Protein AF-A0A0L0T9H3-F1 (afdb_monomer)

Structure (mmCIF, N/CA/C/O backbone):
data_AF-A0A0L0T9H3-F1
#
_entry.id   AF-A0A0L0T9H3-F1
#
loop_
_atom_site.group_PDB
_atom_site.id
_atom_site.type_symbol
_atom_site.label_atom_id
_atom_site.label_alt_id
_atom_site.label_comp_id
_atom_site.label_asym_id
_atom_site.label_entity_id
_atom_site.label_seq_id
_atom_site.pdbx_PDB_ins_code
_atom_site.Cartn_x
_atom_site.Cartn_y
_atom_site.Cartn_z
_atom_site.occupancy
_atom_site.B_iso_or_equiv
_atom_site.auth_seq_id
_atom_site.auth_comp_id
_atom_site.auth_asym_id
_atom_site.auth_atom_id
_atom_site.pdbx_PDB_model_num
ATOM 1 N N . MET A 1 1 ? -9.881 9.541 -7.451 1.00 90.19 1 MET A N 1
ATOM 2 C CA . MET A 1 1 ? -10.477 8.182 -7.405 1.00 90.19 1 MET A CA 1
ATOM 3 C C . MET A 1 1 ? -11.998 8.184 -7.274 1.00 90.19 1 MET A C 1
ATOM 5 O O . MET A 1 1 ? -12.625 7.790 -8.240 1.00 90.19 1 MET A O 1
ATOM 9 N N . ARG A 1 2 ? -12.623 8.661 -6.180 1.00 92.00 2 ARG A N 1
ATOM 10 C CA . ARG A 1 2 ? -14.103 8.644 -6.036 1.00 92.00 2 ARG A CA 1
ATOM 11 C C . ARG A 1 2 ? -14.856 9.257 -7.224 1.00 92.00 2 ARG A C 1
ATOM 13 O O . ARG A 1 2 ? -15.753 8.624 -7.759 1.00 92.00 2 ARG A O 1
ATOM 20 N N . ALA A 1 3 ? -14.463 10.461 -7.644 1.00 92.62 3 ALA A N 1
ATOM 21 C CA . ALA A 1 3 ? -15.048 11.138 -8.803 1.00 92.62 3 ALA A CA 1
ATOM 22 C C . ALA A 1 3 ? -14.975 10.279 -10.080 1.00 92.62 3 ALA A C 1
ATOM 24 O O . ALA A 1 3 ? -15.943 10.181 -10.828 1.00 92.62 3 ALA A O 1
ATOM 25 N N . LEU A 1 4 ? -13.841 9.606 -10.284 1.00 93.56 4 LEU A N 1
ATOM 26 C CA . LEU A 1 4 ? -13.603 8.739 -11.432 1.00 93.56 4 LEU A CA 1
ATOM 27 C C . LEU A 1 4 ? -14.467 7.474 -11.364 1.00 93.56 4 LEU A C 1
ATOM 29 O O . LEU A 1 4 ? -15.135 7.150 -12.335 1.00 93.56 4 LEU A O 1
ATOM 33 N N . ALA A 1 5 ? -14.534 6.829 -10.196 1.00 93.44 5 ALA A N 1
ATOM 34 C CA . ALA A 1 5 ? -15.375 5.654 -9.965 1.00 93.44 5 ALA A CA 1
ATOM 35 C C . ALA A 1 5 ? -16.859 5.926 -10.248 1.00 93.44 5 ALA A C 1
ATOM 37 O O . ALA A 1 5 ? -17.518 5.118 -10.887 1.00 93.44 5 ALA A O 1
ATOM 38 N N . LEU A 1 6 ? -17.368 7.087 -9.819 1.00 92.38 6 LEU A N 1
ATOM 39 C CA . LEU A 1 6 ? -18.749 7.488 -10.095 1.00 92.38 6 LEU A CA 1
ATOM 40 C C . LEU A 1 6 ? -18.997 7.748 -11.584 1.00 92.38 6 LEU A C 1
ATOM 42 O O . LEU A 1 6 ? -20.087 7.474 -12.063 1.00 92.38 6 LEU A O 1
ATOM 46 N N . THR A 1 7 ? -18.004 8.277 -12.304 1.00 92.88 7 THR A N 1
ATOM 47 C CA . THR A 1 7 ? -18.186 8.704 -13.700 1.00 92.88 7 THR A CA 1
ATOM 48 C C . THR A 1 7 ? -17.990 7.562 -14.695 1.00 92.88 7 THR A C 1
ATOM 50 O O . THR A 1 7 ? -18.645 7.551 -15.728 1.00 92.88 7 THR A O 1
ATOM 53 N N . ILE A 1 8 ? -17.148 6.569 -14.387 1.00 93.50 8 ILE A N 1
ATOM 54 C CA . ILE A 1 8 ? -16.886 5.425 -15.282 1.00 93.50 8 ILE A CA 1
ATOM 55 C C . ILE A 1 8 ? -18.147 4.612 -15.592 1.00 93.50 8 ILE A C 1
ATOM 57 O O . ILE A 1 8 ? -18.240 4.003 -16.656 1.00 93.50 8 ILE A O 1
ATOM 61 N N . HIS A 1 9 ? -19.123 4.609 -14.682 1.00 86.25 9 HIS A N 1
ATOM 62 C CA . HIS A 1 9 ? -20.413 3.972 -14.929 1.00 86.25 9 HIS A CA 1
ATOM 63 C C . HIS A 1 9 ? -21.160 4.591 -16.116 1.00 86.25 9 HIS A C 1
ATOM 65 O O . HIS A 1 9 ? -21.805 3.858 -16.864 1.00 86.25 9 HIS A O 1
ATOM 71 N N . ASP A 1 10 ? -21.033 5.906 -16.300 1.00 89.38 10 ASP A N 1
ATOM 72 C CA . ASP A 1 10 ? -21.696 6.655 -17.369 1.00 89.38 10 ASP A CA 1
ATOM 73 C C . ASP A 1 10 ? -20.800 6.790 -18.612 1.00 89.38 10 ASP A C 1
ATOM 75 O O . ASP A 1 10 ? -21.291 6.780 -19.739 1.00 89.38 10 ASP A O 1
ATOM 79 N N . ASP A 1 11 ? -19.481 6.886 -18.416 1.00 91.69 11 ASP A N 1
ATOM 80 C CA . ASP A 1 11 ? -18.486 7.031 -19.477 1.00 91.69 11 ASP A CA 1
ATOM 81 C C . ASP A 1 11 ? -17.365 5.991 -19.351 1.00 91.69 11 ASP A C 1
ATOM 83 O O . ASP A 1 11 ? -16.351 6.168 -18.667 1.00 91.69 11 ASP A O 1
ATOM 87 N N . THR A 1 12 ? -17.545 4.885 -20.069 1.00 91.44 12 THR A N 1
ATOM 88 C CA . THR A 1 12 ? -16.582 3.777 -20.093 1.00 91.44 12 THR A CA 1
ATOM 89 C C . THR A 1 12 ? -15.257 4.121 -20.782 1.00 91.44 12 THR A C 1
ATOM 91 O O . THR A 1 12 ? -14.274 3.409 -20.565 1.00 91.44 12 THR A O 1
ATOM 94 N N . GLN A 1 13 ? -15.173 5.209 -21.564 1.00 92.75 13 GLN A N 1
ATOM 95 C CA . GLN A 1 13 ? -13.914 5.621 -22.203 1.00 92.75 13 GLN A CA 1
ATOM 96 C C . GLN A 1 13 ? -12.867 6.028 -21.161 1.00 92.75 13 GLN A C 1
ATOM 98 O O . GLN A 1 13 ? -11.675 5.777 -21.347 1.00 92.75 13 GLN A O 1
ATOM 103 N N . LEU A 1 14 ? -13.318 6.535 -20.008 1.00 93.25 14 LEU A N 1
ATOM 104 C CA . LEU A 1 14 ? -12.465 6.916 -18.880 1.00 93.25 14 LEU A CA 1
ATOM 105 C C . LEU A 1 14 ? -11.687 5.745 -18.264 1.00 93.25 14 LEU A C 1
ATOM 107 O O . LEU A 1 14 ? -10.747 5.972 -17.503 1.00 93.25 14 LEU A O 1
ATOM 111 N N . VAL A 1 15 ? -12.048 4.496 -18.576 1.00 93.81 15 VAL A N 1
ATOM 112 C CA . VAL A 1 15 ? -11.262 3.317 -18.183 1.00 93.81 15 VAL A CA 1
ATOM 113 C C . VAL A 1 15 ? -9.929 3.287 -18.932 1.00 93.81 15 VAL A C 1
ATOM 115 O O . VAL A 1 15 ? -8.882 3.072 -18.324 1.00 93.81 15 VAL A O 1
ATOM 118 N N . ALA A 1 16 ? -9.952 3.518 -20.246 1.00 93.31 16 ALA A N 1
ATOM 119 C CA . ALA A 1 16 ? -8.750 3.518 -21.076 1.00 93.31 16 ALA A CA 1
ATOM 120 C C . ALA A 1 16 ? -8.031 4.874 -21.045 1.00 93.31 16 ALA A C 1
ATOM 122 O O . ALA A 1 16 ? -6.801 4.923 -21.037 1.00 93.31 16 ALA A O 1
ATOM 123 N N . GLU A 1 17 ? -8.791 5.968 -20.993 1.00 93.19 17 GLU A N 1
ATOM 124 C CA . GLU A 1 17 ? -8.279 7.334 -21.087 1.00 93.19 17 GLU A CA 1
ATOM 125 C C . GLU A 1 17 ? -8.786 8.211 -19.930 1.00 93.19 17 GLU A C 1
ATOM 127 O O . GLU A 1 17 ? -9.530 9.168 -20.145 1.00 93.19 17 GLU A O 1
ATOM 132 N N . PRO A 1 18 ? -8.389 7.933 -18.675 1.00 94.62 18 PRO A N 1
ATOM 133 C CA . PRO A 1 18 ? -8.819 8.760 -17.553 1.00 94.62 18 PRO A CA 1
ATOM 134 C C . PRO A 1 18 ? -8.241 10.180 -17.641 1.00 94.62 18 PRO A C 1
ATOM 136 O O . PRO A 1 18 ? -7.207 10.397 -18.281 1.00 94.62 18 PRO A O 1
ATOM 139 N N . PRO A 1 19 ? -8.855 11.166 -16.967 1.00 92.81 19 PRO A N 1
ATOM 140 C CA . PRO A 1 19 ? -8.292 12.509 -16.863 1.00 92.81 19 PRO A CA 1
ATOM 141 C C . PRO A 1 19 ? -6.887 12.457 -16.252 1.00 92.81 19 PRO A C 1
ATOM 143 O O . PRO A 1 19 ? -6.616 11.648 -15.362 1.00 92.81 19 PRO A O 1
ATOM 146 N N . ILE A 1 20 ? -5.997 13.328 -16.726 1.00 91.88 20 ILE A N 1
ATOM 147 C CA . ILE A 1 20 ? -4.647 13.472 -16.180 1.00 91.88 20 ILE A CA 1
ATOM 148 C C . ILE A 1 20 ? -4.776 14.181 -14.825 1.00 91.88 20 ILE A C 1
ATOM 150 O O . ILE A 1 20 ? -5.217 15.331 -14.799 1.00 91.88 20 ILE A O 1
ATOM 154 N N . PRO A 1 21 ? -4.448 13.527 -13.697 1.00 90.56 21 PRO A N 1
ATOM 155 C CA . PRO A 1 21 ? -4.503 14.189 -12.403 1.00 90.56 21 PRO A CA 1
ATOM 156 C C . PRO A 1 21 ? -3.325 15.165 -12.235 1.00 90.56 21 PRO A C 1
ATOM 158 O O . PRO A 1 21 ? -2.302 15.010 -12.910 1.00 90.56 21 PRO A O 1
ATOM 161 N N . PRO A 1 22 ? -3.423 16.110 -11.285 1.00 87.94 22 PRO A N 1
ATOM 162 C CA . PRO A 1 22 ? -2.285 16.896 -10.813 1.00 87.94 22 PRO A CA 1
ATOM 163 C C . PRO A 1 22 ? -1.103 16.013 -10.419 1.00 87.94 22 PRO A C 1
ATOM 165 O O . PRO A 1 22 ? -1.289 14.864 -10.002 1.00 87.94 22 PRO A O 1
ATOM 168 N N . ILE A 1 23 ? 0.119 16.531 -10.554 1.00 86.06 23 ILE A N 1
ATOM 169 C CA . ILE A 1 23 ? 1.334 15.715 -10.412 1.00 86.06 23 ILE A CA 1
ATOM 170 C C . ILE A 1 23 ? 1.477 15.093 -9.017 1.00 86.06 23 ILE A C 1
ATOM 172 O O . ILE A 1 23 ? 1.837 13.923 -8.893 1.00 86.06 23 ILE A O 1
ATOM 176 N N . ASP A 1 24 ? 1.138 15.837 -7.970 1.00 85.81 24 ASP A N 1
ATOM 177 C CA . ASP A 1 24 ? 1.128 15.372 -6.586 1.00 85.81 24 ASP A CA 1
ATOM 178 C C . ASP A 1 24 ? 0.121 14.227 -6.399 1.00 85.81 24 ASP A C 1
ATOM 180 O O . ASP A 1 24 ? 0.471 13.154 -5.911 1.00 85.81 24 ASP A O 1
ATOM 184 N N . VAL A 1 25 ? -1.106 14.383 -6.891 1.00 90.19 25 VAL A N 1
ATOM 185 C CA . VAL A 1 25 ? -2.154 13.352 -6.846 1.00 90.19 25 VAL A CA 1
ATOM 186 C C . VAL A 1 25 ? -1.735 12.111 -7.634 1.00 90.19 25 VAL A C 1
ATOM 188 O O . VAL A 1 25 ? -1.971 10.980 -7.194 1.00 90.19 25 VAL A O 1
ATOM 191 N N . ALA A 1 26 ? -1.075 12.304 -8.775 1.00 91.62 26 ALA A N 1
ATOM 192 C CA . ALA A 1 26 ? -0.542 11.222 -9.583 1.00 91.62 26 ALA A CA 1
ATOM 193 C C . ALA A 1 26 ? 0.546 10.432 -8.847 1.00 91.62 26 ALA A C 1
ATOM 195 O O . ALA A 1 26 ? 0.554 9.206 -8.929 1.00 91.62 26 ALA A O 1
ATOM 196 N N . MET A 1 27 ? 1.421 11.103 -8.087 1.00 91.12 27 MET A N 1
ATOM 197 C CA . MET A 1 27 ? 2.442 10.446 -7.262 1.00 91.12 27 MET A CA 1
ATOM 198 C C . MET A 1 27 ? 1.811 9.546 -6.197 1.00 91.12 27 MET A C 1
ATOM 200 O O . MET A 1 27 ? 2.259 8.414 -6.013 1.00 91.12 27 MET A O 1
ATOM 204 N N . PHE A 1 28 ? 0.748 10.009 -5.532 1.00 93.56 28 PHE A N 1
ATOM 205 C CA . PHE A 1 28 ? 0.006 9.196 -4.563 1.00 93.56 28 PHE A CA 1
ATOM 206 C C . PHE A 1 28 ? -0.689 8.004 -5.225 1.00 93.56 28 PHE A C 1
ATOM 208 O O . PHE A 1 28 ? -0.636 6.895 -4.693 1.00 93.56 28 PHE A O 1
ATOM 215 N N . TRP A 1 29 ? -1.318 8.201 -6.389 1.00 95.69 29 TRP A N 1
ATOM 216 C CA . TRP A 1 29 ? -1.950 7.104 -7.124 1.00 95.69 29 TRP A CA 1
ATOM 217 C C . TRP A 1 29 ? -0.913 6.068 -7.575 1.00 95.69 29 TRP A C 1
ATOM 219 O O . TRP A 1 29 ? -1.083 4.883 -7.289 1.00 95.69 29 TRP A O 1
ATOM 229 N N . PHE A 1 30 ? 0.192 6.512 -8.176 1.00 95.31 30 PHE A N 1
ATOM 230 C CA . PHE A 1 30 ? 1.308 5.661 -8.579 1.00 95.31 30 PHE A CA 1
ATOM 231 C C . PHE A 1 30 ? 1.851 4.851 -7.396 1.00 95.31 30 PHE A C 1
ATOM 233 O O . PHE A 1 30 ? 1.853 3.624 -7.448 1.00 95.31 30 PHE A O 1
ATOM 240 N N . ALA A 1 31 ? 2.232 5.512 -6.297 1.00 94.75 31 ALA A N 1
ATOM 241 C CA . ALA A 1 31 ? 2.787 4.843 -5.119 1.00 94.75 31 ALA A CA 1
ATOM 242 C C . ALA A 1 31 ? 1.812 3.824 -4.507 1.00 94.75 31 ALA A C 1
ATOM 244 O O . ALA A 1 31 ? 2.235 2.765 -4.048 1.00 94.75 31 ALA A O 1
ATOM 245 N N . HIS A 1 32 ? 0.507 4.106 -4.546 1.00 95.75 32 HIS A N 1
ATOM 246 C CA . HIS A 1 32 ? -0.506 3.162 -4.092 1.00 95.75 32 HIS A CA 1
ATOM 247 C C . HIS A 1 32 ? -0.551 1.906 -4.979 1.00 95.75 32 HIS A C 1
ATOM 249 O O . HIS A 1 32 ? -0.554 0.797 -4.451 1.00 95.75 32 HIS A O 1
ATOM 255 N N . MET A 1 33 ? -0.526 2.052 -6.312 1.00 96.44 33 MET A N 1
ATOM 256 C CA . MET A 1 33 ? -0.545 0.915 -7.252 1.00 96.44 33 MET A CA 1
ATOM 257 C C . MET A 1 33 ? 0.648 -0.030 -7.070 1.00 96.44 33 MET A C 1
ATOM 259 O O . MET A 1 33 ? 0.519 -1.235 -7.293 1.00 96.44 33 MET A O 1
ATOM 263 N N . LEU A 1 34 ? 1.786 0.492 -6.605 1.00 94.81 34 LEU A N 1
ATOM 264 C CA . LEU A 1 34 ? 2.968 -0.313 -6.298 1.00 94.81 34 LEU A CA 1
ATOM 265 C C . LEU A 1 34 ? 2.808 -1.186 -5.048 1.00 94.81 34 LEU A C 1
ATOM 267 O O . LEU A 1 34 ? 3.628 -2.064 -4.827 1.00 94.81 34 LEU A O 1
ATOM 271 N N . SER A 1 35 ? 1.735 -1.027 -4.272 1.00 93.81 35 SER A N 1
ATOM 272 C CA . SER A 1 35 ? 1.336 -1.943 -3.198 1.00 93.81 35 SER A CA 1
ATOM 273 C C . SER A 1 35 ? 0.118 -2.771 -3.632 1.00 93.81 35 SER A C 1
ATOM 275 O O . SER A 1 35 ? -0.990 -2.529 -3.155 1.00 93.81 35 SER A O 1
ATOM 277 N N . PRO A 1 36 ? 0.269 -3.769 -4.527 1.00 94.75 36 PRO A N 1
ATOM 278 C CA . PRO A 1 36 ? -0.839 -4.378 -5.271 1.00 94.75 36 PRO A CA 1
ATOM 279 C C . PRO A 1 36 ? -1.912 -5.012 -4.379 1.00 94.75 36 PRO A C 1
ATOM 281 O O . PRO A 1 36 ? -3.088 -4.993 -4.729 1.00 94.75 36 PRO A O 1
ATOM 284 N N . ILE A 1 37 ? -1.533 -5.545 -3.213 1.00 93.56 37 ILE A N 1
ATOM 285 C CA . ILE A 1 37 ? -2.491 -6.108 -2.253 1.00 93.56 37 ILE A CA 1
ATOM 286 C C . ILE A 1 37 ? -3.319 -4.998 -1.592 1.00 93.56 37 ILE A C 1
ATOM 288 O O . ILE A 1 37 ? -4.543 -5.105 -1.531 1.00 93.56 37 ILE A O 1
ATOM 292 N N . ARG A 1 38 ? -2.658 -3.934 -1.117 1.00 93.75 38 ARG A N 1
ATOM 293 C CA . ARG A 1 38 ? -3.296 -2.790 -0.441 1.00 93.75 38 ARG A CA 1
ATOM 294 C C . ARG A 1 38 ? -4.146 -1.979 -1.418 1.00 93.75 38 ARG A C 1
ATOM 296 O O . ARG A 1 38 ? -5.298 -1.689 -1.118 1.00 93.75 38 ARG A O 1
ATOM 303 N N . TYR A 1 39 ? -3.626 -1.743 -2.625 1.00 95.75 39 TYR A N 1
ATOM 304 C CA . TYR A 1 39 ? -4.354 -1.109 -3.721 1.00 95.75 39 TYR A CA 1
ATOM 305 C C . TYR A 1 39 ? -5.627 -1.869 -4.057 1.00 95.75 39 TYR A C 1
ATOM 307 O O . TYR A 1 39 ? -6.702 -1.280 -4.117 1.00 95.75 39 TYR A O 1
ATOM 315 N N . ASN A 1 40 ? -5.528 -3.187 -4.235 1.00 95.12 40 ASN A N 1
ATOM 316 C CA . ASN A 1 40 ? -6.684 -4.001 -4.569 1.00 95.12 40 ASN A CA 1
ATOM 317 C C . ASN A 1 40 ? -7.732 -4.011 -3.442 1.00 95.12 40 ASN A C 1
ATOM 319 O O . ASN A 1 40 ? -8.922 -3.919 -3.736 1.00 95.12 40 ASN A O 1
ATOM 323 N N . ASP A 1 41 ? -7.313 -4.071 -2.175 1.00 94.31 41 ASP A N 1
ATOM 324 C CA . ASP A 1 41 ? -8.225 -3.960 -1.030 1.00 94.31 41 ASP A CA 1
ATOM 325 C C . ASP A 1 41 ? -8.935 -2.600 -0.987 1.00 94.31 41 ASP A C 1
ATOM 327 O O . ASP A 1 41 ? -10.165 -2.539 -0.992 1.00 94.31 41 ASP A O 1
ATOM 331 N N . ASP A 1 42 ? -8.178 -1.505 -1.036 1.00 95.50 42 ASP A N 1
ATOM 332 C CA . ASP A 1 42 ? -8.715 -0.147 -0.957 1.00 95.50 42 ASP A CA 1
ATOM 333 C C . ASP A 1 42 ? -9.643 0.184 -2.122 1.00 95.50 42 ASP A C 1
ATOM 335 O O . ASP A 1 42 ? -10.707 0.767 -1.922 1.00 95.50 42 ASP A O 1
ATOM 339 N N . MET A 1 43 ? -9.265 -0.197 -3.341 1.00 95.38 43 MET A N 1
ATOM 340 C CA . MET A 1 43 ? -10.065 0.067 -4.530 1.00 95.38 43 MET A CA 1
ATOM 341 C C . MET A 1 43 ? -11.405 -0.671 -4.487 1.00 95.38 43 MET A C 1
ATOM 343 O O . MET A 1 43 ? -12.447 -0.041 -4.667 1.00 95.38 43 MET A O 1
ATOM 347 N N . ASN A 1 44 ? -11.404 -1.976 -4.187 1.00 93.75 44 ASN A N 1
ATOM 348 C CA . ASN A 1 44 ? -12.649 -2.741 -4.084 1.00 93.75 44 ASN A CA 1
ATOM 349 C C . ASN A 1 44 ? -13.544 -2.212 -2.960 1.00 93.75 44 ASN A C 1
ATOM 351 O O . ASN A 1 44 ? -14.740 -2.016 -3.165 1.00 93.75 44 ASN A O 1
ATOM 355 N N . ARG A 1 45 ? -12.957 -1.940 -1.792 1.00 92.31 45 ARG A N 1
ATOM 356 C CA . ARG A 1 45 ? -13.671 -1.482 -0.600 1.00 92.31 45 ARG A CA 1
ATOM 357 C C . ARG A 1 45 ? -14.293 -0.099 -0.750 1.00 92.31 45 ARG A C 1
ATOM 359 O O . ARG A 1 45 ? -15.384 0.135 -0.239 1.00 92.31 45 ARG A O 1
ATOM 366 N N . LEU A 1 46 ? -13.593 0.828 -1.401 1.00 92.88 46 LEU A N 1
ATOM 367 C CA . LEU A 1 46 ? -14.001 2.234 -1.452 1.00 92.88 46 LEU A CA 1
ATOM 368 C C . LEU A 1 46 ? -14.756 2.604 -2.726 1.00 92.88 46 LEU A C 1
ATOM 370 O O . LEU A 1 46 ? -15.551 3.545 -2.697 1.00 92.88 46 LEU A O 1
ATOM 374 N N . PHE A 1 47 ? -14.481 1.916 -3.834 1.00 93.00 47 PHE A N 1
ATOM 375 C CA . PHE A 1 47 ? -14.913 2.340 -5.168 1.00 93.00 47 PHE A CA 1
ATOM 376 C C . PHE A 1 47 ? -15.471 1.200 -6.034 1.00 93.00 47 PHE A C 1
ATOM 378 O O . PHE A 1 47 ? -16.026 1.473 -7.094 1.00 93.00 47 PHE A O 1
ATOM 385 N N . GLY A 1 48 ? -15.346 -0.057 -5.598 1.00 90.62 48 GLY A N 1
ATOM 386 C CA . GLY A 1 48 ? -15.754 -1.232 -6.367 1.00 90.62 48 GLY A CA 1
ATOM 387 C C . GLY A 1 48 ? -14.718 -1.685 -7.403 1.00 90.62 48 GLY A C 1
ATOM 388 O O . GLY A 1 48 ? -13.770 -0.978 -7.735 1.00 90.62 48 GLY A O 1
ATOM 389 N N . ALA A 1 49 ? -14.898 -2.899 -7.929 1.00 90.88 49 ALA A N 1
ATOM 390 C CA . ALA A 1 49 ? -13.880 -3.592 -8.726 1.00 90.88 49 ALA A CA 1
ATOM 391 C C . ALA A 1 49 ? -13.545 -2.937 -10.080 1.00 90.88 49 ALA A C 1
ATOM 393 O O . ALA A 1 49 ? -12.470 -3.196 -10.617 1.00 90.88 49 ALA A O 1
ATOM 394 N N . GLN A 1 50 ? -14.441 -2.114 -10.638 1.00 91.19 50 GLN A N 1
ATOM 395 C CA . GLN A 1 50 ? -14.257 -1.488 -11.957 1.00 91.19 50 GLN A CA 1
ATOM 396 C C . GLN A 1 50 ? -13.109 -0.473 -11.969 1.00 91.19 50 GLN A C 1
ATOM 398 O O . GLN A 1 50 ? -12.437 -0.305 -12.981 1.00 91.19 50 GLN A O 1
ATOM 403 N N . ILE A 1 51 ? -12.825 0.172 -10.831 1.00 93.94 51 ILE A N 1
ATOM 404 C CA . ILE A 1 51 ? -11.735 1.154 -10.744 1.00 93.94 51 ILE A CA 1
ATOM 405 C C . ILE A 1 51 ? -10.356 0.518 -11.002 1.00 93.94 51 ILE A C 1
ATOM 407 O O . ILE A 1 51 ? -9.413 1.213 -11.362 1.00 93.94 51 ILE A O 1
ATOM 411 N N . LEU A 1 52 ? -10.231 -0.803 -10.828 1.00 94.50 52 LEU A N 1
ATOM 412 C CA . LEU A 1 52 ? -8.993 -1.551 -11.059 1.00 94.50 52 LEU A CA 1
ATOM 413 C C . LEU A 1 52 ? -8.671 -1.746 -12.544 1.00 94.50 52 LEU A C 1
ATOM 415 O O . LEU A 1 52 ? -7.553 -2.153 -12.867 1.00 94.50 52 LEU A O 1
ATOM 419 N N . ASP A 1 53 ? -9.647 -1.515 -13.425 1.00 93.31 53 ASP A N 1
ATOM 420 C CA . ASP A 1 53 ? -9.475 -1.563 -14.877 1.00 93.31 53 ASP A CA 1
ATOM 421 C C . ASP A 1 53 ? -8.970 -0.228 -15.445 1.00 93.31 53 ASP A C 1
ATOM 423 O O . ASP A 1 53 ? -8.517 -0.182 -16.587 1.00 93.31 53 ASP A O 1
ATOM 427 N N . VAL A 1 54 ? -9.008 0.847 -14.649 1.00 95.38 54 VAL A N 1
ATOM 428 C CA . VAL A 1 54 ? -8.559 2.177 -15.067 1.00 95.38 54 VAL A CA 1
ATOM 429 C C . VAL A 1 54 ? -7.058 2.189 -15.326 1.00 95.38 54 VAL A C 1
ATOM 431 O O . VAL A 1 54 ? -6.255 1.861 -14.450 1.00 95.38 54 VAL A O 1
ATOM 434 N N . ALA A 1 55 ? -6.677 2.634 -16.520 1.00 94.75 55 ALA A N 1
ATOM 435 C CA . ALA A 1 55 ? -5.287 2.804 -16.902 1.00 94.75 55 ALA A CA 1
ATOM 436 C C . ALA A 1 55 ? -4.632 3.960 -16.133 1.00 94.75 55 ALA A C 1
ATOM 438 O O . ALA A 1 55 ? -5.152 5.069 -16.089 1.00 94.75 55 ALA A O 1
ATOM 439 N N . PHE A 1 56 ? -3.444 3.748 -15.572 1.00 96.06 56 PHE A N 1
ATOM 440 C CA . PHE A 1 56 ? -2.650 4.872 -15.078 1.00 96.06 56 PHE A CA 1
ATOM 441 C C . PHE A 1 56 ? -2.142 5.699 -16.281 1.00 96.06 56 PHE A C 1
ATOM 443 O O . PHE A 1 56 ? -1.485 5.123 -17.153 1.00 96.06 56 PHE A O 1
ATOM 450 N N . PRO A 1 57 ? -2.412 7.020 -16.377 1.00 94.19 57 PRO A N 1
ATOM 451 C CA . PRO A 1 57 ? -2.168 7.812 -17.589 1.00 94.19 57 PRO A CA 1
ATOM 452 C C . PRO A 1 57 ? -0.689 8.213 -17.770 1.00 94.19 57 PRO A C 1
ATOM 454 O O . PRO A 1 57 ? -0.393 9.358 -18.102 1.00 94.19 57 PRO A O 1
ATOM 457 N N . LEU A 1 58 ? 0.255 7.283 -17.574 1.00 91.62 58 LEU A N 1
ATOM 458 C CA . LEU A 1 58 ? 1.701 7.547 -17.533 1.00 91.62 58 LEU A CA 1
ATOM 459 C C . LEU A 1 58 ? 2.236 8.212 -18.807 1.00 91.62 58 LEU A C 1
ATOM 461 O O . LEU A 1 58 ? 2.933 9.218 -18.725 1.00 91.62 58 LEU A O 1
ATOM 465 N N . GLU A 1 59 ? 1.916 7.665 -19.982 1.00 88.94 59 GLU A N 1
ATOM 466 C CA . GLU A 1 59 ? 2.418 8.184 -21.265 1.00 88.94 59 GLU A CA 1
ATOM 467 C C . GLU A 1 59 ? 1.877 9.587 -21.553 1.00 88.94 59 GLU A C 1
ATOM 469 O O . GLU A 1 59 ? 2.625 10.491 -21.928 1.00 88.94 59 GLU A O 1
ATOM 474 N N . ARG A 1 60 ? 0.578 9.792 -21.306 1.00 90.31 60 ARG A N 1
ATOM 475 C CA . ARG A 1 60 ? -0.082 11.092 -21.468 1.00 90.31 60 ARG A CA 1
ATOM 476 C C . ARG A 1 60 ? 0.454 12.123 -20.479 1.00 90.31 60 ARG A C 1
ATOM 478 O O . ARG A 1 60 ? 0.674 13.265 -20.867 1.00 90.31 60 ARG A O 1
ATOM 485 N N . MET A 1 61 ? 0.721 11.720 -19.237 1.00 89.19 61 MET A N 1
ATOM 486 C CA . MET A 1 61 ? 1.388 12.557 -18.240 1.00 89.19 61 MET A CA 1
ATOM 487 C C . MET A 1 61 ? 2.807 12.940 -18.663 1.00 89.19 61 MET A C 1
ATOM 489 O O . MET A 1 61 ? 3.179 14.103 -18.554 1.00 89.19 61 MET A O 1
ATOM 493 N N . ALA A 1 62 ? 3.602 11.990 -19.158 1.00 86.25 62 ALA A N 1
ATOM 494 C CA . ALA A 1 62 ? 4.957 12.270 -19.625 1.00 86.25 62 ALA A CA 1
ATOM 495 C C . ALA A 1 62 ? 4.940 13.263 -20.797 1.00 86.25 62 ALA A C 1
ATOM 497 O O . ALA A 1 62 ? 5.676 14.247 -20.783 1.00 86.25 62 ALA A O 1
ATOM 498 N N . HIS A 1 63 ? 4.043 13.061 -21.768 1.00 85.06 63 HIS A N 1
ATOM 499 C CA . HIS A 1 63 ? 3.845 14.004 -22.866 1.00 85.06 63 HIS A CA 1
ATOM 500 C C . HIS A 1 63 ? 3.441 15.392 -22.357 1.00 85.06 63 HIS A C 1
ATOM 502 O O . HIS A 1 63 ? 4.013 16.393 -22.782 1.00 85.06 63 HIS A O 1
ATOM 508 N N . PHE A 1 64 ? 2.485 15.461 -21.431 1.00 82.62 64 PHE A N 1
ATOM 509 C CA . PHE A 1 64 ? 2.021 16.699 -20.805 1.00 82.62 64 PHE A CA 1
ATOM 510 C C . PHE A 1 64 ? 3.165 17.471 -20.125 1.00 82.62 64 PHE A C 1
ATOM 512 O O . PHE A 1 64 ? 3.369 18.647 -20.417 1.00 82.62 64 PHE A O 1
ATOM 519 N N . LEU A 1 65 ? 3.974 16.790 -19.308 1.00 81.00 65 LEU A N 1
ATOM 520 C CA . LEU A 1 65 ? 5.114 17.388 -18.605 1.00 81.00 65 LEU A CA 1
ATOM 521 C C . LEU A 1 65 ? 6.235 17.843 -19.554 1.00 81.00 65 LEU A C 1
ATOM 523 O O . LEU A 1 65 ? 6.872 18.859 -19.295 1.00 81.00 65 LEU A O 1
ATOM 527 N N . CYS A 1 66 ? 6.486 17.118 -20.649 1.00 80.25 66 CYS A N 1
ATOM 528 C CA . CYS A 1 66 ? 7.525 17.481 -21.619 1.00 80.25 66 CYS A CA 1
ATOM 529 C C . CYS A 1 66 ? 7.097 18.593 -22.586 1.00 80.25 66 CYS A C 1
ATOM 531 O O . CYS A 1 66 ? 7.929 19.399 -22.994 1.00 80.25 66 CYS A O 1
ATOM 533 N N . SER A 1 67 ? 5.827 18.611 -22.993 1.00 80.06 67 SER A N 1
ATOM 534 C CA . SER A 1 67 ? 5.301 19.563 -23.981 1.00 80.06 67 SER A CA 1
ATOM 535 C C . SER A 1 67 ? 4.786 20.862 -23.362 1.00 80.06 67 SER A C 1
ATOM 537 O O . SER A 1 67 ? 4.604 21.837 -24.085 1.00 80.06 67 SER A O 1
ATOM 539 N N . GLY A 1 68 ? 4.496 20.873 -22.054 1.00 72.00 68 GLY A N 1
ATOM 540 C CA . GLY A 1 68 ? 3.872 22.008 -21.368 1.00 72.00 68 GLY A CA 1
ATOM 541 C C . GLY A 1 68 ? 2.459 22.336 -21.869 1.00 72.00 68 GLY A C 1
ATOM 542 O O . GLY A 1 68 ? 1.955 23.422 -21.606 1.00 72.00 68 GLY A O 1
ATOM 543 N N . THR A 1 69 ? 1.828 21.437 -22.632 1.00 68.56 69 THR A N 1
ATOM 544 C CA . THR A 1 69 ? 0.514 21.682 -23.240 1.00 68.56 69 THR A CA 1
ATOM 545 C C . THR A 1 69 ? -0.584 21.402 -22.227 1.00 68.56 69 THR A C 1
ATOM 547 O O . THR A 1 69 ? -0.677 20.281 -21.742 1.00 68.56 69 THR A O 1
ATOM 550 N N . GLU A 1 70 ? -1.441 22.378 -21.929 1.00 71.50 70 GLU A N 1
ATOM 551 C CA . GLU A 1 70 ? -2.584 22.177 -21.033 1.00 71.50 70 GLU A CA 1
ATOM 552 C C . GLU A 1 70 ? -3.543 21.084 -21.543 1.00 71.50 70 GLU A C 1
ATOM 554 O O . GLU A 1 70 ? -3.688 20.870 -22.747 1.00 71.50 70 GLU A O 1
ATOM 559 N N . CYS A 1 71 ? -4.222 20.385 -20.626 1.00 81.69 71 CYS A N 1
ATOM 560 C CA . CYS A 1 71 ? -5.254 19.403 -20.966 1.00 81.69 71 CYS A CA 1
ATOM 561 C C . CYS A 1 71 ? -6.625 19.900 -20.473 1.00 81.69 71 CYS A C 1
ATOM 563 O O . CYS A 1 71 ? -7.010 19.566 -19.346 1.00 81.69 71 CYS A O 1
ATOM 565 N N . PRO A 1 72 ? -7.380 20.659 -21.297 1.00 87.56 72 PRO A N 1
ATOM 566 C CA . PRO A 1 72 ? -8.643 21.275 -20.886 1.00 87.56 72 PRO A CA 1
ATOM 567 C C . PRO A 1 72 ? -9.653 20.271 -20.331 1.00 87.56 72 PRO A C 1
ATOM 569 O O . PRO A 1 72 ? -10.264 20.521 -19.300 1.00 87.56 72 PRO A O 1
ATOM 572 N N . ALA A 1 73 ? -9.756 19.085 -20.938 1.00 89.00 73 ALA A N 1
ATOM 573 C CA . ALA A 1 73 ? -10.644 18.027 -20.457 1.00 89.00 73 ALA A CA 1
ATOM 574 C C . ALA A 1 73 ? -10.288 17.550 -19.035 1.00 89.00 73 ALA A C 1
ATOM 576 O O . ALA A 1 73 ? -11.173 17.253 -18.235 1.00 89.00 73 ALA A O 1
ATOM 577 N N . SER A 1 74 ? -8.995 17.503 -18.691 1.00 90.50 74 SER A N 1
ATOM 578 C CA . SER A 1 74 ? -8.559 17.119 -17.341 1.00 90.50 74 SER A CA 1
ATOM 579 C C . SER A 1 74 ? -8.838 18.231 -16.328 1.00 90.50 74 SER A C 1
ATOM 581 O O . SER A 1 74 ? -9.323 17.945 -15.235 1.00 90.50 74 SER A O 1
ATOM 583 N N . GLN A 1 75 ? -8.614 19.494 -16.707 1.00 89.25 75 GLN A N 1
ATOM 584 C CA . GLN A 1 75 ? -8.945 20.664 -15.883 1.00 89.25 75 GLN A CA 1
ATOM 585 C C . GLN A 1 75 ? -10.460 20.785 -15.642 1.00 89.25 75 GLN A C 1
ATOM 587 O O . GLN A 1 75 ? -10.903 21.037 -14.518 1.00 89.25 75 GLN A O 1
ATOM 592 N N . GLU A 1 76 ? -11.273 20.563 -16.676 1.00 91.81 76 GLU A N 1
ATOM 593 C CA . GLU A 1 76 ? -12.732 20.559 -16.584 1.00 91.81 76 GLU A CA 1
ATOM 594 C C . GLU A 1 76 ? -13.217 19.420 -15.687 1.00 91.81 76 GLU A C 1
ATOM 596 O O . GLU A 1 76 ? -13.976 19.657 -14.745 1.00 91.81 76 GLU A O 1
ATOM 601 N N . PHE A 1 77 ? -12.732 18.192 -15.903 1.00 92.75 77 PHE A N 1
ATOM 602 C CA . PHE A 1 77 ? -13.067 17.065 -15.037 1.00 92.75 77 PHE A CA 1
ATOM 603 C C . PHE A 1 77 ? -12.710 17.364 -13.576 1.00 92.75 77 PHE A C 1
ATOM 605 O O . PHE A 1 77 ? -13.511 17.125 -12.672 1.00 92.75 77 PHE A O 1
ATOM 612 N N . TRP A 1 78 ? -11.519 17.913 -13.332 1.00 91.31 78 TRP A N 1
ATOM 613 C CA . TRP A 1 78 ? -11.050 18.228 -11.989 1.00 91.31 78 TRP A CA 1
ATOM 614 C C . TRP A 1 78 ? -11.924 19.281 -11.301 1.00 91.31 78 TRP A C 1
ATOM 616 O O . TRP A 1 78 ? -12.452 19.034 -10.215 1.00 91.31 78 TRP A O 1
ATOM 626 N N . SER A 1 79 ? -12.143 20.422 -11.955 1.00 90.75 79 SER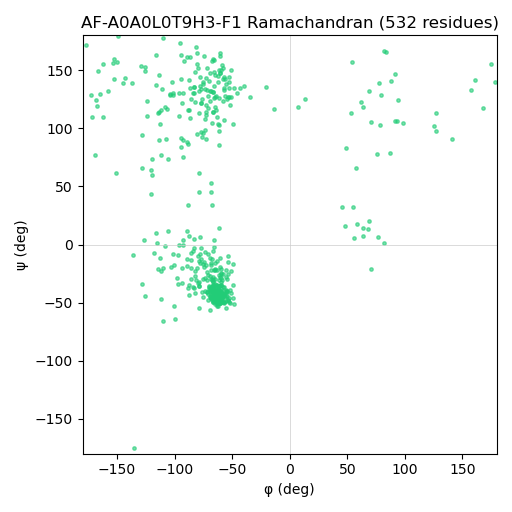 A N 1
ATOM 627 C CA . SER A 1 79 ? -12.928 21.533 -11.403 1.00 90.75 79 SER A CA 1
ATOM 628 C C . SER A 1 79 ? -14.400 21.174 -11.171 1.00 90.75 79 SER A C 1
ATOM 630 O O . SER A 1 79 ? -15.011 21.628 -10.200 1.00 90.75 79 SER A O 1
ATOM 632 N N . THR A 1 80 ? -14.982 20.334 -12.031 1.00 91.69 80 THR A N 1
ATOM 633 C CA . THR A 1 80 ? -16.405 19.975 -11.958 1.00 91.69 80 THR A CA 1
ATOM 634 C C . THR A 1 80 ? -16.683 18.774 -11.058 1.00 91.69 80 THR A C 1
ATOM 636 O O . THR A 1 80 ? -17.700 18.768 -10.362 1.00 91.69 80 THR A O 1
ATOM 639 N N . ARG A 1 81 ? -15.807 17.759 -11.053 1.00 91.44 81 ARG A N 1
ATOM 640 C CA . ARG A 1 81 ? -16.047 16.472 -10.377 1.00 91.44 81 ARG A CA 1
ATOM 641 C C . ARG A 1 81 ? -15.180 16.239 -9.140 1.00 91.44 81 ARG A C 1
ATOM 643 O O . ARG A 1 81 ? -15.539 15.383 -8.332 1.00 91.44 81 ARG A O 1
ATOM 650 N N . VAL A 1 82 ? -14.051 16.938 -8.986 1.00 89.69 82 VAL A N 1
ATOM 651 C CA . VAL A 1 82 ? -13.094 16.704 -7.888 1.00 89.69 82 VAL A CA 1
ATOM 652 C C . VAL A 1 82 ? -13.091 17.853 -6.887 1.00 89.69 82 VAL A C 1
ATOM 654 O O . VAL A 1 82 ? -13.471 17.650 -5.735 1.00 89.69 82 VAL A O 1
ATOM 657 N N . SER A 1 83 ? -12.659 19.043 -7.301 1.00 85.50 83 SER A N 1
ATOM 658 C CA . SER A 1 83 ? -12.583 20.215 -6.432 1.00 85.50 83 SER A CA 1
ATOM 659 C C . SER A 1 83 ? -12.578 21.504 -7.243 1.00 85.50 83 SER A C 1
ATOM 661 O O . SER A 1 83 ? -11.787 21.658 -8.167 1.00 85.50 83 SER A O 1
ATOM 663 N N . ARG A 1 84 ? -13.422 22.463 -6.844 1.00 82.12 84 ARG A N 1
ATOM 664 C CA . ARG A 1 84 ? -13.430 23.825 -7.408 1.00 82.12 84 ARG A CA 1
ATOM 665 C C . ARG A 1 84 ? -12.349 24.726 -6.813 1.00 82.12 84 ARG A C 1
ATOM 667 O O . ARG A 1 84 ? -12.042 25.755 -7.399 1.00 82.12 84 ARG A O 1
ATOM 674 N N . THR A 1 85 ? -11.835 24.382 -5.633 1.00 78.75 85 THR A N 1
ATOM 675 C CA . THR A 1 85 ? -10.909 25.227 -4.863 1.00 78.75 85 THR A CA 1
ATOM 676 C C . THR A 1 85 ? -9.456 24.798 -4.998 1.00 78.75 85 THR A C 1
ATOM 678 O O . THR A 1 85 ? -8.569 25.582 -4.683 1.00 78.75 85 THR A O 1
ATOM 681 N N . MET A 1 86 ? -9.201 23.571 -5.458 1.00 77.25 86 MET A N 1
ATOM 682 C CA . MET A 1 86 ? -7.850 23.078 -5.718 1.00 77.25 86 MET A CA 1
ATOM 683 C C . MET A 1 86 ? -7.632 23.026 -7.231 1.00 77.25 86 MET A C 1
ATOM 685 O O . MET A 1 86 ? -8.354 22.275 -7.888 1.00 77.25 86 MET A O 1
ATOM 689 N N . PRO A 1 87 ? -6.692 23.801 -7.795 1.00 74.44 87 PRO A N 1
ATOM 690 C CA . PRO A 1 87 ? -6.430 23.805 -9.231 1.00 74.44 87 PRO A CA 1
ATOM 691 C C . PRO A 1 87 ? -5.827 22.478 -9.712 1.00 74.44 87 PRO A C 1
ATOM 693 O O . PRO A 1 87 ? -5.261 21.705 -8.935 1.00 74.44 87 PRO A O 1
ATOM 696 N N . CYS A 1 88 ? -5.982 22.205 -11.011 1.00 80.19 88 CYS A N 1
ATOM 697 C CA . CYS A 1 88 ? -5.416 21.025 -11.652 1.00 80.19 88 CYS A CA 1
ATOM 698 C C . CYS A 1 88 ? -4.032 21.342 -12.238 1.00 80.19 88 CYS A C 1
ATOM 700 O O . CYS A 1 88 ? -3.905 21.507 -13.453 1.00 80.19 88 CYS A O 1
ATOM 702 N N . ASP A 1 89 ? -3.013 21.446 -11.385 1.00 71.50 89 ASP A N 1
ATOM 703 C CA . ASP A 1 89 ? -1.700 21.944 -11.802 1.00 71.50 89 ASP A CA 1
ATOM 704 C C . ASP A 1 89 ? -0.710 20.839 -12.195 1.00 71.50 89 ASP A C 1
ATOM 706 O O . ASP A 1 89 ? -0.619 19.768 -11.588 1.00 71.50 89 ASP A O 1
ATOM 710 N N . ALA A 1 90 ? 0.075 21.141 -13.232 1.00 64.75 90 ALA A N 1
ATOM 711 C CA . ALA A 1 90 ? 1.204 20.328 -13.683 1.00 64.75 90 ALA A CA 1
ATOM 712 C C . ALA A 1 90 ? 2.424 20.452 -12.765 1.00 64.75 90 ALA A C 1
ATOM 714 O O . ALA A 1 90 ? 3.253 19.543 -12.691 1.00 64.75 90 ALA A O 1
ATOM 715 N N . ALA A 1 91 ? 2.560 21.614 -12.123 1.00 65.31 91 ALA A N 1
ATOM 716 C CA . ALA A 1 91 ? 3.674 21.923 -11.251 1.00 65.31 91 ALA A CA 1
ATOM 717 C C . ALA A 1 91 ? 3.478 21.247 -9.884 1.00 65.31 91 ALA A C 1
ATOM 719 O O . ALA A 1 91 ? 2.348 21.155 -9.401 1.00 65.31 91 ALA A O 1
ATOM 720 N N . PRO A 1 92 ? 4.560 20.781 -9.236 1.00 64.94 92 PRO A N 1
ATOM 721 C CA . PRO A 1 92 ? 4.479 20.315 -7.860 1.00 64.94 92 PRO A CA 1
ATOM 722 C C . PRO A 1 92 ? 3.963 21.432 -6.952 1.00 64.94 92 PRO A C 1
ATOM 724 O O . PRO A 1 92 ? 4.360 22.587 -7.115 1.00 64.94 92 PRO A O 1
ATOM 727 N N . TRP A 1 93 ? 3.143 21.077 -5.961 1.00 65.12 93 TRP A N 1
ATOM 728 C CA . TRP A 1 93 ? 2.798 21.994 -4.873 1.00 65.12 93 TRP A CA 1
ATOM 729 C C . TRP A 1 93 ? 4.078 22.542 -4.227 1.00 65.12 93 TRP A C 1
ATOM 731 O O . TRP A 1 93 ? 4.964 21.776 -3.838 1.00 65.12 93 TRP A O 1
ATOM 741 N N . THR A 1 94 ? 4.186 23.868 -4.136 1.00 62.09 94 THR A N 1
ATOM 742 C CA . THR A 1 94 ? 5.281 24.544 -3.431 1.00 62.09 94 THR A CA 1
ATOM 743 C C . THR A 1 94 ? 4.944 24.691 -1.949 1.00 62.09 94 THR A C 1
ATOM 745 O O . THR A 1 94 ? 3.787 24.605 -1.543 1.00 62.09 94 THR A O 1
ATOM 748 N N . THR A 1 95 ? 5.959 24.924 -1.116 1.00 55.50 95 THR A N 1
ATOM 749 C CA . THR A 1 95 ? 5.804 25.143 0.335 1.00 55.50 95 THR A CA 1
ATOM 750 C C . THR A 1 95 ? 4.933 26.350 0.686 1.00 55.50 95 THR A C 1
ATOM 752 O O . THR A 1 95 ? 4.399 26.409 1.790 1.00 55.50 95 THR A O 1
ATOM 755 N N . ASP A 1 96 ? 4.776 27.289 -0.248 1.00 54.81 96 ASP A N 1
ATOM 756 C CA . ASP A 1 96 ? 3.999 28.523 -0.073 1.00 54.81 96 ASP A CA 1
ATOM 757 C C . ASP A 1 96 ? 2.492 28.288 -0.220 1.00 54.81 96 ASP A C 1
ATOM 759 O O . ASP A 1 96 ? 1.671 29.120 0.164 1.00 54.81 96 ASP A O 1
ATOM 763 N N . ALA A 1 97 ? 2.120 27.130 -0.756 1.00 59.06 97 ALA A N 1
ATOM 764 C CA . ALA A 1 97 ? 0.755 26.683 -0.841 1.00 59.06 97 ALA A CA 1
ATOM 765 C C . ALA A 1 97 ? 0.486 25.836 0.422 1.00 59.06 97 ALA A C 1
ATOM 767 O O . ALA A 1 97 ? 0.750 24.635 0.482 1.00 59.06 97 ALA A O 1
ATOM 768 N N . SER A 1 98 ? 0.033 26.481 1.501 1.00 58.19 98 SER A N 1
ATOM 769 C CA . SER A 1 98 ? -0.283 25.790 2.755 1.00 58.19 98 SER A CA 1
ATOM 770 C C . SER A 1 98 ? -1.720 25.263 2.726 1.00 58.19 98 SER A C 1
ATOM 772 O O . SER A 1 98 ? -2.695 26.010 2.783 1.00 58.19 98 SER A O 1
ATOM 774 N N . VAL A 1 99 ? -1.874 23.941 2.627 1.00 67.56 99 VAL A N 1
ATOM 775 C CA . VAL A 1 99 ? -3.147 23.288 2.967 1.00 67.56 99 VAL A CA 1
ATOM 776 C C . VAL A 1 99 ? -3.166 23.078 4.483 1.00 67.56 99 VAL A C 1
ATOM 778 O O . VAL A 1 99 ? -2.158 22.614 5.022 1.00 67.56 99 VAL A O 1
ATOM 781 N N . PRO A 1 100 ? -4.275 23.373 5.185 1.00 70.44 100 PRO A N 1
ATOM 782 C CA . PRO A 1 100 ? -4.396 23.058 6.602 1.00 70.44 100 PRO A CA 1
ATOM 783 C C . PRO A 1 100 ? -4.128 21.570 6.867 1.00 70.44 100 PRO A C 1
ATOM 785 O O . PRO A 1 100 ? -4.736 20.684 6.259 1.00 70.44 100 PRO A O 1
ATOM 788 N N . LEU A 1 101 ? -3.188 21.289 7.768 1.00 82.88 101 LEU A N 1
ATOM 789 C CA . LEU A 1 101 ? -2.797 19.931 8.134 1.00 82.88 101 LEU A CA 1
ATOM 790 C C . LEU A 1 101 ? -3.586 19.496 9.365 1.00 82.88 101 LEU A C 1
ATOM 792 O O . LEU A 1 101 ? -3.174 19.720 10.496 1.00 82.88 101 LEU A O 1
ATOM 796 N N . HIS A 1 102 ? -4.734 18.868 9.140 1.00 86.38 102 HIS A N 1
ATOM 797 C CA . HIS A 1 102 ? -5.654 18.511 10.215 1.00 86.38 102 HIS A CA 1
ATOM 798 C C . HIS A 1 102 ? -5.200 17.278 11.012 1.00 86.38 102 HIS A C 1
ATOM 800 O O . HIS A 1 102 ? -4.910 16.215 10.454 1.00 86.38 102 HIS A O 1
ATOM 806 N N . VAL A 1 103 ? -5.257 17.380 12.340 1.00 90.38 103 VAL A N 1
ATOM 807 C CA . VAL A 1 103 ? -5.135 16.258 13.278 1.00 90.38 103 VAL A CA 1
ATOM 808 C C . VAL A 1 103 ? -6.364 16.226 14.178 1.00 90.38 103 VAL A C 1
ATOM 810 O O . VAL A 1 103 ? -6.667 17.186 14.877 1.00 90.38 103 VAL A O 1
ATOM 813 N N . VAL A 1 104 ? -7.080 15.103 14.201 1.00 91.69 104 VAL A N 1
ATOM 814 C CA . VAL A 1 104 ? -8.256 14.944 15.066 1.00 91.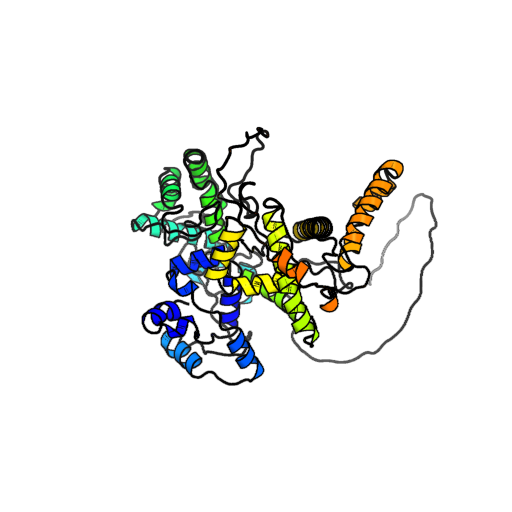69 104 VAL A CA 1
ATOM 815 C C . VAL A 1 104 ? -7.817 14.468 16.447 1.00 91.69 104 VAL A C 1
ATOM 817 O O . VAL A 1 104 ? -7.156 13.437 16.579 1.00 91.69 104 VAL A O 1
ATOM 820 N N . CYS A 1 105 ? -8.203 15.200 17.493 1.00 92.94 105 CYS A N 1
ATOM 821 C CA . CYS A 1 105 ? -7.921 14.806 18.867 1.00 92.94 105 CYS A CA 1
ATOM 822 C C . CYS A 1 105 ? -8.596 13.459 19.199 1.00 92.94 105 CYS A C 1
ATOM 824 O O . CYS A 1 105 ? -9.822 13.356 19.111 1.00 92.94 105 CYS A O 1
ATOM 826 N N . PRO A 1 106 ? -7.859 12.445 19.693 1.00 92.06 106 PRO A N 1
ATOM 827 C CA . PRO A 1 106 ? -8.422 11.121 19.963 1.00 92.06 106 PRO A CA 1
ATOM 828 C C . PRO A 1 106 ? -9.331 11.073 21.204 1.00 92.06 106 PRO A C 1
ATOM 830 O O . PRO A 1 106 ? -9.948 10.038 21.465 1.00 92.06 106 PRO A O 1
ATOM 833 N N . LYS A 1 107 ? -9.413 12.169 21.978 1.00 90.44 107 LYS A N 1
ATOM 834 C CA . LYS A 1 107 ? -10.283 12.298 23.157 1.00 90.44 107 LYS A CA 1
ATOM 835 C C . LYS A 1 107 ? -11.563 13.070 22.854 1.00 90.44 107 LYS A C 1
ATOM 837 O O . LYS A 1 107 ? -12.639 12.496 22.959 1.00 90.44 107 LYS A O 1
ATOM 842 N N . CYS A 1 108 ? -11.452 14.352 22.493 1.00 91.38 108 CYS A N 1
ATOM 843 C CA . CYS A 1 108 ? -12.612 15.227 22.284 1.00 91.38 108 CYS A CA 1
ATOM 844 C C . CYS A 1 108 ? -13.062 15.343 20.822 1.00 91.38 108 CYS A C 1
ATOM 846 O O . CYS A 1 108 ? -14.027 16.049 20.556 1.00 91.38 108 CYS A O 1
ATOM 848 N N . VAL A 1 109 ? -12.383 14.670 19.881 1.00 90.69 109 VAL A N 1
ATOM 849 C CA . VAL A 1 109 ? -12.725 14.648 18.443 1.00 90.69 109 VAL A CA 1
ATOM 850 C C . VAL A 1 109 ? -12.610 16.025 17.763 1.00 90.69 109 VAL A C 1
ATOM 852 O O . VAL A 1 109 ? -12.938 16.181 16.591 1.00 90.69 109 VAL A O 1
ATOM 855 N N . LEU A 1 110 ? -12.081 17.034 18.463 1.00 92.44 110 LEU A N 1
ATOM 856 C CA . LEU A 1 110 ? -11.810 18.343 17.881 1.00 92.44 110 LEU A CA 1
ATOM 857 C C . LEU A 1 110 ? -10.699 18.232 16.828 1.00 92.44 110 LEU A C 1
ATOM 859 O O . LEU A 1 110 ? -9.648 17.646 17.100 1.00 92.44 110 LEU A O 1
ATOM 863 N N . ALA A 1 111 ? -10.934 18.808 15.649 1.00 92.12 111 ALA A N 1
ATOM 864 C CA . ALA A 1 111 ? -9.901 19.013 14.642 1.00 92.12 111 ALA A CA 1
ATOM 865 C C . ALA A 1 111 ? -8.937 20.111 15.112 1.00 92.12 111 ALA A C 1
ATOM 867 O O . ALA A 1 111 ? -9.366 21.185 15.530 1.00 92.12 111 ALA A O 1
ATOM 868 N N . ILE A 1 112 ? -7.646 19.804 15.086 1.00 91.50 112 ILE A N 1
ATOM 869 C CA . ILE A 1 112 ? -6.549 20.694 15.454 1.00 91.50 112 ILE A CA 1
ATOM 870 C C . ILE A 1 112 ? -5.722 20.917 14.197 1.00 91.50 112 ILE A C 1
ATOM 872 O O . ILE A 1 112 ? -5.416 19.951 13.495 1.00 91.50 112 ILE A O 1
ATOM 876 N N . ASP A 1 113 ? -5.320 22.162 13.977 1.00 90.50 113 ASP A N 1
ATOM 877 C CA . ASP A 1 113 ? -4.523 22.575 12.825 1.00 90.50 113 ASP A CA 1
ATOM 878 C C . ASP A 1 113 ? -3.133 22.989 13.322 1.00 90.50 113 ASP A C 1
ATOM 880 O O . ASP A 1 113 ? -2.877 24.180 13.509 1.00 90.50 113 ASP A O 1
ATOM 884 N N . PRO A 1 114 ? -2.248 22.022 13.644 1.00 89.19 114 PRO A N 1
ATOM 885 C CA . PRO A 1 114 ? -0.859 22.334 13.949 1.00 89.19 114 PRO A CA 1
ATOM 886 C C . PRO A 1 114 ? -0.201 23.056 12.771 1.00 89.19 114 PRO A C 1
ATOM 888 O O . PRO A 1 114 ? -0.536 22.821 11.607 1.00 89.19 114 PRO A O 1
ATOM 891 N N . ASP A 1 115 ? 0.794 23.888 13.072 1.00 88.12 115 ASP A N 1
ATOM 892 C CA . ASP A 1 115 ? 1.678 24.400 12.034 1.00 88.12 115 ASP A CA 1
ATOM 893 C C . ASP A 1 115 ? 2.413 23.250 11.319 1.00 88.12 115 ASP A C 1
ATOM 895 O O . ASP A 1 115 ? 2.500 22.116 11.809 1.00 88.12 115 ASP A O 1
ATOM 899 N N . THR A 1 116 ? 2.948 23.547 10.136 1.00 86.00 116 THR A N 1
ATOM 900 C CA . THR A 1 116 ? 3.586 22.553 9.271 1.00 86.00 116 THR A CA 1
ATOM 901 C C . THR A 1 116 ? 4.705 21.787 9.971 1.00 86.00 116 THR A C 1
ATOM 903 O O . THR A 1 116 ? 4.778 20.566 9.856 1.00 86.00 116 THR A O 1
ATOM 906 N N . ASP A 1 117 ? 5.571 22.468 10.716 1.00 87.38 117 ASP A N 1
ATOM 907 C CA . ASP A 1 117 ? 6.718 21.842 11.373 1.00 87.38 117 ASP A CA 1
ATOM 908 C C . ASP A 1 117 ? 6.271 20.949 12.544 1.00 87.38 117 ASP A C 1
ATOM 910 O O . ASP A 1 117 ? 6.714 19.799 12.657 1.00 87.38 117 ASP A O 1
ATOM 914 N N . ALA A 1 118 ? 5.310 21.413 13.348 1.00 89.94 118 ALA A N 1
ATOM 915 C CA . ALA A 1 118 ? 4.685 20.615 14.396 1.00 89.94 118 ALA A CA 1
ATOM 916 C C . ALA A 1 118 ? 3.991 19.364 13.833 1.00 89.94 118 ALA A C 1
ATOM 918 O O . ALA A 1 118 ? 4.172 18.266 14.373 1.00 89.94 118 ALA A O 1
ATOM 919 N N . TYR A 1 119 ? 3.253 19.490 12.725 1.00 89.62 119 TYR A N 1
ATOM 920 C CA . TYR A 1 119 ? 2.628 18.349 12.052 1.00 89.62 119 TYR A CA 1
ATOM 921 C C . TYR A 1 119 ? 3.671 17.340 11.562 1.00 89.62 119 TYR A C 1
ATOM 923 O O . TYR A 1 119 ? 3.532 16.140 11.805 1.00 89.62 119 TYR A O 1
ATOM 931 N N . LEU A 1 120 ? 4.733 17.807 10.896 1.00 88.38 120 LEU A N 1
ATOM 932 C CA . LEU A 1 120 ? 5.783 16.939 10.363 1.00 88.38 120 LEU A CA 1
ATOM 933 C C . LEU A 1 120 ? 6.482 16.161 11.480 1.00 88.38 120 LEU A C 1
ATOM 935 O O . LEU A 1 120 ? 6.629 14.943 11.380 1.00 88.38 120 LEU A O 1
ATOM 939 N N . ARG A 1 121 ? 6.854 16.817 12.581 1.00 90.75 121 ARG A N 1
ATOM 940 C CA . ARG A 1 121 ? 7.488 16.126 13.711 1.00 90.75 121 ARG A CA 1
ATOM 941 C C . ARG A 1 121 ? 6.532 15.178 14.428 1.00 90.75 121 ARG A C 1
ATOM 943 O O . ARG A 1 121 ? 6.943 14.085 14.823 1.00 90.75 121 ARG A O 1
ATOM 950 N N . PHE A 1 122 ? 5.258 15.546 14.574 1.00 91.31 122 PHE A N 1
ATOM 951 C CA . PHE A 1 122 ? 4.230 14.637 15.087 1.00 91.31 122 PHE A CA 1
ATOM 952 C C . PHE A 1 122 ? 4.133 13.378 14.223 1.00 91.31 122 PHE A C 1
ATOM 954 O O . PHE A 1 122 ? 4.071 12.256 14.728 1.00 91.31 122 PHE A O 1
ATOM 961 N N . ARG A 1 123 ? 4.182 13.570 12.905 1.00 87.94 123 ARG A N 1
ATOM 962 C CA . ARG A 1 123 ? 3.983 12.520 11.919 1.00 87.94 123 ARG A CA 1
ATOM 963 C C . ARG A 1 123 ? 5.178 11.587 11.742 1.00 87.94 123 ARG A C 1
ATOM 965 O O . ARG A 1 123 ? 4.978 10.385 11.574 1.00 87.94 123 ARG A O 1
ATOM 972 N N . PHE A 1 124 ? 6.389 12.135 11.734 1.00 86.06 124 PHE A N 1
ATOM 973 C CA . PHE A 1 124 ? 7.606 11.421 11.336 1.00 86.06 124 PHE A CA 1
ATOM 974 C C . PHE A 1 124 ? 8.582 11.179 12.487 1.00 86.06 124 PHE A C 1
ATOM 976 O O . PHE A 1 124 ? 9.383 10.251 12.419 1.00 86.06 124 PHE A O 1
ATOM 983 N N . ASN A 1 125 ? 8.505 11.971 13.556 1.00 86.62 125 ASN A N 1
ATOM 984 C CA . ASN A 1 125 ? 9.449 11.920 14.674 1.00 86.62 125 ASN A CA 1
ATOM 985 C C . ASN A 1 125 ? 8.787 11.481 15.987 1.00 86.62 125 ASN A C 1
ATOM 987 O O . ASN A 1 125 ? 9.453 11.427 17.018 1.00 86.62 125 ASN A O 1
ATOM 991 N N . GLY A 1 126 ? 7.485 11.176 15.965 1.00 83.94 126 GLY A N 1
ATOM 992 C CA . GLY A 1 126 ? 6.732 10.764 17.149 1.00 83.94 126 GLY A CA 1
ATOM 993 C C . GLY A 1 126 ? 6.541 11.883 18.174 1.00 83.94 126 GLY A C 1
ATOM 994 O O . GLY A 1 126 ? 6.278 11.591 19.342 1.00 83.94 126 GLY A O 1
ATOM 995 N N . GLN A 1 127 ? 6.682 13.151 17.767 1.00 90.50 127 GLN A N 1
ATOM 996 C CA . GLN A 1 127 ? 6.395 14.279 18.650 1.00 90.50 127 GLN A CA 1
ATOM 997 C C . GLN A 1 127 ? 4.929 14.238 19.098 1.00 90.50 127 GLN A C 1
ATOM 999 O O . GLN A 1 127 ? 4.045 13.790 18.372 1.00 90.50 127 GLN A O 1
ATOM 1004 N N . LEU A 1 128 ? 4.673 14.701 20.318 1.00 94.31 128 LEU A N 1
ATOM 1005 C CA . LEU A 1 128 ? 3.330 14.757 20.876 1.00 94.31 128 LEU A CA 1
ATOM 1006 C C . LEU A 1 128 ? 2.641 16.071 20.497 1.00 94.31 128 LEU A C 1
ATOM 1008 O O . LEU A 1 128 ? 3.266 17.131 20.529 1.00 94.31 128 LEU A O 1
ATOM 1012 N N . ILE A 1 129 ? 1.342 16.001 20.213 1.00 94.25 129 ILE A N 1
ATOM 1013 C CA . ILE A 1 129 ? 0.463 17.167 20.082 1.00 94.25 129 ILE A CA 1
ATOM 1014 C C . ILE A 1 129 ? -0.365 17.295 21.358 1.00 94.25 129 ILE A C 1
ATOM 1016 O O . ILE A 1 129 ? -0.839 16.299 21.911 1.00 94.25 129 ILE A O 1
ATOM 1020 N N . LYS A 1 130 ? -0.550 18.532 21.823 1.00 94.62 130 LYS A N 1
ATOM 1021 C CA . LYS A 1 130 ? -1.472 18.873 22.906 1.00 94.62 130 LYS A CA 1
ATOM 1022 C C . LYS A 1 130 ? -2.743 19.468 22.306 1.00 94.62 130 LYS A C 1
ATOM 1024 O O . LYS A 1 130 ? -2.673 20.393 21.512 1.00 94.62 130 LYS A O 1
ATOM 1029 N N . CYS A 1 131 ? -3.902 18.944 22.690 1.00 94.12 131 CYS A N 1
ATOM 1030 C CA . CYS A 1 131 ? -5.187 19.530 22.324 1.00 94.12 131 CYS A CA 1
ATOM 1031 C C . CYS A 1 131 ? -5.469 20.768 23.178 1.00 94.12 131 CYS A C 1
ATOM 1033 O O . CYS A 1 131 ? -5.524 20.652 24.401 1.00 94.12 131 CYS A O 1
ATOM 1035 N N . ASP A 1 132 ? -5.739 21.912 22.556 1.00 91.94 132 ASP A N 1
ATOM 1036 C CA . ASP A 1 132 ? -6.045 23.149 23.289 1.00 91.94 132 ASP A CA 1
ATOM 1037 C C . ASP A 1 132 ? -7.392 23.103 24.016 1.00 91.94 132 ASP A C 1
ATOM 1039 O O . ASP A 1 132 ? -7.562 23.724 25.061 1.00 91.94 132 ASP A O 1
ATOM 1043 N N . SER A 1 133 ? -8.341 22.310 23.512 1.00 93.31 133 SER A N 1
ATOM 1044 C CA . SER A 1 133 ? -9.674 22.185 24.107 1.00 93.31 133 SER A CA 1
ATOM 1045 C C . SER A 1 133 ? -9.694 21.266 25.331 1.00 93.31 133 SER A C 1
ATOM 1047 O O . SER A 1 133 ? -10.133 21.669 26.403 1.00 93.31 133 SER A O 1
ATOM 1049 N N . CYS A 1 134 ? -9.221 20.024 25.198 1.00 93.19 134 CYS A N 1
ATOM 1050 C CA . CYS A 1 134 ? -9.306 19.027 26.273 1.00 93.19 134 CYS A CA 1
ATOM 1051 C C . CYS A 1 134 ? -7.969 18.749 26.973 1.00 93.19 134 CYS A C 1
ATOM 1053 O O . CYS A 1 134 ? -7.855 17.737 27.671 1.00 93.19 134 CYS A O 1
ATOM 1055 N N . THR A 1 135 ? -6.957 19.586 26.704 1.00 93.50 135 THR A N 1
ATOM 1056 C CA . THR A 1 135 ? -5.580 19.568 27.247 1.00 93.50 135 THR A CA 1
ATOM 1057 C C . THR A 1 135 ? -4.804 18.264 27.063 1.00 93.50 135 THR A C 1
ATOM 1059 O O . THR A 1 135 ? -3.677 18.126 27.539 1.00 93.50 135 THR A O 1
ATOM 1062 N N . THR A 1 136 ? -5.384 17.310 26.339 1.00 93.38 136 THR A N 1
ATOM 1063 C CA . THR A 1 136 ? -4.858 15.958 26.193 1.00 93.38 136 THR A CA 1
ATOM 1064 C C . THR A 1 136 ? -3.646 15.957 25.282 1.00 93.38 136 THR A C 1
ATOM 1066 O O . THR A 1 136 ? -3.679 16.547 24.205 1.00 93.38 136 THR A O 1
ATOM 1069 N N . VAL A 1 137 ? -2.599 15.262 25.716 1.00 94.12 137 VAL A N 1
ATOM 1070 C CA . VAL A 1 137 ? -1.354 15.082 24.973 1.00 94.12 137 VAL A CA 1
ATOM 1071 C C . VAL A 1 137 ? -1.356 13.695 24.339 1.00 94.12 137 VAL A C 1
ATOM 1073 O O . VAL A 1 137 ? -1.654 12.712 25.018 1.00 94.12 137 VAL A O 1
ATOM 1076 N N . PHE A 1 138 ? -1.058 13.610 23.047 1.00 93.69 138 PHE A N 1
ATOM 1077 C CA . PHE A 1 138 ? -1.158 12.366 22.287 1.00 93.69 138 PHE A CA 1
ATOM 1078 C C . PHE A 1 138 ? -0.150 12.300 21.137 1.00 93.69 138 PHE A C 1
ATOM 1080 O O . PHE A 1 138 ? 0.325 13.324 20.648 1.00 93.69 138 PHE A O 1
ATOM 1087 N N . SER A 1 139 ? 0.162 11.082 20.698 1.00 92.44 139 SER A N 1
ATOM 1088 C CA . SER A 1 139 ? 0.997 10.791 19.532 1.00 92.44 139 SER A CA 1
ATOM 1089 C C . SER A 1 139 ? 0.160 10.210 18.387 1.00 92.44 139 SER A C 1
ATOM 1091 O O . SER A 1 139 ? -1.039 9.945 18.524 1.00 92.44 139 SER A O 1
ATOM 1093 N N . ILE A 1 140 ? 0.810 9.946 17.253 1.00 90.94 140 ILE A N 1
ATOM 1094 C CA . ILE A 1 140 ? 0.208 9.235 16.119 1.00 90.94 140 ILE A CA 1
ATOM 1095 C C . ILE A 1 140 ? -0.316 7.835 16.503 1.00 90.94 140 ILE A C 1
ATOM 1097 O O . ILE A 1 140 ? -1.266 7.342 15.888 1.00 90.94 140 ILE A O 1
ATOM 1101 N N . ASN A 1 141 ? 0.243 7.203 17.547 1.00 91.00 141 ASN A N 1
ATOM 1102 C CA . ASN A 1 141 ? -0.211 5.896 18.030 1.00 91.00 141 ASN A CA 1
ATOM 1103 C C . ASN A 1 141 ? -1.633 5.964 18.586 1.00 91.00 141 ASN A C 1
ATOM 1105 O O . ASN A 1 141 ? -2.464 5.135 18.229 1.00 91.00 141 ASN A O 1
ATOM 1109 N N . GLU A 1 142 ? -1.930 6.941 19.444 1.00 92.00 142 GLU A N 1
ATOM 1110 C CA . GLU A 1 142 ? -3.263 7.089 20.031 1.00 92.00 142 GLU A CA 1
ATOM 1111 C C . GLU A 1 142 ? -4.292 7.500 18.971 1.00 92.00 142 GLU A C 1
ATOM 1113 O O . GLU A 1 142 ? -5.423 7.018 18.999 1.00 92.00 142 GLU A O 1
ATOM 1118 N N . VAL A 1 143 ? -3.904 8.338 18.002 1.00 92.56 143 VAL A N 1
ATOM 1119 C CA . VAL A 1 143 ? -4.803 8.751 16.909 1.00 92.56 143 VAL A CA 1
ATOM 1120 C C . VAL A 1 143 ? -5.140 7.576 15.987 1.00 92.56 143 VAL A C 1
ATOM 1122 O O . VAL A 1 143 ? -6.313 7.336 15.704 1.00 92.56 143 VAL A O 1
ATOM 1125 N N . SER A 1 144 ? -4.140 6.800 15.561 1.00 92.06 144 SER A N 1
ATOM 1126 C CA . SER A 1 144 ? -4.361 5.614 14.718 1.00 92.06 144 SER A CA 1
ATOM 1127 C C . SER A 1 144 ? -5.143 4.510 15.439 1.00 92.06 144 SER A C 1
ATOM 1129 O O . SER A 1 144 ? -6.052 3.916 14.856 1.00 92.06 144 SER A O 1
ATOM 1131 N N . ALA A 1 145 ? -4.852 4.268 16.721 1.00 92.00 145 ALA A N 1
ATOM 1132 C CA . ALA A 1 145 ? -5.597 3.323 17.551 1.00 92.00 145 ALA A CA 1
ATOM 1133 C C . ALA A 1 145 ? -7.063 3.750 17.728 1.00 92.00 145 ALA A C 1
ATOM 1135 O O . ALA A 1 145 ? -7.969 2.914 17.663 1.00 92.00 145 ALA A O 1
ATOM 1136 N N . ARG A 1 146 ? -7.312 5.054 17.911 1.00 91.56 146 ARG A N 1
ATOM 1137 C CA . ARG A 1 146 ? -8.669 5.598 17.994 1.00 91.56 146 ARG A CA 1
ATOM 1138 C C . ARG A 1 146 ? -9.429 5.418 16.682 1.00 91.56 146 ARG A C 1
ATOM 1140 O O . ARG A 1 146 ? -10.539 4.897 16.721 1.00 91.56 146 ARG A O 1
ATOM 1147 N N . ARG A 1 147 ? -8.818 5.758 15.539 1.00 91.25 147 ARG A N 1
ATOM 1148 C CA . ARG A 1 147 ? -9.402 5.534 14.203 1.00 91.25 147 ARG A CA 1
ATOM 1149 C C . ARG A 1 147 ? -9.820 4.075 14.010 1.00 91.25 147 ARG A C 1
ATOM 1151 O O . ARG A 1 147 ? -10.947 3.816 13.601 1.00 91.25 147 ARG A O 1
ATOM 1158 N N . PHE A 1 148 ? -8.939 3.131 14.343 1.00 92.06 148 PHE A N 1
ATOM 1159 C CA . PHE A 1 148 ? -9.239 1.699 14.271 1.00 92.06 148 PHE A CA 1
ATOM 1160 C C . PHE A 1 148 ? -10.482 1.322 15.084 1.00 92.06 148 PHE A C 1
ATOM 1162 O O . PHE A 1 148 ? -11.371 0.643 14.573 1.00 92.06 148 PHE A O 1
ATOM 1169 N N . LEU A 1 149 ? -10.565 1.771 16.340 1.00 91.19 149 LEU A N 1
ATOM 1170 C CA . LEU A 1 149 ? -11.710 1.468 17.199 1.00 91.19 149 LEU A CA 1
ATOM 1171 C C . LEU A 1 149 ? -13.000 2.121 16.706 1.00 91.19 149 LEU A C 1
ATOM 1173 O O . LEU A 1 149 ? -14.045 1.482 16.766 1.00 91.19 149 LEU A O 1
ATOM 1177 N N . ASP A 1 150 ? -12.944 3.361 16.225 1.00 89.38 150 ASP A N 1
ATOM 1178 C CA . ASP A 1 150 ? -14.123 4.063 15.718 1.00 89.38 150 ASP A CA 1
ATOM 1179 C C . ASP A 1 150 ? -14.679 3.373 14.459 1.00 89.38 150 ASP A C 1
ATOM 1181 O O . ASP A 1 150 ? -15.887 3.137 14.371 1.00 89.38 150 ASP A O 1
ATOM 1185 N N . GLU A 1 151 ? -13.815 2.957 13.526 1.00 90.12 151 GLU A N 1
ATOM 1186 C CA . GLU A 1 151 ? -14.231 2.187 12.345 1.00 90.12 151 GLU A CA 1
ATOM 1187 C C . GLU A 1 151 ? -14.768 0.796 12.725 1.00 90.12 151 GLU A C 1
ATOM 1189 O O . GLU A 1 151 ? -15.795 0.360 12.199 1.00 90.12 151 GLU A O 1
ATOM 1194 N N . LEU A 1 152 ? -14.139 0.119 13.691 1.00 90.75 152 LEU A N 1
ATOM 1195 C CA . LEU A 1 152 ? -14.590 -1.183 14.186 1.00 90.75 152 LEU A CA 1
ATOM 1196 C C . LEU A 1 152 ? -15.962 -1.098 14.872 1.00 90.75 152 LEU A C 1
ATOM 1198 O O . LEU A 1 152 ? -16.842 -1.913 14.597 1.00 90.75 152 LEU A O 1
ATOM 1202 N N . LYS A 1 153 ? -16.169 -0.088 15.726 1.00 89.38 153 LYS A N 1
ATOM 1203 C CA . LYS A 1 153 ? -17.464 0.205 16.360 1.00 89.38 153 LYS A CA 1
ATOM 1204 C C . LYS A 1 153 ? -18.533 0.488 15.317 1.00 89.38 153 LYS A C 1
ATOM 1206 O O . LYS A 1 153 ? -19.627 -0.061 15.406 1.00 89.38 153 LYS A O 1
ATOM 1211 N N . ALA A 1 154 ? -18.216 1.312 14.320 1.00 88.06 154 ALA A N 1
ATOM 1212 C CA . ALA A 1 154 ? -19.144 1.634 13.244 1.00 88.06 154 ALA A CA 1
ATOM 1213 C C . ALA A 1 154 ? -19.534 0.392 12.426 1.00 88.06 154 ALA A C 1
ATOM 1215 O O . ALA A 1 154 ? -20.699 0.264 12.050 1.00 88.06 154 ALA A O 1
ATOM 1216 N N . ALA A 1 155 ? -18.591 -0.522 12.176 1.00 86.44 155 ALA A N 1
ATOM 1217 C CA . ALA A 1 155 ? -18.861 -1.778 11.481 1.00 86.44 155 ALA A CA 1
ATOM 1218 C C . ALA A 1 155 ? -19.781 -2.702 12.298 1.00 86.44 155 ALA A C 1
ATOM 1220 O O . ALA A 1 155 ? -20.764 -3.206 11.762 1.00 86.44 155 ALA A O 1
ATOM 1221 N N . VAL A 1 156 ? -19.510 -2.862 13.600 1.00 85.62 156 VAL A N 1
ATOM 1222 C CA . VAL A 1 156 ? -20.316 -3.701 14.506 1.00 85.62 156 VAL A CA 1
ATOM 1223 C C . VAL A 1 156 ? -21.723 -3.129 14.715 1.00 85.62 156 VAL A C 1
ATOM 1225 O O . VAL A 1 156 ? -22.695 -3.874 14.689 1.00 85.62 156 VAL A O 1
ATOM 1228 N N . ALA A 1 157 ? -21.856 -1.812 14.896 1.00 81.50 157 ALA A N 1
ATOM 1229 C CA . ALA A 1 157 ? -23.141 -1.174 15.194 1.00 81.50 157 ALA A CA 1
ATOM 1230 C C . ALA A 1 157 ? -24.138 -1.213 14.026 1.00 81.50 157 ALA A C 1
ATOM 1232 O O . ALA A 1 157 ? -25.346 -1.199 14.249 1.00 81.50 157 ALA A O 1
ATOM 1233 N N . LYS A 1 158 ? -23.649 -1.223 12.783 1.00 72.44 158 LYS A N 1
ATOM 1234 C CA . LYS A 1 158 ? -24.493 -1.164 11.582 1.00 72.44 158 LYS A CA 1
ATOM 1235 C C . LYS A 1 158 ? -24.857 -2.542 11.017 1.00 72.44 158 LYS A C 1
ATOM 1237 O O . LYS A 1 158 ? -25.439 -2.585 9.939 1.00 72.44 158 LYS A O 1
ATOM 1242 N N . ASP A 1 159 ? -24.461 -3.628 11.690 1.00 68.12 159 ASP A N 1
ATOM 1243 C CA . ASP A 1 159 ? -24.496 -5.002 11.153 1.00 68.12 159 ASP A CA 1
ATOM 1244 C C . ASP A 1 159 ? -23.936 -5.073 9.719 1.00 68.12 159 ASP A C 1
ATOM 1246 O O . ASP A 1 159 ? -24.401 -5.812 8.852 1.00 68.12 159 ASP A O 1
ATOM 1250 N N . MET A 1 160 ? -22.957 -4.206 9.430 1.00 63.81 160 MET A N 1
ATOM 1251 C CA . MET A 1 160 ? -22.404 -4.103 8.091 1.00 63.81 160 MET A CA 1
ATOM 1252 C C . MET A 1 160 ? -21.554 -5.341 7.843 1.00 63.81 160 MET A C 1
ATOM 1254 O O . MET A 1 160 ? -20.805 -5.756 8.736 1.00 63.81 160 MET A O 1
ATOM 1258 N N . PRO A 1 161 ? -21.557 -5.886 6.615 1.00 63.59 161 PRO A N 1
ATOM 1259 C CA . PRO A 1 161 ? -20.483 -6.780 6.234 1.00 63.59 161 PRO A CA 1
ATOM 1260 C C . PRO A 1 161 ? -19.170 -6.032 6.506 1.00 63.59 161 PRO A C 1
ATOM 1262 O O . PRO A 1 161 ? -19.043 -4.849 6.181 1.00 63.59 161 PRO A O 1
ATOM 1265 N N . PHE A 1 162 ? -18.185 -6.691 7.124 1.00 79.06 162 PHE A N 1
ATOM 1266 C CA . PHE A 1 162 ? -16.874 -6.097 7.438 1.00 79.06 162 PHE A CA 1
ATOM 1267 C C . PHE A 1 162 ? -16.088 -5.655 6.180 1.00 79.06 162 PHE A C 1
ATOM 1269 O O . PHE A 1 162 ? -14.888 -5.414 6.246 1.00 79.06 162 PHE A O 1
ATOM 1276 N N . THR A 1 163 ? -16.742 -5.567 5.017 1.00 75.06 163 THR A N 1
ATOM 1277 C CA . THR A 1 163 ? -16.276 -5.041 3.728 1.00 75.06 163 THR A CA 1
ATOM 1278 C C . THR A 1 163 ? -15.736 -3.635 3.829 1.00 75.06 163 THR A C 1
ATOM 1280 O O . THR A 1 163 ? -14.816 -3.317 3.092 1.00 75.06 163 THR A O 1
ATOM 1283 N N . ALA A 1 164 ? -16.229 -2.820 4.763 1.00 80.38 164 ALA A N 1
ATOM 1284 C CA . ALA A 1 164 ? -15.735 -1.463 4.979 1.00 80.38 164 ALA A CA 1
ATOM 1285 C C . ALA A 1 164 ? -14.395 -1.386 5.739 1.00 80.38 164 ALA A C 1
ATOM 1287 O O . ALA A 1 164 ? -13.774 -0.320 5.739 1.00 80.38 164 ALA A O 1
ATOM 1288 N N . LEU A 1 165 ? -13.934 -2.484 6.356 1.00 90.88 165 LEU A N 1
ATOM 1289 C CA . LEU A 1 165 ? -12.691 -2.513 7.130 1.00 90.88 165 LEU A CA 1
ATOM 1290 C C . LEU A 1 165 ? -11.501 -2.955 6.254 1.00 90.88 165 LEU A C 1
ATOM 1292 O O . LEU A 1 165 ? -11.583 -3.989 5.587 1.00 90.88 165 LEU A O 1
ATOM 1296 N N . PRO A 1 166 ? -10.382 -2.212 6.268 1.00 91.69 166 PRO A N 1
ATOM 1297 C CA . PRO A 1 166 ? -9.185 -2.549 5.521 1.00 91.69 166 PRO A CA 1
ATOM 1298 C C . PRO A 1 166 ? -8.485 -3.793 6.086 1.00 91.69 166 PRO A C 1
ATOM 1300 O O . PRO A 1 166 ? -8.486 -4.059 7.292 1.00 91.69 166 PRO A O 1
ATOM 1303 N N . GLY A 1 167 ? -7.851 -4.552 5.197 1.00 89.50 167 GLY A N 1
ATOM 1304 C CA . GLY A 1 167 ? -7.036 -5.716 5.540 1.00 89.50 167 GLY A CA 1
ATOM 1305 C C . GLY A 1 167 ? -7.818 -6.981 5.910 1.00 89.50 167 GLY A C 1
ATOM 1306 O O . GLY A 1 167 ? -7.195 -7.960 6.321 1.00 89.50 167 GLY A O 1
ATOM 1307 N N . VAL A 1 168 ? -9.151 -6.986 5.779 1.00 91.25 168 VAL A N 1
ATOM 1308 C CA . VAL A 1 168 ? -10.010 -8.126 6.162 1.00 91.25 168 VAL A CA 1
ATOM 1309 C C . VAL A 1 168 ? -10.166 -9.149 5.035 1.00 91.25 168 VAL A C 1
ATOM 1311 O O . VAL A 1 168 ? -10.053 -10.352 5.266 1.00 91.25 168 VAL A O 1
ATOM 1314 N N . HIS A 1 169 ? -10.377 -8.675 3.808 1.00 91.44 169 HIS A N 1
ATOM 1315 C CA . HIS A 1 169 ? -10.880 -9.470 2.674 1.00 91.44 169 HIS A CA 1
ATOM 1316 C C . HIS A 1 169 ? -9.792 -10.151 1.842 1.00 91.44 169 HIS A C 1
ATOM 1318 O O . HIS A 1 169 ? -10.045 -10.676 0.758 1.00 91.44 169 HIS A O 1
ATOM 1324 N N . ILE A 1 170 ? -8.558 -10.157 2.337 1.00 89.81 170 ILE A N 1
ATOM 1325 C CA . ILE A 1 170 ? -7.407 -10.729 1.641 1.00 89.81 170 ILE A CA 1
ATOM 1326 C C . ILE A 1 170 ? -7.219 -12.174 2.105 1.00 89.81 170 ILE A C 1
ATOM 1328 O O . ILE A 1 170 ? -6.994 -12.433 3.291 1.00 89.81 170 ILE A O 1
ATOM 1332 N N . ASP A 1 171 ? -7.260 -13.125 1.171 1.00 89.00 171 ASP A N 1
ATOM 1333 C CA . ASP A 1 171 ? -6.921 -14.511 1.481 1.00 89.00 171 ASP A CA 1
ATOM 1334 C C . ASP A 1 171 ? -5.438 -14.609 1.895 1.00 89.00 171 ASP A C 1
ATOM 1336 O O . ASP A 1 171 ? -4.554 -14.152 1.164 1.00 89.00 171 ASP A O 1
ATOM 1340 N N . PRO A 1 172 ? -5.109 -15.222 3.043 1.00 84.00 172 PRO A N 1
ATOM 1341 C CA . PRO A 1 172 ? -3.745 -15.211 3.568 1.00 84.00 172 PRO A CA 1
ATOM 1342 C C . PRO A 1 172 ? -2.743 -16.013 2.729 1.00 84.00 172 PRO A C 1
ATOM 1344 O O . PRO A 1 172 ? -1.538 -15.840 2.913 1.00 84.00 172 PRO A O 1
ATOM 1347 N N . LYS A 1 173 ? -3.206 -16.910 1.848 1.00 85.25 173 LYS A N 1
ATOM 1348 C CA . LYS A 1 173 ? -2.345 -17.776 1.032 1.00 85.25 173 LYS A CA 1
ATOM 1349 C C . LYS A 1 173 ? -2.206 -17.250 -0.385 1.00 85.25 173 LYS A C 1
ATOM 1351 O O . LYS A 1 173 ? -1.093 -17.082 -0.872 1.00 85.25 173 LYS A O 1
ATOM 1356 N N . THR A 1 174 ? -3.334 -17.006 -1.036 1.00 90.44 174 THR A N 1
ATOM 1357 C CA . THR A 1 174 ? -3.407 -16.570 -2.429 1.00 90.44 174 THR A CA 1
ATOM 1358 C C . THR A 1 174 ? -3.284 -15.061 -2.569 1.00 90.44 174 THR A C 1
ATOM 1360 O O . THR A 1 174 ? -2.948 -14.585 -3.651 1.00 90.44 174 THR A O 1
ATOM 1363 N N . ARG A 1 175 ? -3.534 -14.301 -1.492 1.00 91.00 175 ARG A N 1
ATOM 1364 C CA . ARG A 1 175 ? -3.570 -12.828 -1.479 1.00 91.00 175 ARG A CA 1
ATOM 1365 C C . ARG A 1 175 ? -4.594 -12.236 -2.442 1.00 91.00 175 ARG A C 1
ATOM 1367 O O . ARG A 1 175 ? -4.525 -11.057 -2.781 1.00 91.00 175 ARG A O 1
ATOM 1374 N N . VAL A 1 176 ? -5.542 -13.056 -2.882 1.00 91.25 176 VAL A N 1
ATOM 1375 C CA . VAL A 1 176 ? -6.687 -12.615 -3.664 1.00 91.25 176 VAL A CA 1
ATOM 1376 C C . VAL A 1 176 ? -7.682 -11.975 -2.708 1.00 91.25 176 VAL A C 1
ATOM 1378 O O . VAL A 1 176 ? -7.927 -12.474 -1.608 1.00 91.25 176 VAL A O 1
ATOM 1381 N N . TRP A 1 177 ? -8.231 -10.845 -3.130 1.00 92.62 177 TRP A N 1
ATOM 1382 C CA . TRP A 1 177 ? -9.307 -10.185 -2.411 1.00 92.62 177 TRP A CA 1
ATOM 1383 C C . TRP A 1 177 ? -10.645 -10.820 -2.782 1.00 92.62 177 TRP A C 1
ATOM 1385 O O . TRP A 1 177 ? -10.900 -11.042 -3.967 1.00 92.62 177 TRP A O 1
ATOM 1395 N N . ALA A 1 178 ? -11.493 -11.083 -1.793 1.00 90.88 178 ALA A N 1
ATOM 1396 C CA . ALA A 1 178 ? -12.873 -11.501 -2.008 1.00 90.88 178 ALA A CA 1
ATOM 1397 C C . ALA A 1 178 ? -13.737 -11.087 -0.809 1.00 90.88 178 ALA A C 1
ATOM 1399 O O . ALA A 1 178 ? -13.276 -11.165 0.328 1.00 90.88 178 ALA A O 1
ATOM 1400 N N . VAL A 1 179 ? -14.981 -10.673 -1.057 1.00 89.19 179 VAL A N 1
ATOM 1401 C CA . VAL A 1 179 ? -15.919 -10.150 -0.037 1.00 89.19 179 VAL A CA 1
ATOM 1402 C C . VAL A 1 179 ? -16.189 -11.157 1.089 1.00 89.19 179 VAL A C 1
ATOM 1404 O O . VAL A 1 179 ? -16.479 -10.793 2.227 1.00 89.19 179 VAL A O 1
ATOM 1407 N N . GLU A 1 180 ? -16.125 -12.441 0.765 1.00 86.38 180 GLU A N 1
ATOM 1408 C CA . GLU A 1 180 ? -16.344 -13.554 1.679 1.00 86.38 180 GLU A CA 1
ATOM 1409 C C . GLU A 1 180 ? -15.144 -13.844 2.598 1.00 86.38 180 GLU A C 1
ATOM 1411 O O . GLU A 1 180 ? -15.286 -14.552 3.603 1.00 86.38 180 GLU A O 1
ATOM 1416 N N . ASN A 1 181 ? -13.958 -13.317 2.281 1.00 89.88 181 ASN A N 1
ATOM 1417 C CA . ASN A 1 181 ? -12.741 -13.605 3.030 1.00 89.88 181 ASN A CA 1
ATOM 1418 C C . ASN A 1 181 ? -12.717 -12.854 4.365 1.00 89.88 181 ASN A C 1
ATOM 1420 O O . ASN A 1 181 ? -13.083 -11.690 4.468 1.00 89.88 181 ASN A O 1
ATOM 1424 N N . GLY A 1 182 ? -12.243 -13.525 5.416 1.00 87.38 182 GLY A N 1
ATOM 1425 C CA . GLY A 1 182 ? -11.951 -12.905 6.713 1.00 87.38 182 GLY A CA 1
ATOM 1426 C C . GLY A 1 182 ? -13.161 -12.451 7.539 1.00 87.38 182 GLY A C 1
ATOM 1427 O O . GLY A 1 182 ? -13.035 -12.375 8.756 1.00 87.38 182 GLY A O 1
ATOM 1428 N N . ALA A 1 183 ? -14.341 -12.229 6.949 1.00 88.12 183 ALA A N 1
ATOM 1429 C CA . ALA A 1 183 ? -15.521 -11.740 7.666 1.00 88.12 183 ALA A CA 1
ATOM 1430 C C . ALA A 1 183 ? -15.968 -12.683 8.801 1.00 88.12 183 ALA A C 1
ATOM 1432 O O . ALA A 1 183 ? -16.199 -12.240 9.926 1.00 88.12 183 ALA A O 1
ATOM 1433 N N . ALA A 1 184 ? -16.023 -13.993 8.538 1.00 89.12 184 ALA A N 1
ATOM 1434 C CA . ALA A 1 184 ? -16.371 -14.992 9.552 1.00 89.12 184 ALA A CA 1
ATOM 1435 C C . ALA A 1 184 ? -15.316 -15.085 10.670 1.00 89.12 184 ALA A C 1
ATOM 1437 O O . ALA A 1 184 ? -15.658 -15.181 11.849 1.00 89.12 184 ALA A O 1
ATOM 1438 N N . ASP A 1 185 ? -14.033 -15.019 10.307 1.00 91.00 185 ASP A N 1
ATOM 1439 C CA . ASP A 1 185 ? -12.924 -15.030 11.264 1.00 91.00 185 ASP A CA 1
ATOM 1440 C C . ASP A 1 185 ? -12.937 -13.775 12.147 1.00 91.00 185 ASP A C 1
ATOM 1442 O O . ASP A 1 185 ? -12.735 -13.866 13.360 1.00 91.00 185 ASP A O 1
ATOM 1446 N N . LEU A 1 186 ? -13.238 -12.611 11.562 1.00 91.19 186 LEU A N 1
ATOM 1447 C CA . LEU A 1 186 ? -13.381 -11.361 12.297 1.00 91.19 186 LEU A CA 1
ATOM 1448 C C . LEU A 1 186 ? -14.577 -11.415 13.250 1.00 91.19 186 LEU A C 1
ATOM 1450 O O . LEU A 1 186 ? -14.433 -11.061 14.416 1.00 91.19 186 LEU A O 1
ATOM 1454 N N . GLY A 1 187 ? -15.722 -11.933 12.799 1.00 90.25 187 GLY A N 1
ATOM 1455 C CA . GLY A 1 187 ? -16.890 -12.148 13.655 1.00 90.25 187 GLY A CA 1
ATOM 1456 C C . GLY A 1 187 ? -16.577 -13.041 14.860 1.00 90.25 187 GLY A C 1
ATOM 1457 O O . GLY A 1 187 ? -16.948 -12.711 15.985 1.00 90.25 187 GLY A O 1
ATOM 1458 N N . MET A 1 188 ? -15.814 -14.125 14.666 1.00 91.19 188 MET A N 1
ATOM 1459 C CA . MET A 1 188 ? -15.356 -14.979 15.771 1.00 91.19 188 MET A CA 1
ATOM 1460 C C . MET A 1 188 ? -14.439 -14.239 16.753 1.00 91.19 188 MET A C 1
ATOM 1462 O O . MET A 1 188 ? -14.569 -14.422 17.965 1.00 91.19 188 MET A O 1
ATOM 1466 N N . LEU A 1 189 ? -13.515 -13.412 16.251 1.00 91.88 189 LEU A N 1
ATOM 1467 C CA . LEU A 1 189 ? -12.616 -12.619 17.092 1.00 91.88 189 LEU A CA 1
ATOM 1468 C C . LEU A 1 189 ? -13.389 -11.583 17.912 1.00 91.88 189 LEU A C 1
ATOM 1470 O O . LEU A 1 189 ? -13.223 -11.534 19.130 1.00 91.88 189 LEU A O 1
ATOM 1474 N N . LEU A 1 190 ? -14.244 -10.792 17.260 1.00 91.94 190 LEU A N 1
ATOM 1475 C CA . LEU A 1 190 ? -15.014 -9.715 17.890 1.00 91.94 190 LEU A CA 1
ATOM 1476 C C . LEU A 1 190 ? -16.130 -10.231 18.803 1.00 91.94 190 LEU A C 1
ATOM 1478 O O . LEU A 1 190 ? -16.478 -9.562 19.770 1.00 91.94 190 LEU A O 1
ATOM 1482 N N . GLY A 1 191 ? -16.643 -11.440 18.554 1.00 90.94 191 GLY A N 1
ATOM 1483 C CA . GLY A 1 191 ? -17.615 -12.104 19.426 1.00 90.94 191 GLY A CA 1
ATOM 1484 C C . GLY A 1 191 ? -17.041 -12.545 20.778 1.00 90.94 191 GLY A C 1
ATOM 1485 O O . GLY A 1 191 ? -17.789 -12.907 21.686 1.00 90.94 191 GLY A O 1
ATOM 1486 N N . HIS A 1 192 ? -15.717 -12.520 20.957 1.00 94.25 192 HIS A N 1
ATOM 1487 C CA . HIS A 1 192 ? -15.110 -12.813 22.249 1.00 94.25 192 HIS A CA 1
ATOM 1488 C C . HIS A 1 192 ? -15.351 -11.665 23.245 1.00 94.25 192 HIS A C 1
ATOM 1490 O O . HIS A 1 192 ? -15.061 -10.504 22.962 1.00 94.25 192 HIS A O 1
ATOM 1496 N N . LYS A 1 193 ? -15.782 -12.004 24.470 1.00 93.88 193 LYS A N 1
ATOM 1497 C CA . LYS A 1 193 ? -16.160 -11.054 25.541 1.00 93.88 193 LYS A CA 1
ATOM 1498 C C . LYS A 1 193 ? -15.134 -9.959 25.860 1.00 93.88 193 LYS A C 1
ATOM 1500 O O . LYS A 1 193 ? -15.497 -8.923 26.402 1.00 93.88 193 LYS A O 1
ATOM 1505 N N . SER A 1 194 ? -13.858 -10.176 25.536 1.00 94.38 194 SER A N 1
ATOM 1506 C CA . SER A 1 194 ? -12.792 -9.186 25.734 1.00 94.38 194 SER A CA 1
ATOM 1507 C C . SER A 1 194 ? -12.958 -7.922 24.888 1.00 94.38 194 SER A C 1
ATOM 1509 O O . SER A 1 194 ? -12.376 -6.897 25.220 1.00 94.38 194 SER A O 1
ATOM 1511 N N . TRP A 1 195 ? -13.721 -7.986 23.794 1.00 93.31 195 TRP A N 1
ATOM 1512 C CA . TRP A 1 195 ? -13.991 -6.829 22.941 1.00 93.31 195 TRP A CA 1
ATOM 1513 C C . TRP A 1 195 ? -15.115 -5.939 23.467 1.00 93.31 195 TRP A C 1
ATOM 1515 O O . TRP A 1 195 ? -15.124 -4.752 23.150 1.00 93.31 195 TRP A O 1
ATOM 1525 N N . ALA A 1 196 ? -16.020 -6.464 24.302 1.00 90.81 196 ALA A N 1
ATOM 1526 C CA . ALA A 1 196 ? -17.187 -5.719 24.773 1.00 90.81 196 ALA A CA 1
ATOM 1527 C C . ALA A 1 196 ? -16.820 -4.356 25.399 1.00 90.81 196 ALA A C 1
ATOM 1529 O O . ALA A 1 196 ? -17.340 -3.358 24.908 1.00 90.81 196 ALA A O 1
ATOM 1530 N N . PRO A 1 197 ? -15.855 -4.241 26.341 1.00 89.44 197 PRO A N 1
ATOM 1531 C CA . PRO A 1 197 ? -15.512 -2.947 26.944 1.00 89.44 197 PRO A CA 1
ATOM 1532 C C . PRO A 1 197 ? -15.000 -1.908 25.937 1.00 89.44 197 PRO A C 1
ATOM 1534 O O . PRO A 1 197 ? -15.206 -0.712 26.117 1.00 89.44 197 PRO A O 1
ATOM 1537 N N . LEU A 1 198 ? -14.332 -2.358 24.869 1.00 89.12 198 LEU A N 1
ATOM 1538 C CA . LEU A 1 198 ? -13.785 -1.473 23.842 1.00 89.12 198 LEU A CA 1
ATOM 1539 C C . LEU A 1 198 ? -14.834 -1.058 22.809 1.00 89.12 198 LEU A C 1
ATOM 1541 O O . LEU A 1 198 ? -14.685 0.005 22.213 1.00 89.12 198 LEU A O 1
ATOM 1545 N N . LEU A 1 199 ? -15.868 -1.876 22.586 1.00 86.50 199 LEU A N 1
ATOM 1546 C CA . LEU A 1 199 ? -16.885 -1.655 21.554 1.00 86.50 199 LEU A CA 1
ATOM 1547 C C . LEU A 1 199 ? -18.156 -0.980 22.084 1.00 86.50 199 LEU A C 1
ATOM 1549 O O . LEU A 1 199 ? -18.746 -0.183 21.364 1.00 86.50 199 LEU A O 1
ATOM 1553 N N . THR A 1 200 ? -18.564 -1.251 23.328 1.00 76.50 200 THR A N 1
ATOM 1554 C CA . THR A 1 200 ? -19.805 -0.706 23.914 1.00 76.50 200 THR A CA 1
ATOM 1555 C C . THR A 1 200 ? -19.613 0.636 24.614 1.00 76.50 200 THR A C 1
ATOM 1557 O O . THR A 1 200 ? -20.593 1.292 24.952 1.00 76.50 200 THR A O 1
ATOM 1560 N N . GLY A 1 201 ? -18.368 1.055 24.855 1.00 62.69 201 GLY A N 1
ATOM 1561 C CA . GLY A 1 201 ? -18.085 2.349 25.465 1.00 62.69 201 GLY A CA 1
ATOM 1562 C C . GLY A 1 201 ? -18.483 3.495 24.535 1.00 62.69 201 GLY A C 1
ATOM 1563 O O . GLY A 1 201 ? -17.859 3.683 23.479 1.00 62.69 201 GLY A O 1
ATOM 1564 N N . ASN A 1 202 ? -19.483 4.282 24.944 1.00 51.09 202 ASN A N 1
ATOM 1565 C CA . ASN A 1 202 ? -19.701 5.620 24.403 1.00 51.09 202 ASN A CA 1
ATOM 1566 C C . ASN A 1 202 ? -18.400 6.396 24.612 1.00 51.09 202 ASN A C 1
ATOM 1568 O O . ASN A 1 202 ? -17.857 6.408 25.712 1.00 51.09 202 ASN A O 1
ATOM 1572 N N . GLY A 1 203 ? -17.862 7.013 23.560 1.00 47.47 203 GLY A N 1
ATOM 1573 C CA . GLY A 1 203 ? -16.608 7.777 23.598 1.00 47.47 203 GLY A CA 1
ATOM 1574 C C . GLY A 1 203 ? -16.677 9.071 24.421 1.00 47.47 203 GLY A C 1
ATOM 1575 O O . GLY A 1 203 ? -16.047 10.053 24.049 1.00 47.47 203 GLY A O 1
ATOM 1576 N N . SER A 1 204 ? -17.457 9.078 25.498 1.00 42.88 204 SER A N 1
ATOM 1577 C CA . SER A 1 204 ? -17.748 10.194 26.382 1.00 42.88 204 SER A CA 1
ATOM 1578 C C . SER A 1 204 ? -18.032 9.669 27.795 1.00 42.88 204 SER A C 1
ATOM 1580 O O . SER A 1 204 ? -19.133 9.835 28.315 1.00 42.88 204 SER A O 1
ATOM 1582 N N . GLU A 1 205 ? -17.057 9.017 28.424 1.00 43.66 205 GLU A N 1
ATOM 1583 C CA . GLU A 1 205 ? -17.022 8.975 29.886 1.00 43.66 205 GLU A CA 1
ATOM 1584 C C . GLU A 1 205 ? -16.073 10.079 30.348 1.00 43.66 205 GLU A C 1
ATOM 1586 O O . GLU A 1 205 ? -14.873 10.082 30.065 1.00 43.66 205 GLU A O 1
ATOM 1591 N N . GLY A 1 206 ? -16.668 11.103 30.959 1.00 39.12 206 GLY A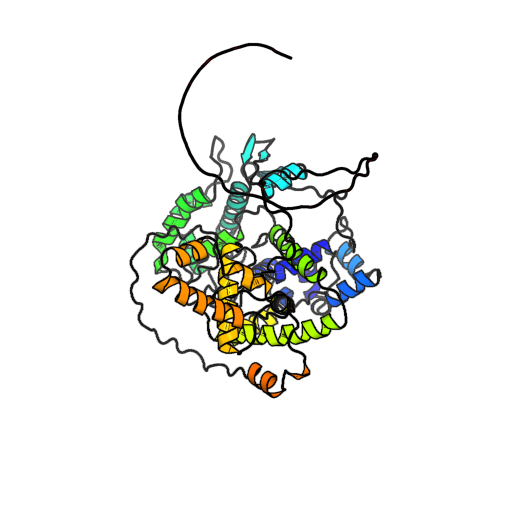 N 1
ATOM 1592 C CA . GLY A 1 206 ? -15.944 12.172 31.622 1.00 39.12 206 GLY A CA 1
ATOM 1593 C C . GLY A 1 206 ? -15.086 11.625 32.762 1.00 39.12 206 GLY A C 1
ATOM 1594 O O . GLY A 1 206 ? -15.459 10.667 33.430 1.00 39.12 206 GLY A O 1
ATOM 1595 N N . GLY A 1 207 ? -13.947 12.279 32.989 1.00 40.31 207 GLY A N 1
ATOM 1596 C CA . GLY A 1 207 ? -13.016 11.955 34.069 1.00 40.31 207 GLY A CA 1
ATOM 1597 C C . GLY A 1 207 ? -11.914 10.988 33.640 1.00 40.31 207 GLY A C 1
ATOM 1598 O O . GLY A 1 207 ? -12.148 9.807 33.446 1.00 40.31 207 GLY A O 1
ATOM 1599 N N . ASP A 1 208 ? -10.700 11.521 33.487 1.00 49.56 208 ASP A N 1
ATOM 1600 C CA . ASP A 1 208 ? -9.403 10.822 33.569 1.00 49.56 208 ASP A CA 1
ATOM 1601 C C . ASP A 1 208 ? -9.182 9.491 32.804 1.00 49.56 208 ASP A C 1
ATOM 1603 O O . ASP A 1 208 ? -8.209 8.780 33.058 1.00 49.56 208 ASP A O 1
ATOM 1607 N N . SER A 1 209 ? -10.024 9.133 31.824 1.00 63.84 209 SER A N 1
ATOM 1608 C CA . SER A 1 209 ? -9.802 7.916 31.036 1.00 63.84 209 SER A CA 1
ATOM 1609 C C . SER A 1 209 ? -8.534 8.069 30.188 1.00 63.84 209 SER A C 1
ATOM 1611 O O . SER A 1 209 ? -8.474 8.901 29.271 1.00 63.84 209 SER A O 1
ATOM 1613 N N . LYS A 1 210 ? -7.515 7.262 30.485 1.00 74.06 210 LYS A N 1
ATOM 1614 C CA . LYS A 1 210 ? -6.263 7.200 29.726 1.00 74.06 210 LYS A CA 1
ATOM 1615 C C . LYS A 1 210 ? -6.552 6.880 28.254 1.00 74.06 210 LYS A C 1
ATOM 1617 O O . LYS A 1 210 ? -7.329 5.973 27.960 1.00 74.06 210 LYS A O 1
ATOM 1622 N N . LEU A 1 211 ? -5.910 7.606 27.335 1.00 83.56 211 LEU A N 1
ATOM 1623 C CA . LEU A 1 211 ? -6.007 7.324 25.902 1.00 83.56 211 LEU A CA 1
ATOM 1624 C C . LEU A 1 211 ? -5.612 5.875 25.601 1.00 83.56 211 LEU A C 1
ATOM 1626 O O . LEU A 1 211 ? -4.634 5.353 26.144 1.00 83.56 211 LEU A O 1
ATOM 1630 N N . LEU A 1 212 ? -6.375 5.234 24.718 1.00 87.06 212 LEU A N 1
ATOM 1631 C CA . LEU A 1 212 ? -6.113 3.862 24.310 1.00 87.06 212 LEU A CA 1
ATOM 1632 C C . LEU A 1 212 ? -4.952 3.823 23.317 1.00 87.06 212 LEU A C 1
ATOM 1634 O O . LEU A 1 212 ? -5.006 4.422 22.246 1.00 87.06 212 LEU A O 1
ATOM 1638 N N . THR A 1 213 ? -3.915 3.077 23.681 1.00 89.00 213 THR A N 1
ATOM 1639 C CA . THR A 1 213 ? -2.782 2.769 22.808 1.00 89.00 213 THR A CA 1
ATOM 1640 C C . THR A 1 213 ? -2.993 1.428 22.110 1.00 89.00 213 THR A C 1
ATOM 1642 O O . THR A 1 213 ? -3.774 0.586 22.566 1.00 89.00 213 THR A O 1
ATOM 1645 N N . TRP A 1 214 ? -2.233 1.172 21.043 1.00 89.69 214 TRP A N 1
ATOM 1646 C CA . TRP A 1 214 ? -2.217 -0.138 20.384 1.00 89.69 214 TRP A CA 1
ATOM 1647 C C . TRP A 1 214 ? -1.898 -1.289 21.341 1.00 89.69 214 TRP A C 1
ATOM 1649 O O . TRP A 1 214 ? -2.528 -2.340 21.263 1.00 89.69 214 TRP A O 1
ATOM 1659 N N . GLU A 1 215 ? -0.962 -1.094 22.271 1.00 89.00 215 GLU A N 1
ATOM 1660 C CA . GLU A 1 215 ? -0.605 -2.117 23.259 1.00 89.00 215 GLU A CA 1
ATOM 1661 C C . GLU A 1 215 ? -1.744 -2.371 24.258 1.00 89.00 215 GLU A C 1
ATOM 1663 O O . GLU A 1 215 ? -2.007 -3.521 24.613 1.00 89.00 215 GLU A O 1
ATOM 1668 N N . ALA A 1 216 ? -2.469 -1.322 24.662 1.00 89.62 216 ALA A N 1
ATOM 1669 C CA . ALA A 1 216 ? -3.642 -1.463 25.518 1.00 89.62 216 ALA A CA 1
ATOM 1670 C C . ALA A 1 216 ? -4.742 -2.280 24.822 1.00 89.62 216 ALA A C 1
ATOM 1672 O O . ALA A 1 216 ? -5.254 -3.235 25.405 1.00 89.62 216 ALA A O 1
ATOM 1673 N N . ILE A 1 217 ? -5.043 -1.977 23.553 1.00 91.12 217 ILE A N 1
ATOM 1674 C CA . ILE A 1 217 ? -5.997 -2.746 22.735 1.00 91.12 217 ILE A CA 1
ATOM 1675 C C . ILE A 1 217 ? -5.517 -4.194 22.575 1.00 91.12 217 ILE A C 1
ATOM 1677 O O . ILE A 1 217 ? -6.288 -5.141 22.762 1.00 91.12 217 ILE A O 1
ATOM 1681 N N . ALA A 1 218 ? -4.229 -4.379 22.269 1.00 90.69 218 ALA A N 1
ATOM 1682 C CA . ALA A 1 218 ? -3.640 -5.691 22.050 1.00 90.69 218 ALA A CA 1
ATOM 1683 C C . ALA A 1 218 ? -3.754 -6.588 23.289 1.00 90.69 218 ALA A C 1
ATOM 1685 O O . ALA A 1 218 ? -4.157 -7.749 23.188 1.00 90.69 218 ALA A O 1
ATOM 1686 N N . SER A 1 219 ? -3.413 -6.043 24.455 1.00 90.31 219 SER A N 1
ATOM 1687 C CA . SER A 1 219 ? -3.477 -6.745 25.733 1.00 90.31 219 SER A CA 1
ATOM 1688 C C . SER A 1 219 ? -4.919 -7.023 26.166 1.00 90.31 219 SER A C 1
ATOM 1690 O O . SER A 1 219 ? -5.239 -8.151 26.540 1.00 90.31 219 SER A O 1
ATOM 1692 N N . ALA A 1 220 ? -5.799 -6.023 26.059 1.00 90.56 220 ALA A N 1
ATOM 1693 C CA . ALA A 1 220 ? -7.168 -6.115 26.553 1.00 90.56 220 ALA A CA 1
ATOM 1694 C C . ALA A 1 220 ? -8.052 -7.034 25.703 1.00 90.56 220 ALA A C 1
ATOM 1696 O O . ALA A 1 220 ? -8.829 -7.802 26.264 1.00 90.56 220 ALA A O 1
ATOM 1697 N N . ALA A 1 221 ? -7.938 -6.981 24.370 1.00 92.31 221 ALA A N 1
ATOM 1698 C CA . ALA A 1 221 ? -8.898 -7.636 23.481 1.00 92.31 221 ALA A CA 1
ATOM 1699 C C . ALA A 1 221 ? -8.271 -8.591 22.462 1.00 92.31 221 ALA A C 1
ATOM 1701 O O . ALA A 1 221 ? -8.748 -9.717 22.293 1.00 92.31 221 ALA A O 1
ATOM 1702 N N . VAL A 1 222 ? -7.178 -8.195 21.815 1.00 91.31 222 VAL A N 1
ATOM 1703 C CA . VAL A 1 222 ? -6.605 -8.948 20.687 1.00 91.31 222 VAL A CA 1
ATOM 1704 C C . VAL A 1 222 ? -6.001 -10.270 21.129 1.00 91.31 222 VAL A C 1
ATOM 1706 O O . VAL A 1 222 ? -6.387 -11.322 20.630 1.00 91.31 222 VAL A O 1
ATOM 1709 N N . ARG A 1 223 ? -5.049 -10.242 22.069 1.00 92.81 223 ARG A N 1
ATOM 1710 C CA . ARG A 1 223 ? -4.355 -11.453 22.524 1.00 92.81 223 ARG A CA 1
ATOM 1711 C C . ARG A 1 223 ? -5.333 -12.448 23.160 1.00 92.81 223 ARG A C 1
ATOM 1713 O O . ARG A 1 223 ? -5.259 -13.620 22.790 1.00 92.81 223 ARG A O 1
ATOM 1720 N N . PRO A 1 224 ? -6.270 -12.040 24.044 1.00 94.25 224 PRO A N 1
ATOM 1721 C CA . PRO A 1 224 ? -7.268 -12.959 24.588 1.00 94.25 224 PRO A CA 1
ATOM 1722 C C . PRO A 1 224 ? -8.168 -13.576 23.512 1.00 94.25 224 PRO A C 1
ATOM 1724 O O . PRO A 1 224 ? -8.288 -14.800 23.462 1.00 94.25 224 PRO A O 1
ATOM 1727 N N . SER A 1 225 ? -8.751 -12.759 22.624 1.00 94.44 225 SER A N 1
ATOM 1728 C CA . SER A 1 225 ? -9.646 -13.257 21.567 1.00 94.44 225 SER A CA 1
ATOM 1729 C C . SER A 1 225 ? -8.925 -14.184 20.589 1.00 94.44 225 SER A C 1
ATOM 1731 O O . SER A 1 225 ? -9.429 -15.265 20.279 1.00 94.44 225 SER A O 1
ATOM 1733 N N . PHE A 1 226 ? -7.711 -13.826 20.170 1.00 92.12 226 PHE A N 1
ATOM 1734 C CA . PHE A 1 226 ? -6.889 -14.659 19.300 1.00 92.12 226 PHE A CA 1
ATOM 1735 C C . PHE A 1 226 ? -6.524 -15.984 19.971 1.00 92.12 226 PHE A C 1
ATOM 1737 O O . PHE A 1 226 ? -6.723 -17.045 19.388 1.00 92.12 226 PHE A O 1
ATOM 1744 N N . ASN A 1 227 ? -6.045 -15.964 21.218 1.00 91.75 227 ASN A N 1
ATOM 1745 C CA . ASN A 1 227 ? -5.673 -17.188 21.929 1.00 91.75 227 ASN A CA 1
ATOM 1746 C C . ASN A 1 227 ? -6.854 -18.152 22.100 1.00 91.75 227 ASN A C 1
ATOM 1748 O O . ASN A 1 227 ? -6.656 -19.365 22.004 1.00 91.75 227 ASN A O 1
ATOM 1752 N N . ALA A 1 228 ? -8.061 -17.620 22.309 1.00 93.12 228 ALA A N 1
ATOM 1753 C CA . ALA A 1 228 ? -9.284 -18.404 22.440 1.00 93.12 228 ALA A CA 1
ATOM 1754 C C . ALA A 1 228 ? -9.787 -18.990 21.107 1.00 93.12 228 ALA A C 1
ATOM 1756 O O . ALA A 1 228 ? -10.426 -20.041 21.102 1.00 93.12 228 ALA A O 1
ATOM 1757 N N . THR A 1 229 ? -9.515 -18.329 19.977 1.00 91.69 229 THR A N 1
ATOM 1758 C CA . THR A 1 229 ? -10.110 -18.673 18.672 1.00 91.69 229 THR A CA 1
ATOM 1759 C C . THR A 1 229 ? -9.118 -19.216 17.648 1.00 91.69 229 THR A C 1
ATOM 1761 O O . THR A 1 229 ? -9.556 -19.785 16.653 1.00 91.69 229 THR A O 1
ATOM 1764 N N . LYS A 1 230 ? -7.801 -19.132 17.888 1.00 89.38 230 LYS A N 1
ATOM 1765 C CA . LYS A 1 230 ? -6.734 -19.448 16.913 1.00 89.38 230 LYS A CA 1
ATOM 1766 C C . LYS A 1 230 ? -6.883 -20.786 16.188 1.00 89.38 230 LYS A C 1
ATOM 1768 O O . LYS A 1 230 ? -6.497 -20.885 15.033 1.00 89.38 230 LYS A O 1
ATOM 1773 N N . SER A 1 231 ? -7.413 -21.815 16.852 1.00 89.81 231 SER A N 1
ATOM 1774 C CA . SER A 1 231 ? -7.595 -23.151 16.267 1.00 89.81 231 SER A CA 1
ATOM 1775 C C . SER A 1 231 ? -8.765 -23.232 15.284 1.00 89.81 231 SER A C 1
ATOM 1777 O O . SER A 1 231 ? -8.845 -24.188 14.521 1.00 89.81 231 SER A O 1
ATOM 1779 N N . LYS A 1 232 ? -9.670 -22.248 15.315 1.00 90.56 232 LYS A N 1
ATOM 1780 C CA . LYS A 1 232 ? -10.878 -22.163 14.486 1.00 90.56 232 LYS A CA 1
ATOM 1781 C C . LYS A 1 232 ? -10.737 -21.176 13.326 1.00 90.56 232 LYS A C 1
ATOM 1783 O O . LYS A 1 232 ? -11.514 -21.261 12.382 1.00 90.56 232 LYS A O 1
ATOM 1788 N N . LEU A 1 233 ? -9.780 -20.247 13.402 1.00 88.81 233 LEU A N 1
ATOM 1789 C CA . LEU A 1 233 ? -9.575 -19.228 12.371 1.00 88.81 233 LEU A CA 1
ATOM 1790 C C . LEU A 1 233 ? -9.060 -19.864 11.078 1.00 88.81 233 LEU A C 1
ATOM 1792 O O . LEU A 1 233 ? -8.076 -20.607 11.098 1.00 88.81 233 LEU A O 1
ATOM 1796 N N . LYS A 1 234 ? -9.668 -19.512 9.940 1.00 87.75 234 LYS A N 1
ATOM 1797 C CA . LYS A 1 234 ? -9.110 -19.850 8.621 1.00 87.75 234 LYS A CA 1
ATOM 1798 C C . LYS A 1 234 ? -7.872 -19.001 8.330 1.00 87.75 234 LYS A C 1
ATOM 1800 O O . LYS A 1 234 ? -6.868 -19.510 7.831 1.00 87.75 234 LYS A O 1
ATOM 1805 N N . ASN A 1 235 ? -7.928 -17.720 8.686 1.00 84.38 235 ASN A N 1
ATOM 1806 C CA . ASN A 1 235 ? -6.845 -16.757 8.586 1.00 84.38 235 ASN A CA 1
ATOM 1807 C C . ASN A 1 235 ? -6.283 -16.411 9.973 1.00 84.38 235 ASN A C 1
ATOM 1809 O O . ASN A 1 235 ? -6.684 -15.446 10.623 1.00 84.38 235 ASN A O 1
ATOM 1813 N N . GLY A 1 236 ? -5.266 -17.162 10.400 1.00 81.75 236 GLY A N 1
ATOM 1814 C CA . GLY A 1 236 ? -4.536 -16.889 11.643 1.00 81.75 236 GLY A CA 1
ATOM 1815 C C . GLY A 1 236 ? -3.724 -15.584 11.649 1.00 81.75 236 GLY A C 1
ATOM 1816 O O . GLY A 1 236 ? -3.170 -15.225 12.684 1.00 81.75 236 GLY A O 1
ATOM 1817 N N . ASN A 1 237 ? -3.635 -14.867 10.525 1.00 81.56 237 ASN A N 1
ATOM 1818 C CA . ASN A 1 237 ? -2.924 -13.592 10.413 1.00 81.56 237 ASN A CA 1
ATOM 1819 C C . ASN A 1 237 ? -3.865 -12.388 10.275 1.00 81.56 237 ASN A C 1
ATOM 1821 O O . ASN A 1 237 ? -3.372 -11.264 10.239 1.00 81.56 237 ASN A O 1
ATOM 1825 N N . LEU A 1 238 ? -5.185 -12.600 10.244 1.00 86.38 238 LEU A N 1
ATOM 1826 C CA . LEU A 1 238 ? -6.187 -11.564 9.980 1.00 86.38 238 LEU A CA 1
ATOM 1827 C C . LEU A 1 238 ? -5.970 -10.306 10.823 1.00 86.38 238 LEU A C 1
ATOM 1829 O O . LEU A 1 238 ? -5.865 -9.204 10.295 1.00 86.38 238 LEU A O 1
ATOM 1833 N N . PHE A 1 239 ? -5.824 -10.474 12.138 1.00 84.12 239 PHE A N 1
ATOM 1834 C CA . PHE A 1 239 ? -5.658 -9.326 13.018 1.00 84.12 239 PHE A CA 1
ATOM 1835 C C . PHE A 1 239 ? -4.336 -8.582 12.773 1.00 84.12 239 PHE A C 1
ATOM 1837 O O . PHE A 1 239 ? -4.294 -7.362 12.875 1.00 84.12 239 PHE A O 1
ATOM 1844 N N . ARG A 1 240 ? -3.262 -9.285 12.384 1.00 83.62 240 ARG A N 1
ATOM 1845 C CA . ARG A 1 240 ? -2.001 -8.636 11.990 1.00 83.62 240 ARG A CA 1
ATOM 1846 C C . ARG A 1 240 ? -2.199 -7.801 10.723 1.00 83.62 240 ARG A C 1
ATOM 1848 O O . ARG A 1 240 ? -1.765 -6.655 10.694 1.00 83.62 240 ARG A O 1
ATOM 1855 N N . SER A 1 241 ? -2.891 -8.345 9.721 1.00 85.25 241 SER A N 1
ATOM 1856 C CA . SER A 1 241 ? -3.215 -7.628 8.481 1.00 85.25 241 SER A CA 1
ATOM 1857 C C . SER A 1 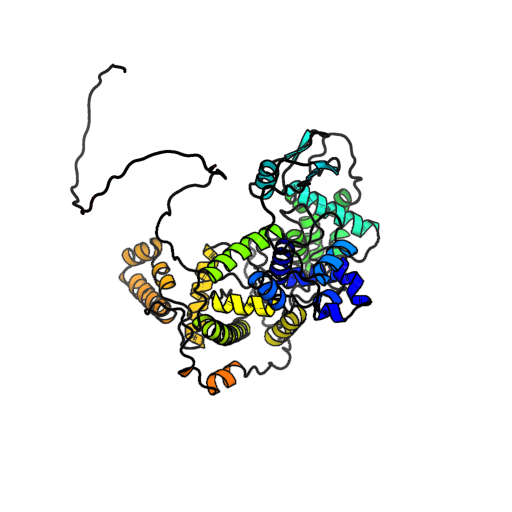241 ? -4.055 -6.378 8.745 1.00 85.25 241 SER A C 1
ATOM 1859 O O . SER A 1 241 ? -3.765 -5.324 8.177 1.00 85.25 241 SER A O 1
ATOM 1861 N N . MET A 1 242 ? -5.035 -6.463 9.651 1.00 88.31 242 MET A N 1
ATOM 1862 C CA . MET A 1 242 ? -5.808 -5.303 10.100 1.00 88.31 242 MET A CA 1
ATOM 1863 C C . MET A 1 242 ? -4.919 -4.284 10.815 1.00 88.31 242 MET A C 1
ATOM 1865 O O . MET A 1 242 ? -4.912 -3.130 10.417 1.00 88.31 242 MET A O 1
ATOM 1869 N N . LEU A 1 243 ? -4.110 -4.689 11.801 1.00 86.56 243 LEU A N 1
ATOM 1870 C CA . LEU A 1 243 ? -3.196 -3.780 12.510 1.00 86.56 243 LEU A CA 1
ATOM 1871 C C . LEU A 1 243 ? -2.286 -3.005 11.553 1.00 86.56 243 LEU A C 1
ATOM 1873 O O . LEU A 1 243 ? -2.196 -1.783 11.644 1.00 86.56 243 LEU A O 1
ATOM 1877 N N . ALA A 1 244 ? -1.661 -3.705 10.605 1.00 85.19 244 ALA A N 1
ATOM 1878 C CA . ALA A 1 244 ? -0.815 -3.097 9.581 1.00 85.19 244 ALA A CA 1
ATOM 1879 C C . ALA A 1 244 ? -1.573 -2.098 8.684 1.00 85.19 244 ALA A C 1
ATOM 1881 O O . ALA A 1 244 ? -0.951 -1.244 8.065 1.00 85.19 244 ALA A O 1
ATOM 1882 N N . SER A 1 245 ? -2.908 -2.177 8.637 1.00 90.88 245 SER A N 1
ATOM 1883 C CA . SER A 1 245 ? -3.757 -1.273 7.853 1.00 90.88 245 SER A CA 1
ATOM 1884 C C . SER A 1 245 ? -4.131 0.031 8.557 1.00 90.88 245 SER A C 1
ATOM 1886 O O . SER A 1 245 ? -4.759 0.889 7.944 1.00 90.88 245 SER A O 1
ATOM 1888 N N . TYR A 1 246 ? -3.793 0.172 9.839 1.00 91.06 246 TYR A N 1
ATOM 1889 C CA . TYR A 1 246 ? -4.171 1.334 10.647 1.00 91.06 246 TYR A CA 1
ATOM 1890 C C . TYR A 1 246 ? -2.995 1.979 11.367 1.00 91.06 246 TYR A C 1
ATOM 1892 O O . TYR A 1 246 ? -3.017 3.181 11.611 1.00 91.06 246 TYR A O 1
ATOM 1900 N N . ARG A 1 247 ? -2.010 1.183 11.785 1.00 87.56 247 ARG A N 1
ATOM 1901 C CA . ARG A 1 247 ? -0.957 1.628 12.695 1.00 87.56 247 ARG A CA 1
ATOM 1902 C C . ARG A 1 247 ? -0.119 2.756 12.085 1.00 87.56 247 ARG A C 1
ATOM 1904 O O . ARG A 1 247 ? 0.233 2.699 10.916 1.00 87.56 247 ARG A O 1
ATOM 1911 N N . ASP A 1 248 ? 0.230 3.741 12.911 1.00 82.44 248 ASP A N 1
ATOM 1912 C CA . ASP A 1 248 ? 1.219 4.792 12.622 1.00 82.44 248 ASP A CA 1
ATOM 1913 C C . ASP A 1 248 ? 0.836 5.815 11.527 1.00 82.44 248 ASP A C 1
ATOM 1915 O O . ASP A 1 248 ? 1.660 6.639 11.127 1.00 82.44 248 ASP A O 1
ATOM 1919 N N . PHE A 1 249 ? -0.437 5.863 11.110 1.00 85.44 249 PHE A N 1
ATOM 1920 C CA . PHE A 1 249 ? -0.985 6.974 10.323 1.00 85.44 249 PHE A CA 1
ATOM 1921 C C . PHE A 1 249 ? -2.447 7.278 10.684 1.00 85.44 249 PHE A C 1
ATOM 1923 O O . PHE A 1 249 ? -3.271 6.398 10.926 1.00 85.44 249 PHE A O 1
ATOM 1930 N N . ALA A 1 250 ? -2.772 8.567 10.753 1.00 74.44 250 ALA A N 1
ATOM 1931 C CA . ALA A 1 250 ? -4.005 9.050 11.374 1.00 74.44 250 ALA A CA 1
ATOM 1932 C C . ALA A 1 250 ? -5.179 9.246 10.407 1.00 74.44 250 ALA A C 1
ATOM 1934 O O . ALA A 1 250 ? -6.321 9.332 10.851 1.00 74.44 250 ALA A O 1
ATOM 1935 N N . THR A 1 251 ? -4.916 9.370 9.107 1.00 77.38 251 THR A N 1
ATOM 1936 C CA . THR A 1 251 ? -5.860 10.005 8.183 1.00 77.38 251 THR A CA 1
ATOM 1937 C C . THR A 1 251 ? -6.164 9.165 6.953 1.00 77.38 251 THR A C 1
ATOM 1939 O O . THR A 1 251 ? -5.359 8.362 6.479 1.00 77.38 251 THR A O 1
ATOM 1942 N N . GLY A 1 252 ? -7.354 9.421 6.410 1.00 83.44 252 GLY A N 1
ATOM 1943 C CA . GLY A 1 252 ? -7.827 8.852 5.160 1.00 83.44 252 GLY A CA 1
ATOM 1944 C C . GLY A 1 252 ? -8.449 7.465 5.313 1.00 83.44 252 GLY A C 1
ATOM 1945 O O . GLY A 1 252 ? -8.296 6.808 6.337 1.00 83.44 252 GLY A O 1
ATOM 1946 N N . PRO A 1 253 ? -9.169 7.006 4.282 1.00 89.00 253 PRO A N 1
ATOM 1947 C CA . PRO A 1 253 ? -9.827 5.708 4.292 1.00 89.00 253 PRO A CA 1
ATOM 1948 C C . PRO A 1 253 ? -8.886 4.555 3.912 1.00 89.00 253 PRO A C 1
ATOM 1950 O O . PRO A 1 253 ? -9.368 3.444 3.732 1.00 89.00 253 PRO A O 1
ATOM 1953 N N . TRP A 1 254 ? -7.592 4.809 3.719 1.00 92.50 254 TRP A N 1
ATOM 1954 C CA . TRP A 1 254 ? -6.631 3.892 3.098 1.00 92.50 254 TRP A CA 1
ATOM 1955 C C . TRP A 1 254 ? -6.129 2.816 4.067 1.00 92.50 254 TRP A C 1
ATOM 1957 O O . TRP A 1 254 ? -6.055 3.056 5.276 1.00 92.50 254 TRP A O 1
ATOM 1967 N N . SER A 1 255 ? -5.757 1.655 3.525 1.00 92.31 255 SER A N 1
ATOM 1968 C CA . SER A 1 255 ? -5.152 0.529 4.256 1.00 92.31 255 SER A CA 1
ATOM 1969 C C . SER A 1 255 ? -3.629 0.623 4.365 1.00 92.31 255 SER A C 1
ATOM 1971 O O . SER A 1 255 ? -2.977 -0.323 4.804 1.00 92.31 255 SER A O 1
ATOM 1973 N N . MET A 1 256 ? -3.040 1.741 3.940 1.00 91.25 256 MET A N 1
ATOM 1974 C CA . MET A 1 256 ? -1.610 1.990 4.040 1.00 91.25 256 MET A CA 1
ATOM 1975 C C . MET A 1 256 ? -1.295 3.481 4.134 1.00 91.25 256 MET A C 1
ATOM 1977 O O . MET A 1 256 ? -2.066 4.344 3.707 1.00 91.25 256 MET A O 1
ATOM 1981 N N . ASP A 1 257 ? -0.103 3.766 4.641 1.00 90.44 257 ASP A N 1
ATOM 1982 C CA . ASP A 1 257 ? 0.451 5.105 4.699 1.00 90.44 257 ASP A CA 1
ATOM 1983 C C . ASP A 1 257 ? 0.961 5.558 3.320 1.00 90.44 257 ASP A C 1
ATOM 1985 O O . ASP A 1 257 ? 2.113 5.316 2.942 1.00 90.44 257 ASP A O 1
ATOM 1989 N N . LEU A 1 258 ? 0.094 6.234 2.564 1.00 91.44 258 LEU A N 1
ATOM 1990 C CA . LEU A 1 258 ? 0.441 6.723 1.229 1.00 91.44 258 LEU A CA 1
ATOM 1991 C C . LEU A 1 258 ? 1.519 7.813 1.242 1.00 91.44 258 LEU A C 1
ATOM 1993 O O . LEU A 1 258 ? 2.272 7.923 0.279 1.00 91.44 258 LEU A O 1
ATOM 1997 N N . VAL A 1 259 ? 1.634 8.596 2.320 1.00 89.44 259 VAL A N 1
ATOM 1998 C CA . VAL A 1 259 ? 2.672 9.635 2.420 1.00 89.44 259 VAL A CA 1
ATOM 1999 C C . VAL A 1 259 ? 4.043 8.973 2.487 1.00 89.44 259 VAL A C 1
ATOM 2001 O O . VAL A 1 259 ? 4.939 9.309 1.716 1.00 89.44 259 VAL A O 1
ATOM 2004 N N . GLN A 1 260 ? 4.194 7.983 3.367 1.00 87.56 260 GLN A N 1
ATOM 2005 C CA . GLN A 1 260 ? 5.431 7.214 3.467 1.00 87.56 260 GLN A CA 1
ATOM 2006 C C . GLN A 1 260 ? 5.725 6.432 2.184 1.00 87.56 260 GLN A C 1
ATOM 2008 O O . GLN A 1 260 ? 6.881 6.356 1.773 1.00 87.56 260 GLN A O 1
ATOM 2013 N N . ALA A 1 261 ? 4.700 5.896 1.515 1.00 90.25 261 ALA A N 1
ATOM 2014 C CA . ALA A 1 261 ? 4.874 5.244 0.219 1.00 90.25 261 ALA A CA 1
ATOM 2015 C C . ALA A 1 261 ? 5.439 6.213 -0.831 1.00 90.25 261 ALA A C 1
ATOM 2017 O O . ALA A 1 261 ? 6.445 5.909 -1.466 1.00 90.25 261 ALA A O 1
ATOM 2018 N N . VAL A 1 262 ? 4.872 7.417 -0.960 1.00 91.06 262 VAL A N 1
ATOM 2019 C CA . VAL A 1 262 ? 5.382 8.444 -1.884 1.00 91.06 262 VAL A CA 1
ATOM 2020 C C . VAL A 1 262 ? 6.829 8.828 -1.562 1.00 91.06 262 VAL A C 1
ATOM 2022 O O . VAL A 1 262 ? 7.647 8.927 -2.477 1.00 91.06 262 VAL A O 1
ATOM 2025 N N . LEU A 1 263 ? 7.178 9.002 -0.282 1.00 87.50 263 L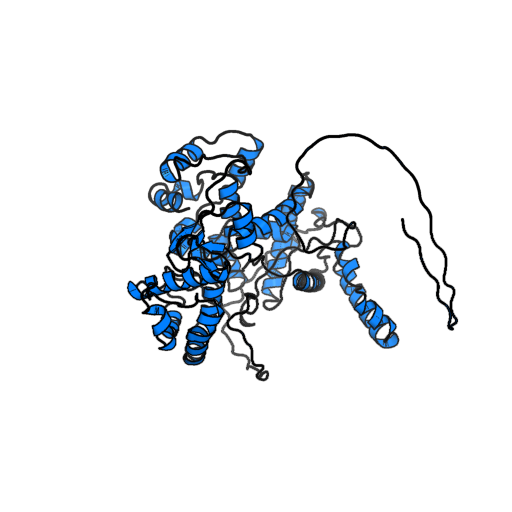EU A N 1
ATOM 2026 C CA . LEU A 1 263 ? 8.550 9.327 0.128 1.00 87.50 263 LEU A CA 1
ATOM 2027 C C . LEU A 1 263 ? 9.554 8.241 -0.283 1.00 87.50 263 LEU A C 1
ATOM 2029 O O . LEU A 1 263 ? 10.621 8.563 -0.808 1.00 87.50 263 LEU A O 1
ATOM 2033 N N . ARG A 1 264 ? 9.204 6.961 -0.112 1.00 86.25 264 ARG A N 1
ATOM 2034 C CA . ARG A 1 264 ? 10.050 5.837 -0.544 1.00 86.25 264 ARG A CA 1
ATOM 2035 C C . ARG A 1 264 ? 10.174 5.755 -2.063 1.00 86.25 264 ARG A C 1
ATOM 2037 O O . ARG A 1 264 ? 11.274 5.563 -2.584 1.00 86.25 264 ARG A O 1
ATOM 2044 N N . GLN A 1 265 ? 9.072 5.968 -2.783 1.00 88.69 265 GLN A N 1
ATOM 2045 C CA . GLN A 1 265 ? 9.088 5.972 -4.247 1.00 88.69 265 GLN A CA 1
ATOM 2046 C C . GLN A 1 265 ? 9.883 7.146 -4.820 1.00 88.69 265 GLN A C 1
ATOM 2048 O O . GLN A 1 265 ? 10.556 6.993 -5.837 1.00 88.69 265 GLN A O 1
ATOM 2053 N N . ARG A 1 266 ? 9.914 8.297 -4.140 1.00 85.81 266 ARG A N 1
ATOM 2054 C CA . ARG A 1 266 ? 10.764 9.430 -4.533 1.00 85.81 266 ARG A CA 1
ATOM 2055 C C . ARG A 1 266 ? 12.249 9.059 -4.553 1.00 85.81 266 ARG A C 1
ATOM 2057 O O . ARG A 1 266 ? 12.955 9.462 -5.476 1.00 85.81 266 ARG A O 1
ATOM 2064 N N . GLU A 1 267 ? 12.725 8.274 -3.585 1.00 80.38 267 GLU A N 1
ATOM 2065 C CA . GLU A 1 267 ? 14.119 7.806 -3.559 1.00 80.38 267 GLU A CA 1
ATOM 2066 C C . GLU A 1 267 ? 14.428 6.872 -4.741 1.00 80.38 267 GLU A C 1
ATOM 2068 O O . GLU A 1 267 ? 15.481 6.993 -5.373 1.00 80.38 267 GLU A O 1
ATOM 2073 N N . PHE A 1 268 ? 13.506 5.961 -5.072 1.00 82.31 268 PHE A N 1
ATOM 2074 C CA . PHE A 1 268 ? 13.636 5.096 -6.247 1.00 82.31 268 PHE A CA 1
ATOM 2075 C C . PHE A 1 268 ? 13.697 5.919 -7.540 1.00 82.31 268 PHE A C 1
ATOM 2077 O O . PHE A 1 268 ? 14.636 5.774 -8.324 1.00 82.31 268 PHE A O 1
ATOM 2084 N N . THR A 1 269 ? 12.750 6.841 -7.727 1.00 82.19 269 THR A N 1
ATOM 2085 C CA . THR A 1 269 ? 12.698 7.715 -8.903 1.00 82.19 269 THR A CA 1
ATOM 2086 C C . THR A 1 269 ? 13.964 8.554 -9.039 1.00 82.19 269 THR A C 1
ATOM 2088 O O . THR A 1 269 ? 14.478 8.683 -10.144 1.00 82.19 269 THR A O 1
ATOM 2091 N N . HIS A 1 270 ? 14.529 9.059 -7.937 1.00 79.94 270 HIS A N 1
ATOM 2092 C CA . HIS A 1 270 ? 15.806 9.775 -7.959 1.00 79.94 270 HIS A CA 1
ATOM 2093 C C . HIS A 1 270 ? 16.955 8.898 -8.488 1.00 79.94 270 HIS A C 1
ATOM 2095 O O . HIS A 1 270 ? 17.726 9.338 -9.339 1.00 79.94 270 HIS A O 1
ATOM 2101 N N . LYS A 1 271 ? 17.054 7.638 -8.038 1.00 75.56 271 LYS A N 1
ATOM 2102 C CA . LYS A 1 271 ? 18.066 6.680 -8.530 1.00 75.56 271 LYS A CA 1
ATOM 2103 C C . LYS A 1 271 ? 17.898 6.388 -10.023 1.00 75.56 271 LYS A C 1
ATOM 2105 O O . LYS A 1 271 ? 18.887 6.324 -10.751 1.00 75.56 271 LYS A O 1
ATOM 2110 N N . MET A 1 272 ? 16.655 6.249 -10.482 1.00 76.38 272 MET A N 1
ATOM 2111 C CA . MET A 1 272 ? 16.355 6.027 -11.897 1.00 76.38 272 MET A CA 1
ATOM 2112 C C . MET A 1 272 ? 16.652 7.262 -12.753 1.00 76.38 272 MET A C 1
ATOM 2114 O O . MET A 1 272 ? 17.278 7.130 -13.800 1.00 76.38 272 MET A O 1
ATOM 2118 N N . ALA A 1 273 ? 16.269 8.457 -12.298 1.00 73.81 273 ALA A N 1
ATOM 2119 C CA . ALA A 1 273 ? 16.491 9.716 -13.009 1.00 73.81 273 ALA A CA 1
ATOM 2120 C C . ALA A 1 273 ? 17.976 10.100 -13.103 1.00 73.81 273 ALA A C 1
ATOM 2122 O O . ALA A 1 273 ? 18.392 10.697 -14.091 1.00 73.81 273 ALA A O 1
ATOM 2123 N N . ALA A 1 274 ? 18.789 9.716 -12.114 1.00 69.69 274 ALA A N 1
ATOM 2124 C CA . ALA A 1 274 ? 20.241 9.885 -12.157 1.00 69.69 274 ALA A CA 1
ATOM 2125 C C . ALA A 1 274 ? 20.931 8.998 -13.215 1.00 69.69 274 ALA A C 1
ATOM 2127 O O . ALA A 1 274 ? 22.110 9.190 -13.509 1.00 69.69 274 ALA A O 1
ATOM 2128 N N . THR A 1 275 ? 20.223 8.020 -13.791 1.00 63.47 275 THR A N 1
ATOM 2129 C CA . THR A 1 275 ? 20.743 7.177 -14.871 1.00 63.47 275 THR A CA 1
ATOM 2130 C C . THR A 1 275 ? 20.467 7.861 -16.214 1.00 63.47 275 THR A C 1
ATOM 2132 O O . THR A 1 275 ? 19.311 8.051 -16.581 1.00 63.47 275 THR A O 1
ATOM 2135 N N . GLU A 1 276 ? 21.515 8.248 -16.950 1.00 53.56 276 GLU A N 1
ATOM 2136 C CA . GLU A 1 276 ? 21.392 9.043 -18.186 1.00 53.56 276 GLU A CA 1
ATOM 2137 C C . GLU A 1 276 ? 20.381 8.475 -19.205 1.00 53.56 276 GLU A C 1
ATOM 2139 O O . GLU A 1 276 ? 20.486 7.326 -19.650 1.00 53.56 276 GLU A O 1
ATOM 2144 N N . TYR A 1 277 ? 19.447 9.330 -19.639 1.00 52.31 277 TYR A N 1
ATOM 2145 C CA . TYR A 1 277 ? 18.491 9.062 -20.714 1.00 52.31 277 TYR A CA 1
ATOM 2146 C C . TYR A 1 277 ? 19.172 9.195 -22.088 1.00 52.31 277 TYR A C 1
ATOM 2148 O O . TYR A 1 277 ? 19.301 10.283 -22.639 1.00 52.31 277 TYR A O 1
ATOM 2156 N N . SER A 1 278 ? 19.613 8.077 -22.661 1.00 54.88 278 SER A N 1
ATOM 2157 C CA . SER A 1 278 ? 20.134 7.994 -24.040 1.00 54.88 278 SER A CA 1
ATOM 2158 C C . SER A 1 278 ? 19.538 6.771 -24.753 1.00 54.88 278 SER A C 1
ATOM 2160 O O . SER A 1 278 ? 18.731 6.054 -24.166 1.00 54.88 278 SER A O 1
ATOM 2162 N N . ASP A 1 279 ? 19.937 6.435 -25.989 1.00 55.72 279 ASP A N 1
ATOM 2163 C CA . ASP A 1 279 ? 19.541 5.162 -26.643 1.00 55.72 279 ASP A CA 1
ATOM 2164 C C . ASP A 1 279 ? 19.852 3.908 -25.798 1.00 55.72 279 ASP A C 1
ATOM 2166 O O . ASP A 1 279 ? 19.319 2.816 -26.024 1.00 55.72 279 ASP A O 1
ATOM 2170 N N . ARG A 1 280 ? 20.692 4.070 -24.772 1.00 59.84 280 ARG A N 1
ATOM 2171 C CA . ARG A 1 280 ? 20.904 3.111 -23.693 1.00 59.84 280 ARG A CA 1
ATOM 2172 C C . ARG A 1 280 ? 19.612 2.761 -22.942 1.00 59.84 280 ARG A C 1
ATOM 2174 O O . ARG A 1 280 ? 19.436 1.593 -22.619 1.00 59.84 280 ARG A O 1
ATOM 2181 N N . THR A 1 281 ? 18.686 3.697 -22.736 1.00 65.38 281 THR A N 1
ATOM 2182 C CA . THR A 1 281 ? 17.431 3.499 -21.988 1.00 65.38 281 THR A CA 1
ATOM 2183 C C . THR A 1 281 ? 16.502 2.495 -22.665 1.00 65.38 281 THR A C 1
ATOM 2185 O O . THR A 1 281 ? 16.007 1.589 -22.002 1.00 65.38 281 THR A O 1
ATOM 2188 N N . ARG A 1 282 ? 16.327 2.561 -23.995 1.00 66.81 282 ARG A N 1
ATOM 2189 C CA . ARG A 1 282 ? 15.527 1.563 -24.741 1.00 66.81 282 ARG A CA 1
ATOM 2190 C C . ARG A 1 282 ? 16.117 0.155 -24.631 1.00 66.81 282 ARG A C 1
ATOM 2192 O O . ARG A 1 282 ? 15.386 -0.823 -24.454 1.00 66.81 282 ARG A O 1
ATOM 2199 N N . ARG A 1 283 ? 17.449 0.048 -24.684 1.00 66.25 283 ARG A N 1
ATOM 2200 C CA . ARG A 1 283 ? 18.164 -1.222 -24.484 1.00 66.25 283 ARG A CA 1
ATOM 2201 C C . ARG A 1 283 ? 18.008 -1.744 -23.054 1.00 66.25 283 ARG A C 1
ATOM 2203 O O . ARG A 1 283 ? 17.704 -2.921 -22.882 1.00 66.25 283 ARG A O 1
ATOM 2210 N N . ILE A 1 284 ? 18.152 -0.873 -22.053 1.00 68.44 284 ILE A N 1
ATOM 2211 C CA . ILE A 1 284 ? 17.949 -1.203 -20.636 1.00 68.44 284 ILE A CA 1
ATOM 2212 C C . ILE A 1 284 ? 16.517 -1.696 -20.406 1.00 68.44 284 ILE A C 1
ATOM 2214 O O . ILE A 1 284 ? 16.349 -2.761 -19.829 1.00 68.44 284 ILE A O 1
ATOM 2218 N N . ALA A 1 285 ? 15.496 -1.003 -20.918 1.00 72.44 285 ALA A N 1
ATOM 2219 C CA . ALA A 1 285 ? 14.092 -1.390 -20.750 1.00 72.44 285 ALA A CA 1
ATOM 2220 C C . ALA A 1 285 ? 13.764 -2.760 -21.378 1.00 72.44 285 ALA A C 1
ATOM 2222 O O . ALA A 1 285 ? 13.099 -3.603 -20.769 1.00 72.44 285 ALA A O 1
ATOM 2223 N N . THR A 1 286 ? 14.282 -3.025 -22.582 1.00 74.31 286 THR A N 1
ATOM 2224 C CA . THR A 1 286 ? 14.099 -4.326 -23.253 1.00 74.31 286 THR A CA 1
ATOM 2225 C C . THR A 1 286 ? 14.689 -5.460 -22.413 1.00 74.31 286 THR A C 1
ATOM 2227 O O . THR A 1 286 ? 14.083 -6.514 -22.220 1.00 74.31 286 THR A O 1
ATOM 2230 N N . GLN A 1 287 ? 15.872 -5.229 -21.861 1.00 76.25 287 GLN A N 1
ATOM 2231 C CA . GLN A 1 287 ? 16.609 -6.231 -21.102 1.00 76.25 287 GLN A CA 1
ATOM 2232 C C . GLN A 1 287 ? 16.086 -6.395 -19.675 1.00 76.25 287 GLN A C 1
ATOM 2234 O O . GLN A 1 287 ? 16.045 -7.514 -19.164 1.00 76.25 287 GLN A O 1
ATOM 2239 N N . ALA A 1 288 ? 15.584 -5.318 -19.077 1.00 82.62 288 ALA A N 1
ATOM 2240 C CA . ALA A 1 288 ? 14.833 -5.342 -17.833 1.00 82.62 288 ALA A CA 1
ATOM 2241 C C . ALA A 1 288 ? 13.633 -6.291 -17.928 1.00 82.62 288 ALA A C 1
ATOM 2243 O O . ALA A 1 288 ? 13.388 -7.056 -17.003 1.00 82.62 288 ALA A O 1
ATOM 2244 N N . THR A 1 289 ? 12.940 -6.329 -19.073 1.00 83.81 289 THR A N 1
ATOM 2245 C CA . THR A 1 289 ? 11.800 -7.237 -19.293 1.00 83.81 289 THR A CA 1
ATOM 2246 C C . THR A 1 289 ? 12.237 -8.707 -19.300 1.00 83.81 289 THR A C 1
ATOM 2248 O O . THR A 1 289 ? 11.611 -9.549 -18.653 1.00 83.81 289 THR A O 1
ATOM 2251 N N . VAL A 1 290 ? 13.351 -9.029 -19.969 1.00 84.31 290 VAL A N 1
ATOM 2252 C CA . VAL A 1 290 ? 13.928 -10.388 -19.966 1.00 84.31 290 VAL A CA 1
ATOM 2253 C C . VAL A 1 290 ? 14.374 -10.784 -18.556 1.00 84.31 290 VAL A C 1
ATOM 2255 O O . VAL A 1 290 ? 14.092 -11.892 -18.091 1.00 84.31 290 VAL A O 1
ATOM 2258 N N . ARG A 1 291 ? 15.051 -9.876 -17.848 1.00 87.31 291 ARG A N 1
ATOM 2259 C CA . ARG A 1 291 ? 15.553 -10.118 -16.492 1.00 87.31 291 ARG A CA 1
ATOM 2260 C C . ARG A 1 291 ? 14.424 -10.235 -15.466 1.00 87.31 291 ARG A C 1
ATOM 2262 O O . ARG A 1 291 ? 14.474 -11.112 -14.607 1.00 87.31 291 ARG A O 1
ATOM 2269 N N . TYR A 1 292 ? 13.369 -9.437 -15.599 1.00 91.38 292 TYR A N 1
ATOM 2270 C CA . TYR A 1 292 ? 12.144 -9.552 -14.810 1.00 91.38 292 TYR A CA 1
ATOM 2271 C C . TYR A 1 292 ? 11.466 -10.908 -15.014 1.00 91.38 292 TYR A C 1
ATOM 2273 O O . TYR A 1 292 ? 11.082 -11.564 -14.045 1.00 91.38 292 TYR A O 1
ATOM 2281 N N . HIS A 1 293 ? 11.401 -11.396 -16.254 1.00 88.44 293 HIS A N 1
ATOM 2282 C CA . HIS A 1 293 ? 10.880 -12.732 -16.524 1.00 88.44 293 HIS A CA 1
ATOM 2283 C C . HIS A 1 293 ? 11.717 -13.833 -15.848 1.00 88.44 293 HIS A C 1
ATOM 2285 O O . HIS A 1 293 ? 11.167 -14.731 -15.208 1.00 88.44 293 HIS A O 1
ATOM 2291 N N . LYS A 1 294 ? 13.052 -13.740 -15.911 1.00 88.25 294 LYS A N 1
ATOM 2292 C CA . LYS A 1 294 ? 13.961 -14.642 -15.180 1.00 88.25 294 LYS A CA 1
ATOM 2293 C C . LYS A 1 294 ? 13.743 -14.587 -13.666 1.00 88.25 294 LYS A C 1
ATOM 2295 O O . LYS A 1 294 ? 13.701 -15.641 -13.032 1.00 88.25 294 LYS A O 1
ATOM 2300 N N . LEU A 1 295 ? 13.520 -13.398 -13.097 1.00 90.00 295 LEU A N 1
ATOM 2301 C CA . LEU A 1 295 ? 13.146 -13.267 -11.688 1.00 90.00 295 LEU A CA 1
ATOM 2302 C C . LEU A 1 295 ? 11.847 -14.037 -11.398 1.00 90.00 295 LEU A C 1
ATOM 2304 O O . LEU A 1 295 ? 11.813 -14.820 -10.455 1.00 90.00 295 LEU A O 1
ATOM 2308 N N . MET A 1 296 ? 10.811 -13.918 -12.237 1.00 89.69 296 MET A N 1
ATOM 2309 C CA . MET A 1 296 ? 9.564 -14.687 -12.078 1.00 89.69 296 MET A CA 1
ATOM 2310 C C . MET A 1 296 ? 9.789 -16.206 -12.094 1.00 89.69 296 MET A C 1
ATOM 2312 O O . MET A 1 296 ? 9.157 -16.927 -11.321 1.00 89.69 296 MET A O 1
ATOM 2316 N N . LEU A 1 297 ? 10.722 -16.709 -12.907 1.00 89.25 297 LEU A N 1
ATOM 2317 C CA . LEU A 1 297 ? 11.109 -18.127 -12.903 1.00 89.25 297 LEU A CA 1
ATOM 2318 C C . LEU A 1 297 ? 11.841 -18.532 -11.617 1.00 89.25 297 LEU A C 1
ATOM 2320 O O . LEU A 1 297 ? 11.587 -19.610 -11.075 1.00 89.25 297 LEU A O 1
ATOM 2324 N N . MET A 1 298 ? 12.724 -17.675 -11.098 1.00 88.88 298 MET A N 1
ATOM 2325 C CA . MET A 1 298 ? 13.349 -17.905 -9.793 1.00 88.88 298 MET A CA 1
ATOM 2326 C C . MET A 1 298 ? 12.290 -17.973 -8.696 1.00 88.88 298 MET A C 1
ATOM 2328 O O . MET A 1 298 ? 12.291 -18.920 -7.914 1.00 88.88 298 MET A O 1
ATOM 2332 N N . LEU A 1 299 ? 11.351 -17.024 -8.678 1.00 87.62 299 LEU A N 1
ATOM 2333 C CA . LEU A 1 299 ? 10.221 -16.978 -7.745 1.00 87.62 299 LEU A CA 1
ATOM 2334 C C . LEU A 1 299 ? 9.327 -18.218 -7.865 1.00 87.62 299 LEU A C 1
ATOM 2336 O O . LEU A 1 299 ? 8.801 -18.709 -6.865 1.00 87.62 299 LEU A O 1
ATOM 2340 N N . ALA A 1 300 ? 9.176 -18.752 -9.082 1.00 86.62 300 ALA A N 1
ATOM 2341 C CA . ALA A 1 300 ? 8.502 -20.018 -9.356 1.00 86.62 300 ALA A CA 1
ATOM 2342 C C . ALA A 1 300 ? 9.174 -21.218 -8.682 1.00 86.62 300 ALA A C 1
ATOM 2344 O O . ALA A 1 300 ? 8.493 -22.082 -8.126 1.00 86.62 300 ALA A O 1
ATOM 2345 N N . LYS A 1 301 ? 10.508 -21.258 -8.721 1.00 87.38 301 LYS A N 1
ATOM 2346 C CA . LYS A 1 301 ? 11.321 -22.384 -8.248 1.00 87.38 301 LYS A CA 1
ATOM 2347 C C . LYS A 1 301 ? 11.666 -22.310 -6.757 1.00 87.38 301 LYS A C 1
ATOM 2349 O O . LYS A 1 301 ? 11.728 -23.344 -6.100 1.00 87.38 301 LYS A O 1
ATOM 2354 N N . HIS A 1 302 ? 11.869 -21.106 -6.230 1.00 85.50 302 HIS A N 1
ATOM 2355 C CA . HIS A 1 302 ? 12.330 -20.825 -4.868 1.00 85.50 302 HIS A CA 1
ATOM 2356 C C . HIS A 1 302 ? 11.288 -19.981 -4.121 1.00 85.50 302 HIS A C 1
ATOM 2358 O O . HIS A 1 302 ? 11.519 -18.821 -3.779 1.00 85.50 302 HIS A O 1
ATOM 2364 N N . ARG A 1 303 ? 10.106 -20.573 -3.910 1.00 79.75 303 ARG A N 1
ATOM 2365 C CA . ARG A 1 303 ? 8.912 -19.904 -3.364 1.00 79.75 303 ARG A CA 1
ATOM 2366 C C . ARG A 1 303 ? 9.049 -19.419 -1.927 1.00 79.75 303 ARG A C 1
ATOM 2368 O O . ARG A 1 303 ? 8.206 -18.657 -1.497 1.00 79.75 303 ARG A O 1
ATOM 2375 N N . ASP A 1 304 ? 10.043 -19.884 -1.187 1.00 79.62 304 ASP A N 1
ATOM 2376 C CA . ASP A 1 304 ? 10.327 -19.542 0.209 1.00 79.62 304 ASP A CA 1
ATOM 2377 C C . ASP A 1 304 ? 11.472 -18.525 0.343 1.00 79.62 304 ASP A C 1
ATOM 2379 O O . ASP A 1 304 ? 11.751 -18.007 1.427 1.00 79.62 304 ASP A O 1
ATOM 2383 N N . MET A 1 305 ? 12.157 -18.230 -0.762 1.00 82.56 305 MET A N 1
ATOM 2384 C CA . MET A 1 305 ? 13.313 -17.353 -0.766 1.00 82.56 305 MET A CA 1
ATOM 2385 C C . MET A 1 305 ? 12.892 -15.892 -0.844 1.00 82.56 305 MET A C 1
ATOM 2387 O O . MET A 1 305 ? 12.167 -15.490 -1.743 1.00 82.56 305 MET A O 1
ATOM 2391 N N . PHE A 1 306 ? 13.444 -15.082 0.052 1.00 82.69 306 PHE A N 1
ATOM 2392 C CA . PHE A 1 306 ? 13.416 -13.629 -0.038 1.00 82.69 306 PHE A CA 1
ATOM 2393 C C . PHE A 1 306 ? 14.340 -13.147 -1.167 1.00 82.69 306 PHE A C 1
ATOM 2395 O O . PHE A 1 306 ? 15.551 -13.377 -1.096 1.00 82.69 306 PHE A O 1
ATOM 2402 N N . MET A 1 307 ? 13.775 -12.499 -2.192 1.00 85.25 307 MET A N 1
ATOM 2403 C CA . MET A 1 307 ? 14.526 -11.962 -3.335 1.00 85.25 307 MET A CA 1
ATOM 2404 C C . MET A 1 307 ? 14.487 -10.436 -3.383 1.00 85.25 307 MET A C 1
ATOM 2406 O O . MET A 1 307 ? 13.478 -9.823 -3.037 1.00 85.25 307 MET A O 1
ATOM 2410 N N . VAL A 1 308 ? 15.592 -9.853 -3.843 1.00 84.44 308 VAL A N 1
ATOM 2411 C CA . VAL A 1 308 ? 15.789 -8.404 -3.980 1.00 84.44 308 VAL A CA 1
ATOM 2412 C C . VAL A 1 308 ? 16.169 -8.118 -5.439 1.00 84.44 308 VAL A C 1
ATOM 2414 O O . VAL A 1 308 ? 17.260 -8.544 -5.833 1.00 84.44 308 VAL A O 1
ATOM 2417 N N . PRO A 1 309 ? 15.304 -7.475 -6.254 1.00 87.38 309 PRO A N 1
ATOM 2418 C CA . PRO A 1 309 ? 15.551 -7.153 -7.653 1.00 87.38 309 PRO A CA 1
ATOM 2419 C C . PRO A 1 309 ? 16.681 -6.120 -7.794 1.00 87.38 309 PRO A C 1
ATOM 2421 O O . PRO A 1 309 ? 17.012 -5.401 -6.856 1.00 87.38 309 PRO A O 1
ATOM 2424 N N . THR A 1 310 ? 17.290 -6.036 -8.973 1.00 83.56 310 THR A N 1
ATOM 2425 C CA . THR A 1 310 ? 18.104 -4.877 -9.375 1.00 83.56 310 THR A CA 1
ATOM 2426 C C . THR A 1 310 ? 17.206 -3.731 -9.861 1.00 83.56 310 THR A C 1
ATOM 2428 O O . THR A 1 310 ? 16.035 -3.965 -10.149 1.00 83.56 310 THR A O 1
ATOM 2431 N N . LEU A 1 311 ? 17.731 -2.501 -9.979 1.00 80.00 311 LEU A N 1
ATOM 2432 C CA . LEU A 1 311 ? 16.941 -1.304 -10.332 1.00 80.00 311 LEU A CA 1
ATOM 2433 C C . LEU A 1 311 ? 16.146 -1.467 -11.636 1.00 80.00 311 LEU A C 1
ATOM 2435 O O . LEU A 1 311 ? 14.989 -1.071 -11.715 1.00 80.00 311 LEU A O 1
ATOM 2439 N N . ASP A 1 312 ? 16.754 -2.079 -12.650 1.00 79.75 312 ASP A N 1
ATOM 2440 C CA . ASP A 1 312 ? 16.125 -2.372 -13.937 1.00 79.75 312 ASP A CA 1
ATOM 2441 C C . ASP A 1 312 ? 14.971 -3.378 -13.796 1.00 79.75 312 ASP A C 1
ATOM 2443 O O . ASP A 1 312 ? 13.888 -3.161 -14.335 1.00 79.75 312 ASP A O 1
ATOM 2447 N N . ILE A 1 313 ? 15.176 -4.452 -13.027 1.00 88.19 313 ILE A N 1
ATOM 2448 C CA . ILE A 1 313 ? 14.144 -5.457 -12.751 1.00 88.19 313 ILE A CA 1
ATOM 2449 C C . ILE A 1 313 ? 12.988 -4.839 -11.953 1.00 88.19 313 ILE A C 1
ATOM 2451 O O . ILE A 1 313 ? 11.831 -5.121 -12.258 1.00 88.19 313 ILE A O 1
ATOM 2455 N N . ASP A 1 314 ? 13.293 -4.005 -10.957 1.00 87.56 314 ASP A N 1
ATOM 2456 C CA . ASP A 1 314 ? 12.303 -3.314 -10.121 1.00 87.56 314 ASP A CA 1
ATOM 2457 C C . ASP A 1 314 ? 11.484 -2.322 -10.966 1.00 87.56 314 ASP A C 1
ATOM 2459 O O . ASP A 1 314 ? 10.263 -2.314 -10.880 1.00 87.56 314 ASP A O 1
ATOM 2463 N N . LEU A 1 315 ? 12.114 -1.595 -11.902 1.00 86.38 315 LEU A N 1
ATOM 2464 C CA . LEU A 1 315 ? 11.405 -0.727 -12.852 1.00 86.38 315 LEU A CA 1
ATOM 2465 C C . LEU A 1 315 ? 10.422 -1.509 -13.740 1.00 86.38 315 LEU A C 1
ATOM 2467 O O . LEU A 1 315 ? 9.272 -1.096 -13.916 1.00 86.38 315 LEU A O 1
ATOM 2471 N N . ALA A 1 316 ? 10.855 -2.636 -14.315 1.00 89.81 316 ALA A N 1
ATOM 2472 C CA . ALA A 1 316 ? 9.969 -3.493 -15.106 1.00 89.81 316 ALA A CA 1
ATOM 2473 C C . ALA A 1 316 ? 8.823 -4.058 -14.250 1.00 89.81 316 ALA A C 1
ATOM 2475 O O . ALA A 1 316 ? 7.687 -4.172 -14.717 1.00 89.81 316 ALA A O 1
ATOM 2476 N N . TRP A 1 317 ? 9.104 -4.370 -12.984 1.00 93.69 317 TRP A N 1
ATOM 2477 C CA . TRP A 1 317 ? 8.103 -4.842 -12.043 1.00 93.69 317 TRP A CA 1
ATOM 2478 C C . TRP A 1 317 ? 7.073 -3.756 -11.704 1.00 93.69 317 TRP A C 1
ATOM 2480 O O . TRP A 1 317 ? 5.878 -4.010 -11.862 1.00 93.69 317 TRP A O 1
ATOM 2490 N N . HIS A 1 318 ? 7.507 -2.543 -11.349 1.00 93.12 318 HIS A N 1
ATOM 2491 C CA . HIS A 1 318 ? 6.630 -1.386 -11.124 1.00 93.12 318 HIS A CA 1
ATOM 2492 C C . HIS A 1 318 ? 5.742 -1.115 -12.332 1.00 93.12 318 HIS A C 1
ATOM 2494 O O . HIS A 1 318 ? 4.536 -0.943 -12.188 1.00 93.12 318 HIS A O 1
ATOM 2500 N N . THR A 1 319 ? 6.317 -1.172 -13.537 1.00 92.75 319 THR A N 1
ATOM 2501 C CA . THR A 1 319 ? 5.575 -0.988 -14.793 1.00 92.75 319 THR A CA 1
ATOM 2502 C C . THR A 1 319 ? 4.453 -2.019 -14.934 1.00 92.75 319 THR A C 1
ATOM 2504 O O . THR A 1 319 ? 3.332 -1.675 -15.296 1.00 92.75 319 THR A O 1
ATOM 2507 N N . HIS A 1 320 ? 4.709 -3.285 -14.593 1.00 95.19 320 HIS A N 1
ATOM 2508 C CA . HIS A 1 320 ? 3.675 -4.318 -14.609 1.00 95.19 320 HIS A CA 1
ATOM 2509 C C . HIS A 1 320 ? 2.588 -4.072 -13.544 1.00 95.19 320 HIS A C 1
ATOM 2511 O O . HIS A 1 320 ? 1.409 -4.299 -13.817 1.00 95.19 320 HIS A O 1
ATOM 2517 N N . GLN A 1 321 ? 2.950 -3.568 -12.359 1.00 95.88 321 GLN A N 1
ATOM 2518 C CA . GLN A 1 321 ? 2.004 -3.246 -11.278 1.00 95.88 321 GLN A CA 1
ATOM 2519 C C . GLN A 1 321 ? 1.031 -2.110 -11.629 1.00 95.88 321 GLN A C 1
ATOM 2521 O O . GLN A 1 321 ? -0.075 -2.080 -11.090 1.00 95.88 321 GLN A O 1
ATOM 2526 N N . LEU A 1 322 ? 1.373 -1.247 -12.596 1.00 96.19 322 LEU A N 1
ATOM 2527 C CA . LEU A 1 322 ? 0.453 -0.243 -13.156 1.00 96.19 322 LEU A CA 1
ATOM 2528 C C . LEU A 1 322 ? -0.729 -0.845 -13.933 1.00 96.19 322 LEU A C 1
ATOM 2530 O O . LEU A 1 322 ? -1.614 -0.116 -14.378 1.00 96.19 322 LEU A O 1
ATOM 2534 N N . HIS A 1 323 ? -0.788 -2.171 -14.065 1.00 95.62 323 HIS A N 1
ATOM 2535 C CA . HIS A 1 323 ? -1.936 -2.900 -14.592 1.00 95.62 323 HIS A CA 1
ATOM 2536 C C . HIS A 1 323 ? -2.487 -3.872 -13.533 1.00 95.62 323 HIS A C 1
ATOM 2538 O O . HIS A 1 323 ? -2.309 -5.084 -13.678 1.00 95.62 323 HIS A O 1
ATOM 2544 N N . PRO A 1 324 ? -3.177 -3.392 -12.479 1.00 95.31 324 PRO A N 1
ATOM 2545 C CA . PRO A 1 324 ? -3.453 -4.158 -11.259 1.00 95.31 324 PRO A CA 1
ATOM 2546 C C . PRO A 1 324 ? -4.105 -5.520 -11.511 1.00 95.31 324 PRO A C 1
ATOM 2548 O O . PRO A 1 324 ? -3.650 -6.538 -10.988 1.00 95.31 324 PRO A O 1
ATOM 2551 N N . ARG A 1 325 ? -5.125 -5.571 -12.378 1.00 94.00 325 ARG A N 1
ATOM 2552 C CA . ARG A 1 325 ? -5.813 -6.820 -12.740 1.00 94.00 325 ARG A CA 1
ATOM 2553 C C . ARG A 1 325 ? -4.938 -7.782 -13.533 1.00 94.00 325 ARG A C 1
ATOM 2555 O O . ARG A 1 325 ? -4.912 -8.972 -13.224 1.00 94.00 325 ARG A O 1
ATOM 2562 N N . ARG A 1 326 ? -4.204 -7.284 -14.533 1.00 95.19 326 ARG A N 1
ATOM 2563 C CA . ARG A 1 326 ? -3.296 -8.111 -15.347 1.00 95.19 326 ARG A CA 1
ATOM 2564 C C . ARG A 1 326 ? -2.143 -8.642 -14.499 1.00 95.19 326 ARG A C 1
ATOM 2566 O O . ARG A 1 326 ? -1.827 -9.824 -14.577 1.00 95.19 326 ARG A O 1
ATOM 2573 N N . TYR A 1 327 ? -1.597 -7.795 -13.634 1.00 96.44 327 TYR A N 1
ATOM 2574 C CA . TYR A 1 327 ? -0.562 -8.141 -12.674 1.00 96.44 327 TYR A CA 1
ATOM 2575 C C . TYR A 1 327 ? -1.023 -9.218 -11.688 1.00 96.44 327 TYR A C 1
ATOM 2577 O O . TYR A 1 327 ? -0.347 -10.238 -11.519 1.00 96.44 327 TYR A O 1
ATOM 2585 N N . ALA A 1 328 ? -2.187 -9.029 -11.059 1.00 95.44 328 ALA A N 1
ATOM 2586 C CA . ALA A 1 328 ? -2.749 -9.997 -10.125 1.00 95.44 328 ALA A CA 1
ATOM 2587 C C . ALA A 1 328 ? -3.027 -11.341 -10.813 1.00 95.44 328 ALA A C 1
ATOM 2589 O O . ALA A 1 328 ? -2.611 -12.377 -10.301 1.00 95.44 328 ALA A O 1
ATOM 2590 N N . ALA A 1 329 ? -3.642 -11.329 -12.001 1.00 95.25 329 ALA A N 1
ATOM 2591 C CA . ALA A 1 329 ? -3.915 -12.539 -12.774 1.00 95.25 329 ALA A CA 1
ATOM 2592 C C . ALA A 1 329 ? -2.625 -13.273 -13.175 1.00 95.25 329 ALA A C 1
ATOM 2594 O O . ALA A 1 329 ? -2.501 -14.471 -12.931 1.00 95.25 329 ALA A O 1
ATOM 2595 N N . TYR A 1 330 ? -1.640 -12.555 -13.724 1.00 94.88 330 TYR A N 1
ATOM 2596 C CA . TYR A 1 330 ? -0.362 -13.133 -14.136 1.00 94.88 330 TYR A CA 1
ATOM 2597 C C . TYR A 1 330 ? 0.390 -13.740 -12.949 1.00 94.88 330 TYR A C 1
ATOM 2599 O O . TYR A 1 330 ? 0.840 -14.883 -13.001 1.00 94.88 330 TYR A O 1
ATOM 2607 N N . THR A 1 331 ? 0.531 -12.992 -11.853 1.00 93.88 331 THR A N 1
ATOM 2608 C CA . THR A 1 331 ? 1.272 -13.477 -10.681 1.00 93.88 331 THR A CA 1
ATOM 2609 C C . THR A 1 331 ? 0.549 -14.635 -10.008 1.00 93.88 331 THR A C 1
ATOM 2611 O O . THR A 1 331 ? 1.198 -15.620 -9.666 1.00 93.88 331 THR A O 1
ATOM 2614 N N . PHE A 1 332 ? -0.781 -14.604 -9.924 1.00 93.31 332 PHE A N 1
ATOM 2615 C CA . PHE A 1 332 ? -1.560 -15.740 -9.446 1.00 93.31 332 PHE A CA 1
ATOM 2616 C C . PHE A 1 332 ? -1.380 -16.979 -10.336 1.00 93.31 332 PHE A C 1
ATOM 2618 O O . PHE A 1 332 ? -1.100 -18.057 -9.821 1.00 93.31 332 PHE A O 1
ATOM 2625 N N . GLU A 1 333 ? -1.449 -16.840 -11.660 1.00 91.75 333 GLU A N 1
ATOM 2626 C CA . GLU A 1 333 ? -1.257 -17.955 -12.597 1.00 91.75 333 GLU A CA 1
ATOM 2627 C C . GLU A 1 333 ? 0.150 -18.570 -12.480 1.00 91.75 333 GLU A C 1
ATOM 2629 O O . GLU A 1 333 ? 0.310 -19.792 -12.433 1.00 91.75 333 GLU A O 1
ATOM 2634 N N . LYS A 1 334 ? 1.193 -17.732 -12.417 1.00 87.62 334 LYS A N 1
ATOM 2635 C CA . LYS A 1 334 ? 2.587 -18.204 -12.396 1.00 87.62 334 LYS A CA 1
ATOM 2636 C C . LYS A 1 334 ? 3.051 -18.641 -11.012 1.00 87.62 334 LYS A C 1
ATOM 2638 O O . LYS A 1 334 ? 3.930 -19.504 -10.893 1.00 87.62 334 LYS A O 1
ATOM 2643 N N . LEU A 1 335 ? 2.512 -18.029 -9.961 1.00 88.81 335 LEU A N 1
ATOM 2644 C CA . LEU A 1 335 ? 3.022 -18.160 -8.600 1.00 88.81 335 LEU A CA 1
ATOM 2645 C C . LEU A 1 335 ? 2.052 -18.869 -7.640 1.00 88.81 335 LEU A C 1
ATOM 2647 O O . LEU A 1 335 ? 2.500 -19.456 -6.659 1.00 88.81 335 LEU A O 1
ATOM 2651 N N . GLY A 1 336 ? 0.757 -18.909 -7.949 1.00 89.25 336 GLY A N 1
ATOM 2652 C CA . GLY A 1 336 ? -0.300 -19.416 -7.066 1.00 89.25 336 GLY A CA 1
ATOM 2653 C C . GLY A 1 336 ? -0.778 -18.393 -6.029 1.00 89.25 336 GLY A C 1
ATOM 2654 O O . GLY A 1 336 ? -1.632 -18.708 -5.204 1.00 89.25 336 GLY A O 1
ATOM 2655 N N . ALA A 1 337 ? -0.226 -17.178 -6.057 1.00 91.31 337 ALA A N 1
ATOM 2656 C CA . ALA A 1 337 ? -0.642 -16.057 -5.227 1.00 91.31 337 ALA A CA 1
ATOM 2657 C C . ALA A 1 33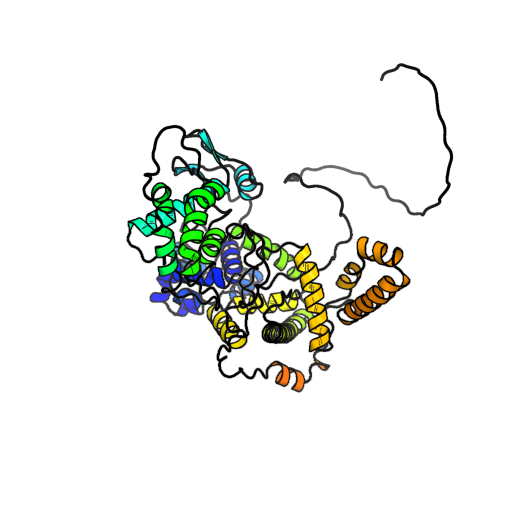7 ? -0.309 -14.729 -5.914 1.00 91.31 337 ALA A C 1
ATOM 2659 O O . ALA A 1 337 ? 0.634 -14.660 -6.707 1.00 91.31 337 ALA A O 1
ATOM 2660 N N . VAL A 1 338 ? -1.030 -13.668 -5.555 1.00 92.81 338 VAL A N 1
ATOM 2661 C CA . VAL A 1 338 ? -0.666 -12.307 -5.956 1.00 92.81 338 VAL A CA 1
ATOM 2662 C C . VAL A 1 338 ? 0.671 -11.948 -5.310 1.00 92.81 338 VAL A C 1
ATOM 2664 O O . VAL A 1 338 ? 0.878 -12.090 -4.099 1.00 92.81 338 VAL A O 1
ATOM 2667 N N . LEU A 1 339 ? 1.622 -11.514 -6.129 1.00 91.62 339 LEU A N 1
ATOM 2668 C CA . LEU A 1 339 ? 2.946 -11.142 -5.650 1.00 91.62 339 LEU A CA 1
ATOM 2669 C C . LEU A 1 339 ? 2.885 -9.759 -4.991 1.00 91.62 339 LEU A C 1
ATOM 2671 O O . LEU A 1 339 ? 2.508 -8.789 -5.647 1.00 91.62 339 LEU A O 1
ATOM 2675 N N . ASN A 1 340 ? 3.262 -9.654 -3.714 1.00 89.50 340 ASN A N 1
ATOM 2676 C CA . ASN A 1 340 ? 3.343 -8.350 -3.057 1.00 89.50 340 ASN A CA 1
ATOM 2677 C C . ASN A 1 340 ? 4.665 -7.649 -3.375 1.00 89.50 340 ASN A C 1
ATOM 2679 O O . ASN A 1 340 ? 5.700 -8.312 -3.466 1.00 89.50 340 ASN A O 1
ATOM 2683 N N . HIS A 1 341 ? 4.617 -6.323 -3.427 1.00 87.94 341 HIS A N 1
ATOM 2684 C CA . HIS A 1 341 ? 5.781 -5.450 -3.326 1.00 87.94 341 HIS A CA 1
ATOM 2685 C C . HIS A 1 341 ? 5.613 -4.677 -2.029 1.00 87.94 341 HIS A C 1
ATOM 2687 O O . HIS A 1 341 ? 4.625 -3.974 -1.836 1.00 87.94 341 HIS A O 1
ATOM 2693 N N . ASP A 1 342 ? 6.495 -4.957 -1.086 1.00 79.38 342 ASP A N 1
ATOM 2694 C CA . ASP A 1 342 ? 6.552 -4.233 0.172 1.00 79.38 342 ASP A CA 1
ATOM 2695 C C . ASP A 1 342 ? 7.860 -3.446 0.110 1.00 79.38 342 ASP A C 1
ATOM 2697 O O . ASP A 1 342 ? 8.880 -3.933 -0.368 1.00 79.38 342 ASP A O 1
ATOM 2701 N N . ASP A 1 343 ? 7.815 -2.175 0.460 1.00 70.94 343 ASP A N 1
ATOM 2702 C CA . ASP A 1 343 ? 8.942 -1.258 0.359 1.00 70.94 343 ASP A CA 1
ATOM 2703 C C . ASP A 1 343 ? 9.383 -0.765 1.746 1.00 70.94 343 ASP A C 1
ATOM 2705 O O . ASP A 1 343 ? 10.239 0.105 1.855 1.00 70.94 343 ASP A O 1
ATOM 2709 N N . THR A 1 344 ? 8.862 -1.366 2.824 1.00 71.56 344 THR A N 1
ATOM 2710 C CA . THR A 1 344 ? 9.120 -0.956 4.216 1.00 71.56 344 THR A CA 1
ATOM 2711 C C . THR A 1 344 ? 10.292 -1.678 4.896 1.00 71.56 344 THR A C 1
ATOM 2713 O O . THR A 1 344 ? 10.600 -1.398 6.055 1.00 71.56 344 THR A O 1
ATOM 2716 N N . ILE A 1 345 ? 10.973 -2.609 4.215 1.00 69.69 345 ILE A N 1
ATOM 2717 C CA . ILE A 1 345 ? 12.031 -3.424 4.836 1.00 69.69 345 ILE A CA 1
ATOM 2718 C C . ILE A 1 345 ? 13.349 -2.673 5.049 1.00 69.69 345 ILE A C 1
ATOM 2720 O O . ILE A 1 345 ? 13.883 -2.011 4.164 1.00 69.69 345 ILE A O 1
ATOM 2724 N N . GLU A 1 346 ? 13.946 -2.916 6.217 1.00 68.62 346 GLU A N 1
ATOM 2725 C CA . GLU A 1 346 ? 15.231 -2.363 6.639 1.00 68.62 346 GLU A CA 1
ATOM 2726 C C . GLU A 1 346 ? 16.445 -2.829 5.800 1.00 68.62 346 GLU A C 1
ATOM 2728 O O . GLU A 1 346 ? 16.588 -3.995 5.409 1.00 68.62 346 GLU A O 1
ATOM 2733 N N . SER A 1 347 ? 17.412 -1.917 5.636 1.00 70.69 347 SER A N 1
ATOM 2734 C CA . SER A 1 347 ? 18.635 -2.091 4.832 1.00 70.69 347 SER A CA 1
ATOM 2735 C C . SER A 1 347 ? 19.461 -3.366 5.104 1.00 70.69 347 SER A C 1
ATOM 2737 O O . SER A 1 347 ? 19.914 -3.985 4.134 1.00 70.69 347 SER A O 1
ATOM 2739 N N . PRO A 1 348 ? 19.689 -3.822 6.357 1.00 71.31 348 PRO A N 1
ATOM 2740 C CA . PRO A 1 348 ? 20.526 -5.002 6.606 1.00 71.31 348 PRO A CA 1
ATOM 2741 C C . PRO A 1 348 ? 19.982 -6.269 5.940 1.00 71.31 348 PRO A C 1
ATOM 2743 O O . PRO A 1 348 ? 20.736 -7.039 5.341 1.00 71.31 348 PRO A O 1
ATOM 2746 N N . ARG A 1 349 ? 18.660 -6.449 5.984 1.00 73.31 349 ARG A N 1
ATOM 2747 C CA . ARG A 1 349 ? 17.982 -7.585 5.363 1.00 73.31 349 ARG A CA 1
ATOM 2748 C C . ARG A 1 349 ? 18.002 -7.495 3.838 1.00 73.31 349 ARG A C 1
ATOM 2750 O O . ARG A 1 349 ? 18.171 -8.523 3.183 1.00 73.31 349 ARG A O 1
ATOM 2757 N N . LEU A 1 350 ? 17.897 -6.287 3.276 1.00 72.56 350 LEU A N 1
ATOM 2758 C CA . LEU A 1 350 ? 18.038 -6.066 1.831 1.00 72.56 350 LEU A CA 1
ATOM 2759 C C . LEU A 1 350 ? 19.421 -6.502 1.332 1.00 72.56 350 LEU A C 1
ATOM 2761 O O . LEU A 1 350 ? 19.514 -7.197 0.325 1.00 72.56 350 LEU A O 1
ATOM 2765 N N . LYS A 1 351 ? 20.496 -6.182 2.064 1.00 72.75 351 LYS A N 1
ATOM 2766 C CA . LYS A 1 351 ? 21.867 -6.584 1.692 1.00 72.75 351 LYS A CA 1
ATOM 2767 C C . LYS A 1 351 ? 22.051 -8.105 1.674 1.00 72.75 351 LYS A C 1
ATOM 2769 O O . LYS A 1 351 ? 22.645 -8.651 0.739 1.00 72.75 351 LYS A O 1
ATOM 2774 N N . GLU A 1 352 ? 21.537 -8.800 2.692 1.00 75.12 352 GLU A N 1
ATOM 2775 C CA . GLU A 1 352 ? 21.581 -10.267 2.737 1.00 75.12 352 GLU A CA 1
ATOM 2776 C C . GLU A 1 352 ? 20.743 -10.880 1.607 1.00 75.12 352 GLU A C 1
ATOM 2778 O O . GLU A 1 352 ? 21.227 -11.746 0.874 1.00 75.12 352 GLU A O 1
ATOM 2783 N N . GLY A 1 353 ? 19.511 -10.395 1.431 1.00 81.12 353 GLY A N 1
ATOM 2784 C CA . GLY A 1 353 ? 18.596 -10.840 0.383 1.00 81.12 353 GLY A CA 1
ATOM 2785 C C . GLY A 1 353 ? 19.163 -10.659 -1.017 1.00 81.12 353 GLY A C 1
ATOM 2786 O O . GLY A 1 353 ? 19.107 -11.583 -1.828 1.00 81.12 353 GLY A O 1
ATOM 2787 N N . PHE A 1 354 ? 19.786 -9.514 -1.284 1.00 82.12 354 PHE A N 1
ATOM 2788 C CA . PHE A 1 354 ? 20.442 -9.231 -2.554 1.00 82.12 354 PHE A CA 1
ATOM 2789 C C . PHE A 1 354 ? 21.582 -10.205 -2.837 1.00 82.12 354 PHE A C 1
ATOM 2791 O O . PHE A 1 354 ? 21.627 -10.810 -3.905 1.00 82.12 354 PHE A O 1
ATOM 2798 N N . THR A 1 355 ? 22.452 -10.442 -1.852 1.00 78.38 355 THR A N 1
ATOM 2799 C CA . THR A 1 355 ? 23.550 -11.415 -1.975 1.00 78.38 355 THR A CA 1
ATOM 2800 C C . THR A 1 355 ? 23.026 -12.812 -2.302 1.00 78.38 355 THR A C 1
ATOM 2802 O O . THR A 1 355 ? 23.554 -13.503 -3.173 1.00 78.38 355 THR A O 1
ATOM 2805 N N . LYS A 1 356 ? 21.960 -13.231 -1.615 1.00 83.75 356 LYS A N 1
ATOM 2806 C CA . LYS A 1 356 ? 21.315 -14.525 -1.845 1.00 83.75 356 LYS A CA 1
ATOM 2807 C C . LYS A 1 356 ? 20.713 -14.602 -3.247 1.00 83.75 356 LYS A C 1
ATOM 2809 O O . LYS A 1 356 ? 20.929 -15.593 -3.940 1.00 83.75 356 LYS A O 1
ATOM 2814 N N . THR A 1 357 ? 20.012 -13.549 -3.668 1.00 86.25 357 THR A N 1
ATOM 2815 C CA . THR A 1 357 ? 19.411 -13.432 -5.006 1.00 86.25 357 THR A CA 1
ATOM 2816 C C . THR A 1 357 ? 20.477 -13.546 -6.084 1.00 86.25 357 THR A C 1
ATOM 2818 O O . THR A 1 357 ? 20.324 -14.353 -6.995 1.00 86.25 357 THR A O 1
ATOM 2821 N N . ALA A 1 358 ? 21.599 -12.843 -5.920 1.00 83.56 358 ALA A N 1
ATOM 2822 C CA . ALA A 1 358 ? 22.717 -12.886 -6.850 1.00 83.56 358 ALA A CA 1
ATOM 2823 C C . ALA A 1 358 ? 23.305 -14.296 -7.005 1.00 83.56 358 ALA A C 1
ATOM 2825 O O . ALA A 1 358 ? 23.553 -14.749 -8.122 1.00 83.56 358 ALA A O 1
ATOM 2826 N N . HIS A 1 359 ? 23.494 -15.018 -5.896 1.00 81.38 359 HIS A N 1
ATOM 2827 C CA . HIS A 1 359 ? 24.007 -16.387 -5.945 1.00 81.38 359 HIS A CA 1
ATOM 2828 C C . HIS A 1 359 ? 23.054 -17.334 -6.678 1.00 81.38 359 HIS A C 1
ATOM 2830 O O . HIS A 1 359 ? 23.492 -18.055 -7.569 1.00 81.38 359 HIS A O 1
ATOM 2836 N N . VAL A 1 360 ? 21.760 -17.318 -6.342 1.00 85.44 360 VAL A N 1
ATOM 2837 C CA . VAL A 1 360 ? 20.786 -18.209 -6.995 1.00 85.44 360 VAL A CA 1
ATOM 2838 C C . VAL A 1 360 ? 20.608 -17.840 -8.468 1.00 85.44 360 VAL A C 1
ATOM 2840 O O . VAL A 1 360 ? 20.487 -18.731 -9.302 1.00 85.44 360 VAL A O 1
ATOM 2843 N N . TRP A 1 361 ? 20.669 -16.552 -8.813 1.00 85.94 361 TRP A N 1
ATOM 2844 C CA . TRP A 1 361 ? 20.670 -16.099 -10.204 1.00 85.94 361 TRP A CA 1
ATOM 2845 C C . TRP A 1 361 ? 21.851 -16.682 -10.988 1.00 85.94 361 TRP A C 1
ATOM 2847 O O . TRP A 1 361 ? 21.655 -17.267 -12.052 1.00 85.94 361 TRP A O 1
ATOM 2857 N N . SER A 1 362 ? 23.066 -16.573 -10.442 1.00 81.44 362 SER A N 1
ATOM 2858 C CA . SER A 1 362 ? 24.280 -17.126 -11.053 1.00 81.44 362 SER A CA 1
ATOM 2859 C C . SER A 1 362 ? 24.195 -18.648 -11.207 1.00 81.44 362 SER A C 1
ATOM 2861 O O . SER A 1 362 ? 24.500 -19.176 -12.273 1.00 81.44 362 SER A O 1
ATOM 2863 N N . GLU A 1 363 ? 23.690 -19.357 -10.193 1.00 84.06 363 GLU A N 1
ATOM 2864 C CA . GLU A 1 363 ? 23.497 -20.812 -10.247 1.00 84.06 363 GLU A CA 1
ATOM 2865 C C . GLU A 1 363 ? 22.423 -21.237 -11.266 1.00 84.06 363 GLU A C 1
ATOM 2867 O O . GLU A 1 363 ? 22.568 -22.274 -11.910 1.00 84.06 363 GLU A O 1
ATOM 2872 N N . MET A 1 364 ? 21.345 -20.462 -11.427 1.00 82.62 364 MET A N 1
ATOM 2873 C CA . MET A 1 364 ? 20.241 -20.803 -12.331 1.00 82.62 364 MET A CA 1
ATOM 2874 C C . MET A 1 364 ? 20.492 -20.421 -13.787 1.00 82.62 364 MET A C 1
ATOM 2876 O O . MET A 1 364 ? 20.057 -21.150 -14.678 1.00 82.62 364 MET A O 1
ATOM 2880 N N . PHE A 1 365 ? 21.146 -19.286 -14.031 1.00 82.06 365 PHE A N 1
ATOM 2881 C CA . PHE A 1 365 ? 21.264 -18.703 -15.368 1.00 82.06 365 PHE A CA 1
ATOM 2882 C C . PHE A 1 365 ? 22.702 -18.610 -15.874 1.00 82.06 365 PHE A C 1
ATOM 2884 O O . PHE A 1 365 ? 22.890 -18.289 -17.039 1.00 82.06 365 PHE A O 1
ATOM 2891 N N . SER A 1 366 ? 23.712 -18.910 -15.045 1.00 79.81 366 SER A N 1
ATOM 2892 C CA . SER A 1 366 ? 25.136 -18.746 -15.396 1.00 79.81 366 SER A CA 1
ATOM 2893 C C . SER A 1 366 ? 25.487 -17.323 -15.856 1.00 79.81 366 SER A C 1
ATOM 2895 O O . SER A 1 366 ? 26.364 -17.118 -16.688 1.00 79.81 366 SER A O 1
ATOM 2897 N N . GLU A 1 367 ? 24.797 -16.330 -15.294 1.00 77.38 367 GLU A N 1
ATOM 2898 C CA . GLU A 1 367 ? 24.932 -14.911 -15.625 1.00 77.38 367 GLU A CA 1
ATOM 2899 C C . GLU A 1 367 ? 25.221 -14.091 -14.357 1.00 77.38 367 GLU A C 1
ATOM 2901 O O . GLU A 1 367 ? 24.787 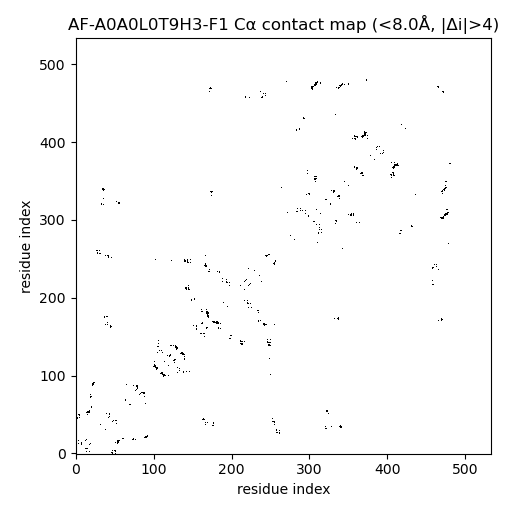-14.477 -13.266 1.00 77.38 367 GLU A O 1
ATOM 2906 N N . PRO A 1 368 ? 25.907 -12.940 -14.463 1.00 74.12 368 PRO A N 1
ATOM 2907 C CA . PRO A 1 368 ? 26.051 -12.023 -13.340 1.00 74.12 368 PRO A CA 1
ATOM 2908 C C . PRO A 1 368 ? 24.711 -11.351 -13.015 1.00 74.12 368 PRO A C 1
ATOM 2910 O O . PRO A 1 368 ? 23.950 -10.952 -13.904 1.00 74.12 368 PRO A O 1
ATOM 2913 N N . TYR A 1 369 ? 24.426 -11.189 -11.724 1.00 77.75 369 TYR A N 1
ATOM 2914 C CA . TYR A 1 369 ? 23.197 -10.542 -11.281 1.00 77.75 369 TYR A CA 1
ATOM 2915 C C . TYR A 1 369 ? 23.300 -9.016 -11.299 1.00 77.75 369 TYR A C 1
ATOM 2917 O O . TYR A 1 369 ? 22.361 -8.353 -11.733 1.00 77.75 369 TYR A O 1
ATOM 2925 N N . ALA A 1 370 ? 24.436 -8.463 -10.865 1.00 71.62 370 ALA A N 1
ATOM 2926 C CA . ALA A 1 370 ? 24.689 -7.023 -10.764 1.00 71.62 370 ALA A CA 1
ATOM 2927 C C . ALA A 1 370 ? 26.179 -6.684 -10.981 1.00 71.62 370 ALA A C 1
ATOM 2929 O O . ALA A 1 370 ? 26.987 -7.584 -11.204 1.00 71.62 370 ALA A O 1
ATOM 2930 N N . CYS A 1 371 ? 26.551 -5.400 -10.925 1.00 61.78 371 CYS A N 1
ATOM 2931 C CA . CYS A 1 371 ? 27.936 -4.938 -11.090 1.00 61.78 371 CYS A CA 1
ATOM 2932 C C . CYS A 1 371 ? 28.753 -4.867 -9.782 1.00 61.78 371 CYS A C 1
ATOM 2934 O O . CYS A 1 371 ? 28.185 -4.839 -8.687 1.00 61.78 371 CYS A O 1
ATOM 2936 N N . ASP A 1 372 ? 30.092 -4.833 -9.914 1.00 47.97 372 ASP A N 1
ATOM 2937 C CA . ASP A 1 372 ? 31.126 -5.038 -8.867 1.00 47.97 372 ASP A CA 1
ATOM 2938 C C . ASP A 1 372 ? 30.974 -4.246 -7.557 1.00 47.97 372 ASP A C 1
ATOM 2940 O O . ASP A 1 372 ? 31.550 -4.604 -6.528 1.00 47.97 372 ASP A O 1
ATOM 2944 N N . ALA A 1 373 ? 30.160 -3.188 -7.531 1.00 47.28 373 ALA A N 1
ATOM 2945 C CA . ALA A 1 373 ? 29.903 -2.416 -6.317 1.00 47.28 373 ALA A CA 1
ATOM 2946 C C . ALA A 1 373 ? 29.382 -3.285 -5.149 1.00 47.28 373 ALA A C 1
ATOM 2948 O O . ALA A 1 373 ? 29.665 -2.982 -3.989 1.00 47.28 373 ALA A O 1
ATOM 2949 N N . ALA A 1 374 ? 28.696 -4.397 -5.440 1.00 49.03 374 ALA A N 1
ATOM 2950 C CA . ALA A 1 374 ? 28.237 -5.351 -4.429 1.00 49.03 374 ALA A CA 1
ATOM 2951 C C . ALA A 1 374 ? 29.374 -6.192 -3.801 1.00 49.03 374 ALA A C 1
ATOM 2953 O O . ALA A 1 374 ? 29.297 -6.531 -2.618 1.00 49.03 374 ALA A O 1
ATOM 2954 N N . PHE A 1 375 ? 30.457 -6.477 -4.540 1.00 49.03 375 PHE A N 1
ATOM 2955 C CA . PHE A 1 375 ? 31.549 -7.354 -4.091 1.00 49.03 375 PHE A CA 1
ATOM 2956 C C . PHE A 1 375 ? 32.346 -6.757 -2.922 1.00 49.03 375 PHE A C 1
ATOM 2958 O O . PHE A 1 375 ? 32.719 -7.471 -1.986 1.00 49.03 375 PHE A O 1
ATOM 2965 N N . ARG A 1 376 ? 32.524 -5.426 -2.905 1.00 52.25 376 ARG A N 1
ATOM 2966 C CA . ARG A 1 376 ? 33.202 -4.705 -1.809 1.00 52.25 376 ARG A CA 1
ATOM 2967 C C . ARG A 1 376 ? 32.514 -4.888 -0.448 1.00 52.25 376 ARG A C 1
ATOM 2969 O O . ARG A 1 376 ? 33.183 -4.831 0.578 1.00 52.25 376 ARG A O 1
ATOM 2976 N N . GLY A 1 377 ? 31.210 -5.179 -0.426 1.00 55.09 377 GLY A N 1
ATOM 2977 C CA . GLY A 1 377 ? 30.447 -5.453 0.798 1.00 55.09 377 GLY A CA 1
ATOM 2978 C C . GLY A 1 377 ? 30.607 -6.874 1.359 1.00 55.09 377 GLY A C 1
ATOM 2979 O O . GLY A 1 377 ? 30.163 -7.141 2.479 1.00 55.09 377 GLY A O 1
ATOM 2980 N N . PHE A 1 378 ? 31.233 -7.803 0.623 1.00 66.56 378 PHE A N 1
ATOM 2981 C CA . PHE A 1 378 ? 31.401 -9.184 1.083 1.00 66.56 378 PHE A CA 1
ATOM 2982 C C . PHE A 1 378 ? 32.337 -9.282 2.295 1.00 66.56 378 PHE A C 1
ATOM 2984 O O . PHE A 1 378 ? 32.038 -10.037 3.229 1.00 66.56 378 PHE A O 1
ATOM 2991 N N . TRP A 1 379 ? 33.436 -8.522 2.297 1.00 69.12 379 TRP A N 1
ATOM 2992 C CA . TRP A 1 379 ? 34.454 -8.518 3.350 1.00 69.12 379 TRP A CA 1
ATOM 2993 C C . TRP A 1 379 ? 34.116 -7.510 4.452 1.00 69.12 379 TRP A C 1
ATOM 2995 O O . TRP A 1 379 ? 34.566 -6.371 4.443 1.00 69.12 379 TRP A O 1
ATOM 3005 N N . THR A 1 380 ? 33.319 -7.934 5.433 1.00 73.94 380 THR A N 1
ATOM 3006 C CA . THR A 1 380 ? 33.066 -7.134 6.642 1.00 73.94 380 THR A CA 1
ATOM 3007 C C . THR A 1 380 ? 34.212 -7.274 7.643 1.00 73.94 380 THR A C 1
ATOM 3009 O O . THR A 1 380 ? 34.874 -8.313 7.680 1.00 73.94 380 THR A O 1
ATOM 3012 N N . ALA A 1 381 ? 34.396 -6.284 8.525 1.00 73.38 381 ALA A N 1
ATOM 3013 C CA . ALA A 1 381 ? 35.408 -6.334 9.588 1.00 73.38 381 ALA A CA 1
ATOM 3014 C C . ALA A 1 381 ? 35.326 -7.629 10.424 1.00 73.38 381 ALA A C 1
ATOM 3016 O O . ALA A 1 381 ? 36.342 -8.251 10.715 1.00 73.38 381 ALA A O 1
ATOM 3017 N N . SER A 1 382 ? 34.110 -8.101 10.721 1.00 74.69 382 SER A N 1
ATOM 3018 C CA . SER A 1 382 ? 33.883 -9.368 11.430 1.00 74.69 382 SER A CA 1
ATOM 3019 C C . SER A 1 382 ? 34.354 -10.598 10.636 1.00 74.69 382 SER A C 1
ATOM 3021 O O . SER A 1 382 ? 34.989 -11.489 11.203 1.00 74.69 382 SER A O 1
ATOM 3023 N N . LYS A 1 383 ? 34.104 -10.657 9.319 1.00 78.25 383 LYS A N 1
ATOM 3024 C CA . LYS A 1 383 ? 34.585 -11.759 8.467 1.00 78.25 383 LYS A CA 1
ATOM 3025 C C . LYS A 1 383 ? 36.100 -11.735 8.310 1.00 78.25 383 LYS A C 1
ATOM 3027 O O . LYS A 1 383 ? 36.701 -12.803 8.310 1.00 78.25 383 LYS A O 1
ATOM 3032 N N . VAL A 1 384 ? 36.701 -10.548 8.218 1.00 76.75 384 VAL A N 1
ATOM 3033 C CA . VAL A 1 384 ? 38.160 -10.378 8.198 1.00 76.75 384 VAL A CA 1
ATOM 3034 C C . VAL A 1 384 ? 38.753 -10.872 9.516 1.00 76.75 384 VAL A C 1
ATOM 3036 O O . VAL A 1 384 ? 39.589 -11.764 9.495 1.00 76.75 384 VAL A O 1
ATOM 3039 N N . ALA A 1 385 ? 38.239 -10.414 10.661 1.00 78.25 385 ALA A N 1
ATOM 3040 C CA . ALA A 1 385 ? 38.680 -10.882 11.975 1.00 78.25 385 ALA A CA 1
ATOM 3041 C C . ALA A 1 385 ? 38.538 -12.408 12.135 1.00 78.25 385 ALA A C 1
ATOM 3043 O O . ALA A 1 385 ? 39.462 -13.074 12.592 1.00 78.25 385 ALA A O 1
ATOM 3044 N N . THR A 1 386 ? 37.419 -12.989 11.688 1.00 79.88 386 THR A N 1
ATOM 3045 C CA . THR A 1 386 ? 37.192 -14.445 11.735 1.00 79.88 386 THR A CA 1
ATOM 3046 C C . THR A 1 386 ? 38.153 -15.213 10.820 1.00 79.88 386 THR A C 1
ATOM 3048 O O . THR A 1 386 ? 38.642 -16.279 11.195 1.00 79.88 386 THR A O 1
ATOM 3051 N N . ALA A 1 387 ? 38.444 -14.679 9.628 1.00 79.69 387 ALA A N 1
ATOM 3052 C CA . ALA A 1 387 ? 39.421 -15.250 8.705 1.00 79.69 387 ALA A CA 1
ATOM 3053 C C . ALA A 1 387 ? 40.841 -15.210 9.281 1.00 79.69 387 ALA A C 1
ATOM 3055 O O . ALA A 1 387 ? 41.609 -16.133 9.038 1.00 79.69 387 ALA A O 1
ATOM 3056 N N . THR A 1 388 ? 41.175 -14.181 10.062 1.00 78.19 388 THR A N 1
ATOM 3057 C CA . THR A 1 388 ? 42.480 -14.046 10.719 1.00 78.19 388 THR A CA 1
ATOM 3058 C C . THR A 1 388 ? 42.613 -14.985 11.919 1.00 78.19 388 THR A C 1
ATOM 3060 O O . THR A 1 388 ? 43.622 -15.671 12.049 1.00 78.19 388 THR A O 1
ATOM 3063 N N . ILE A 1 389 ? 41.589 -15.062 12.777 1.00 82.12 389 ILE A N 1
ATOM 3064 C CA . ILE A 1 389 ? 41.615 -15.858 14.020 1.00 82.12 389 ILE A CA 1
ATOM 3065 C C . ILE A 1 389 ? 41.598 -17.367 13.733 1.00 82.12 389 ILE A C 1
ATOM 3067 O O . ILE A 1 389 ? 42.270 -18.135 14.414 1.00 82.12 389 ILE A O 1
ATOM 3071 N N . ALA A 1 390 ? 40.847 -17.808 12.721 1.00 82.56 390 ALA A N 1
ATOM 3072 C CA . ALA A 1 390 ? 40.684 -19.222 12.379 1.00 82.56 390 ALA A CA 1
ATOM 3073 C C . ALA A 1 390 ? 41.163 -19.522 10.949 1.00 82.56 390 ALA A C 1
ATOM 3075 O O . ALA A 1 390 ? 40.498 -20.238 10.195 1.00 82.56 390 ALA A O 1
ATOM 3076 N N . ALA A 1 391 ? 42.317 -18.965 10.571 1.00 77.56 391 ALA A N 1
ATOM 3077 C CA . ALA A 1 391 ? 42.834 -18.977 9.202 1.00 77.56 391 ALA A CA 1
ATOM 3078 C C . ALA A 1 391 ? 42.832 -20.349 8.501 1.00 77.56 391 ALA A C 1
ATOM 3080 O O . ALA A 1 391 ? 42.328 -20.407 7.382 1.00 77.56 391 ALA A O 1
ATOM 3081 N N . PRO A 1 392 ? 43.267 -21.472 9.109 1.00 83.56 392 PRO A N 1
ATOM 3082 C CA . PRO A 1 392 ? 43.363 -22.749 8.391 1.00 83.56 392 PRO A CA 1
ATOM 3083 C C . PRO A 1 392 ? 42.023 -23.275 7.860 1.00 83.56 392 PRO A C 1
ATOM 3085 O O . PRO A 1 392 ? 41.989 -24.001 6.871 1.00 83.56 392 PRO A O 1
ATOM 3088 N N . VAL A 1 393 ? 40.911 -22.904 8.501 1.00 81.62 393 VAL A N 1
ATOM 3089 C CA . VAL A 1 393 ? 39.567 -23.393 8.160 1.00 81.62 393 VAL A CA 1
ATOM 3090 C C . VAL A 1 393 ? 38.714 -22.274 7.571 1.00 81.62 393 VAL A C 1
ATOM 3092 O O . VAL A 1 393 ? 38.084 -22.441 6.527 1.00 81.62 393 VAL A O 1
ATOM 3095 N N . MET A 1 394 ? 38.706 -21.105 8.209 1.00 83.00 394 MET A N 1
ATOM 3096 C CA . MET A 1 394 ? 37.819 -20.010 7.835 1.00 83.00 394 MET A CA 1
ATOM 3097 C C . MET A 1 394 ? 38.317 -19.230 6.623 1.00 83.00 394 MET A C 1
ATOM 3099 O O . MET A 1 394 ? 37.484 -18.810 5.822 1.00 83.00 394 MET A O 1
ATOM 3103 N N . LEU A 1 395 ? 39.631 -19.078 6.425 1.00 77.00 395 LEU A N 1
ATOM 3104 C CA . LEU A 1 395 ? 40.159 -18.354 5.265 1.00 77.00 395 LEU A CA 1
ATOM 3105 C C . LEU A 1 395 ? 39.853 -19.085 3.940 1.00 77.00 395 LEU A C 1
ATOM 3107 O O . LEU A 1 395 ? 39.266 -18.446 3.066 1.00 77.00 395 LEU A O 1
ATOM 3111 N N . PRO A 1 396 ? 40.102 -20.406 3.775 1.00 79.88 396 PRO A N 1
ATOM 3112 C CA . PRO A 1 396 ? 39.716 -21.127 2.557 1.00 79.88 396 PRO A CA 1
ATOM 3113 C C . PRO A 1 396 ? 38.204 -21.111 2.302 1.00 79.88 396 PRO A C 1
ATOM 3115 O O . PRO A 1 396 ? 37.759 -20.927 1.168 1.00 79.88 396 PRO A O 1
ATOM 3118 N N . LEU A 1 397 ? 37.390 -21.264 3.355 1.00 81.81 397 LEU A N 1
ATOM 3119 C CA . LEU A 1 397 ? 35.929 -21.224 3.244 1.00 81.81 397 LEU A CA 1
ATOM 3120 C C . LEU A 1 397 ? 35.422 -19.844 2.810 1.00 81.81 397 LEU A C 1
ATOM 3122 O O . LEU A 1 397 ? 34.544 -19.755 1.947 1.00 81.81 397 LEU A O 1
ATOM 3126 N N . LEU A 1 398 ? 35.966 -18.771 3.389 1.00 80.50 398 LEU A N 1
ATOM 3127 C CA . LEU A 1 398 ? 35.602 -17.401 3.038 1.00 80.50 398 LEU A CA 1
ATOM 3128 C C . LEU A 1 398 ? 36.112 -17.021 1.648 1.00 80.50 398 LEU A C 1
ATOM 3130 O O . LEU A 1 398 ? 35.358 -16.392 0.917 1.00 80.50 398 LEU A O 1
ATOM 3134 N N . MET A 1 399 ? 37.295 -17.479 1.233 1.00 78.94 399 MET A N 1
ATOM 3135 C CA . MET A 1 399 ? 37.804 -17.297 -0.133 1.00 78.94 399 MET A CA 1
ATOM 3136 C C . MET A 1 399 ? 36.943 -18.023 -1.169 1.00 78.94 399 MET A C 1
ATOM 3138 O O . MET A 1 399 ? 36.581 -17.443 -2.191 1.00 78.94 399 MET A O 1
ATOM 3142 N N . ARG A 1 400 ? 36.515 -19.261 -0.889 1.00 79.06 400 ARG A N 1
ATOM 3143 C CA . ARG A 1 400 ? 35.581 -19.992 -1.761 1.00 79.06 400 ARG A CA 1
ATOM 3144 C C . ARG A 1 400 ? 34.231 -19.279 -1.869 1.00 79.06 400 ARG A C 1
ATOM 3146 O O . ARG A 1 400 ? 33.661 -19.196 -2.955 1.00 79.06 400 ARG A O 1
ATOM 3153 N N . ARG A 1 401 ? 33.711 -18.751 -0.755 1.00 76.06 401 ARG A N 1
ATOM 3154 C CA . ARG A 1 401 ? 32.480 -17.941 -0.746 1.00 76.06 401 ARG A CA 1
ATOM 3155 C C . ARG A 1 401 ? 32.665 -16.608 -1.477 1.00 76.06 401 ARG A C 1
ATOM 3157 O O . ARG A 1 401 ? 31.762 -16.219 -2.206 1.00 76.06 401 ARG A O 1
ATOM 3164 N N . ALA A 1 402 ? 33.817 -15.954 -1.329 1.00 71.75 402 ALA A N 1
ATOM 3165 C CA . ALA A 1 402 ? 34.156 -14.725 -2.038 1.00 71.75 402 ALA A CA 1
ATOM 3166 C C . ALA A 1 402 ? 34.212 -14.973 -3.547 1.00 71.75 402 ALA A C 1
ATOM 3168 O O . ALA A 1 402 ? 33.616 -14.223 -4.302 1.00 71.75 402 ALA A O 1
ATOM 3169 N N . SER A 1 403 ? 34.835 -16.067 -3.991 1.00 69.75 403 SER A N 1
ATOM 3170 C CA . SER A 1 403 ? 34.871 -16.453 -5.406 1.00 69.75 403 SER A CA 1
ATOM 3171 C C . SER A 1 403 ? 33.468 -16.681 -5.984 1.00 69.75 403 SER A C 1
ATOM 3173 O O . SER A 1 403 ? 33.168 -16.147 -7.047 1.00 69.75 403 SER A O 1
ATOM 3175 N N . LYS A 1 404 ? 32.573 -17.373 -5.259 1.00 66.50 404 LYS A N 1
ATOM 3176 C CA . LYS A 1 404 ? 31.157 -17.509 -5.658 1.00 66.50 404 LYS A CA 1
ATOM 3177 C C . LYS A 1 404 ? 30.414 -16.170 -5.714 1.00 66.50 404 LYS A C 1
ATOM 3179 O O . LYS A 1 404 ? 29.566 -15.962 -6.576 1.00 66.50 404 LYS A O 1
ATOM 3184 N N . HIS A 1 405 ? 30.712 -15.270 -4.783 1.00 64.94 405 HIS A N 1
ATOM 3185 C CA . HIS A 1 405 ? 30.125 -13.936 -4.775 1.00 64.94 405 HIS A CA 1
ATOM 3186 C C . HIS A 1 405 ? 30.628 -13.104 -5.958 1.00 64.94 405 HIS A C 1
ATOM 3188 O O . HIS A 1 405 ? 29.842 -12.448 -6.629 1.00 64.94 405 HIS A O 1
ATOM 3194 N N . LYS A 1 406 ? 31.922 -13.218 -6.268 1.00 63.22 406 LYS A N 1
ATOM 3195 C CA . LYS A 1 406 ? 32.562 -12.604 -7.427 1.00 63.22 406 LYS A CA 1
ATOM 3196 C C . LYS A 1 406 ? 31.978 -13.121 -8.738 1.00 63.22 406 LYS A C 1
ATOM 3198 O O . LYS A 1 406 ? 31.736 -12.329 -9.619 1.00 63.22 406 LYS A O 1
ATOM 3203 N N . SER A 1 407 ? 31.684 -14.414 -8.880 1.00 60.91 407 SER A N 1
ATOM 3204 C CA . SER A 1 407 ? 31.033 -14.928 -10.100 1.00 60.91 407 SER A CA 1
ATOM 3205 C C . SER A 1 407 ? 29.582 -14.460 -10.268 1.00 60.91 407 SER A C 1
ATOM 3207 O O . SER A 1 407 ? 29.056 -14.468 -11.376 1.00 60.91 407 SER A O 1
ATOM 3209 N N . ALA A 1 408 ? 28.923 -14.057 -9.178 1.00 60.09 408 ALA A N 1
ATOM 3210 C CA . ALA A 1 408 ? 27.564 -13.523 -9.211 1.00 60.09 408 ALA A CA 1
ATOM 3211 C C . ALA A 1 408 ? 27.510 -12.023 -9.562 1.00 60.09 408 ALA A C 1
ATOM 3213 O O . ALA A 1 408 ? 26.417 -11.459 -9.669 1.00 60.09 408 ALA A O 1
ATOM 3214 N N . VAL A 1 409 ? 28.667 -11.378 -9.739 1.00 61.78 409 VAL A N 1
ATOM 3215 C CA . VAL A 1 409 ? 28.812 -9.934 -9.926 1.00 61.78 409 VAL A CA 1
ATOM 3216 C C . VAL A 1 409 ? 29.837 -9.658 -11.045 1.00 61.78 409 VAL A C 1
ATOM 3218 O O . VAL A 1 409 ? 30.840 -10.349 -11.136 1.00 61.78 409 VAL A O 1
ATOM 3221 N N . ASN A 1 410 ? 29.617 -8.696 -11.950 1.00 59.25 410 ASN A N 1
ATOM 3222 C CA . ASN A 1 410 ? 30.594 -8.427 -13.025 1.00 59.25 410 ASN A CA 1
ATOM 3223 C C . ASN A 1 410 ? 31.701 -7.437 -12.601 1.00 59.25 410 ASN A C 1
ATOM 3225 O O . ASN A 1 410 ? 31.397 -6.399 -12.025 1.00 5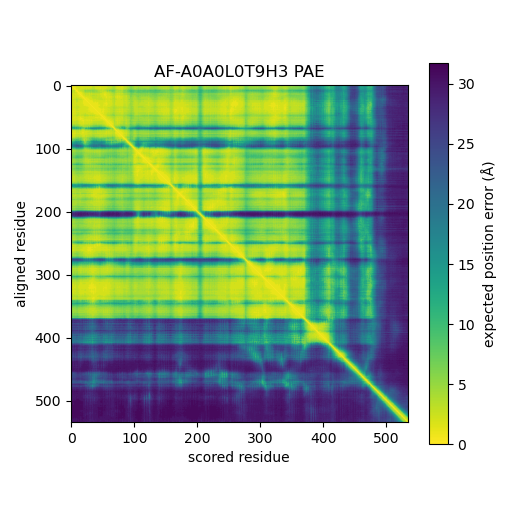9.25 410 ASN A O 1
ATOM 3229 N N . GLU A 1 411 ? 32.974 -7.728 -12.914 1.00 49.78 411 GLU A N 1
ATOM 3230 C CA . GLU A 1 411 ? 34.133 -6.849 -12.617 1.00 49.78 411 GLU A CA 1
ATOM 3231 C C . GLU A 1 411 ? 34.179 -5.589 -13.498 1.00 49.78 411 GLU A C 1
ATOM 3233 O O . GLU A 1 411 ? 34.768 -4.577 -13.134 1.00 49.78 411 GLU A O 1
ATOM 3238 N N . GLN A 1 412 ? 33.552 -5.634 -14.675 1.00 45.78 412 GLN A N 1
ATOM 3239 C CA . GLN A 1 412 ? 33.697 -4.619 -15.726 1.00 45.78 412 GLN A CA 1
ATOM 3240 C C . GLN A 1 412 ? 32.900 -3.332 -15.472 1.00 45.78 412 GLN A C 1
ATOM 3242 O O . GLN A 1 412 ? 32.862 -2.471 -16.345 1.00 45.78 412 GLN A O 1
ATOM 3247 N N . GLY A 1 413 ? 32.271 -3.177 -14.300 1.00 41.78 413 GLY A N 1
ATOM 3248 C CA . GLY A 1 413 ? 31.613 -1.927 -13.925 1.00 41.78 413 GLY A CA 1
ATOM 3249 C C . GLY A 1 413 ? 30.551 -1.513 -14.942 1.00 41.78 413 GLY A C 1
ATOM 3250 O O . GLY A 1 413 ? 30.670 -0.501 -15.620 1.00 41.78 413 GLY A O 1
ATOM 3251 N N . GLY A 1 414 ? 29.491 -2.303 -15.063 1.00 42.25 414 GLY A N 1
ATOM 3252 C CA . GLY A 1 414 ? 28.383 -1.939 -15.927 1.00 42.25 414 GLY A CA 1
ATOM 3253 C C . GLY A 1 414 ? 27.234 -2.898 -15.738 1.00 42.25 414 GLY A C 1
ATOM 3254 O O . GLY A 1 414 ? 27.293 -4.033 -16.199 1.00 42.25 414 GLY A O 1
ATOM 3255 N N . CYS A 1 415 ? 26.144 -2.433 -15.133 1.00 43.81 415 CYS A N 1
ATOM 3256 C CA . CYS A 1 415 ? 24.825 -3.047 -15.298 1.00 43.81 415 CYS A CA 1
ATOM 3257 C C . CYS A 1 415 ? 24.318 -2.824 -16.734 1.00 43.81 415 CYS A C 1
ATOM 3259 O O . CYS A 1 415 ? 23.183 -2.412 -16.957 1.00 43.81 415 CYS A O 1
ATOM 3261 N N . VAL A 1 416 ? 25.174 -3.039 -17.733 1.00 40.44 416 VAL A N 1
ATOM 3262 C CA . VAL A 1 416 ? 24.747 -3.154 -19.112 1.00 40.44 416 VAL A CA 1
ATOM 3263 C C . VAL A 1 416 ? 24.255 -4.580 -19.210 1.00 40.44 416 VAL A C 1
ATOM 3265 O O . VAL A 1 416 ? 25.028 -5.526 -19.330 1.00 40.44 416 VAL A O 1
ATOM 3268 N N . ALA A 1 417 ? 22.944 -4.717 -19.041 1.00 41.31 417 ALA A N 1
ATOM 3269 C CA . ALA A 1 417 ? 22.158 -5.675 -19.786 1.00 41.31 417 ALA A CA 1
ATOM 3270 C C . ALA A 1 417 ? 22.945 -6.229 -20.987 1.00 41.31 417 ALA A C 1
ATOM 3272 O O . ALA A 1 417 ? 23.326 -5.434 -21.848 1.00 41.31 417 ALA A O 1
ATOM 3273 N N . LEU A 1 418 ? 23.229 -7.538 -20.993 1.00 38.38 418 LEU A N 1
ATOM 3274 C CA . LEU A 1 418 ? 24.042 -8.195 -22.023 1.00 38.38 418 LEU A CA 1
ATOM 3275 C C . LEU A 1 418 ? 23.710 -7.623 -23.414 1.00 38.38 418 LEU A C 1
ATOM 3277 O O . LEU A 1 418 ? 22.522 -7.412 -23.698 1.00 38.38 418 LEU A O 1
ATOM 3281 N N . PRO A 1 419 ? 24.708 -7.335 -24.272 1.00 37.12 419 PRO A N 1
ATOM 3282 C CA . PRO A 1 419 ? 24.439 -6.853 -25.618 1.00 37.12 419 PRO A CA 1
ATOM 3283 C C . PRO A 1 419 ? 23.383 -7.747 -26.276 1.00 37.12 419 PRO A C 1
ATOM 3285 O O . PRO A 1 419 ? 23.450 -8.970 -26.180 1.00 37.12 419 PRO A O 1
ATOM 3288 N N . ALA A 1 420 ? 22.385 -7.150 -26.936 1.00 38.47 420 ALA A N 1
ATOM 3289 C CA . ALA A 1 420 ? 21.278 -7.897 -27.545 1.00 38.47 420 ALA A CA 1
ATOM 3290 C C . ALA A 1 420 ? 21.748 -8.982 -28.536 1.00 38.47 420 ALA A C 1
ATOM 3292 O O . ALA A 1 420 ? 21.025 -9.945 -28.768 1.00 38.47 420 ALA A O 1
ATOM 3293 N N . ALA A 1 421 ? 22.968 -8.848 -29.066 1.00 40.34 421 ALA A N 1
ATOM 3294 C CA . ALA A 1 421 ? 23.621 -9.839 -29.914 1.00 40.34 421 ALA A CA 1
ATOM 3295 C C . ALA A 1 421 ? 23.826 -11.210 -29.232 1.00 40.34 421 ALA A C 1
ATOM 3297 O O . ALA A 1 421 ? 23.860 -12.218 -29.931 1.00 40.34 421 ALA A O 1
ATOM 3298 N N . ASP A 1 422 ? 23.883 -11.263 -27.896 1.00 41.25 422 ASP A N 1
ATOM 3299 C CA . ASP A 1 422 ? 24.122 -12.498 -27.133 1.00 41.25 422 ASP A CA 1
ATOM 3300 C C . ASP A 1 422 ? 22.828 -13.160 -26.620 1.00 41.25 422 ASP A C 1
ATOM 3302 O O . ASP A 1 422 ? 22.837 -14.298 -26.139 1.00 41.25 422 ASP A O 1
ATOM 3306 N N . VAL A 1 423 ? 21.676 -12.489 -26.745 1.00 43.53 423 VAL A N 1
ATOM 3307 C CA . VAL A 1 423 ? 20.376 -13.062 -26.367 1.00 43.53 423 VAL A CA 1
ATOM 3308 C C . VAL A 1 423 ? 19.792 -13.801 -27.565 1.00 43.53 423 VAL A C 1
ATOM 3310 O O . VAL A 1 423 ? 19.043 -13.251 -28.371 1.00 43.53 423 VAL A O 1
ATOM 3313 N N . THR A 1 424 ? 20.132 -15.082 -27.693 1.00 45.38 424 THR A N 1
ATOM 3314 C CA . THR A 1 424 ? 19.586 -15.905 -28.777 1.00 45.38 424 THR A CA 1
ATOM 3315 C C . THR A 1 424 ? 18.053 -16.034 -28.662 1.00 45.38 424 THR A C 1
ATOM 3317 O O . THR A 1 424 ? 17.515 -16.159 -27.554 1.00 45.38 424 THR A O 1
ATOM 3320 N N . PRO A 1 425 ? 17.311 -16.092 -29.786 1.00 45.59 425 PRO A N 1
ATOM 3321 C CA . PRO A 1 425 ? 15.868 -16.361 -29.787 1.00 45.59 425 PRO A CA 1
ATOM 3322 C C . PRO A 1 425 ? 15.480 -17.647 -29.042 1.00 45.59 425 PRO A C 1
ATOM 3324 O O . PRO A 1 425 ? 14.369 -17.761 -28.531 1.00 45.59 425 PRO A O 1
ATOM 3327 N N . LEU A 1 426 ? 16.405 -18.607 -28.935 1.00 44.19 426 LEU A N 1
ATOM 3328 C CA . LEU A 1 426 ? 16.239 -19.838 -28.167 1.00 44.19 426 LEU A CA 1
ATOM 3329 C C . LEU A 1 426 ? 16.212 -19.580 -26.650 1.00 44.19 426 LEU A C 1
ATOM 3331 O O . LEU A 1 426 ? 15.390 -20.173 -25.956 1.00 44.19 426 LEU A O 1
ATOM 3335 N N . HIS A 1 427 ? 17.045 -18.669 -26.134 1.00 43.66 427 HIS A N 1
ATOM 3336 C CA . HIS A 1 427 ? 17.010 -18.263 -24.725 1.00 43.66 427 HIS A CA 1
ATOM 3337 C C . HIS A 1 427 ? 15.726 -17.510 -24.376 1.00 43.66 427 HIS A C 1
ATOM 3339 O O . HIS A 1 427 ? 15.163 -17.756 -23.314 1.00 43.66 427 HIS A O 1
ATOM 3345 N N . LEU A 1 428 ? 15.210 -16.670 -25.281 1.00 45.62 428 LEU A N 1
ATOM 3346 C CA . LEU A 1 428 ? 13.887 -16.054 -25.123 1.00 45.62 428 LEU A CA 1
ATOM 3347 C C . LEU A 1 428 ? 12.795 -17.130 -25.117 1.00 45.62 428 LEU A C 1
ATOM 3349 O O . LEU A 1 428 ? 11.992 -17.193 -24.194 1.00 45.62 428 LEU A O 1
ATOM 3353 N N . ARG A 1 429 ? 12.803 -18.045 -26.091 1.00 45.09 429 ARG A N 1
ATOM 3354 C CA . ARG A 1 429 ? 11.799 -19.112 -26.210 1.00 45.09 429 ARG A CA 1
ATOM 3355 C C . ARG A 1 429 ? 11.806 -20.080 -25.019 1.00 45.09 429 ARG A C 1
ATOM 3357 O O . ARG A 1 429 ? 10.738 -20.518 -24.613 1.00 45.09 429 ARG A O 1
ATOM 3364 N N . ASN A 1 430 ? 12.973 -20.365 -24.436 1.00 45.25 430 ASN A N 1
ATOM 3365 C CA . ASN A 1 430 ? 13.116 -21.183 -23.228 1.00 45.25 430 ASN A CA 1
ATOM 3366 C C . ASN A 1 430 ? 12.783 -20.413 -21.944 1.00 45.25 430 ASN A C 1
ATOM 3368 O O . ASN A 1 430 ? 12.199 -21.000 -21.037 1.00 45.25 430 ASN A O 1
ATOM 3372 N N . ALA A 1 431 ? 13.110 -19.118 -21.867 1.00 43.59 431 ALA A N 1
ATOM 3373 C CA . ALA A 1 431 ? 12.680 -18.263 -20.765 1.00 43.59 431 ALA A CA 1
ATOM 3374 C C . ALA A 1 431 ? 11.146 -18.206 -20.724 1.00 43.59 431 ALA A C 1
ATOM 3376 O O . ALA A 1 431 ? 10.561 -18.545 -19.705 1.00 43.59 431 ALA A O 1
ATOM 3377 N N . PHE A 1 432 ? 10.496 -17.926 -21.858 1.00 48.12 432 PHE A N 1
ATOM 3378 C CA . PHE A 1 432 ? 9.036 -17.840 -21.976 1.00 48.12 432 PHE A CA 1
ATOM 3379 C C . PHE A 1 432 ? 8.309 -19.196 -22.020 1.00 48.12 432 PHE A C 1
ATOM 3381 O O . PHE A 1 432 ? 7.076 -19.226 -22.027 1.00 48.12 432 PHE A O 1
ATOM 3388 N N . ALA A 1 433 ? 9.023 -20.328 -22.017 1.00 47.91 433 ALA A N 1
ATOM 3389 C CA . ALA A 1 433 ? 8.428 -21.663 -21.957 1.00 47.91 433 ALA A CA 1
ATOM 3390 C C . ALA A 1 433 ? 7.998 -22.016 -20.523 1.00 47.91 433 ALA A C 1
ATOM 3392 O O . ALA A 1 433 ? 8.453 -22.987 -19.920 1.00 47.91 433 ALA A O 1
ATOM 3393 N N . PHE A 1 434 ? 7.078 -21.235 -19.962 1.00 46.50 434 PHE A N 1
ATOM 3394 C CA . PHE A 1 434 ? 6.382 -21.617 -18.744 1.00 46.50 434 PHE A CA 1
ATOM 3395 C C . PHE A 1 434 ? 5.368 -22.717 -19.080 1.00 46.50 434 PHE A C 1
ATOM 3397 O O . PHE A 1 434 ? 4.335 -22.445 -19.689 1.00 46.50 434 PHE A O 1
ATOM 3404 N N . ARG A 1 435 ? 5.629 -23.965 -18.674 1.00 47.84 435 ARG A N 1
ATOM 3405 C CA . ARG A 1 435 ? 4.563 -24.972 -18.582 1.00 47.84 435 ARG A CA 1
ATOM 3406 C C . ARG A 1 435 ? 3.932 -24.866 -17.192 1.00 47.84 435 ARG A C 1
ATOM 3408 O O . ARG A 1 435 ? 4.637 -25.140 -16.218 1.00 47.84 435 ARG A O 1
ATOM 3415 N N . PRO A 1 436 ? 2.646 -24.489 -17.063 1.00 37.47 436 PRO A N 1
ATOM 3416 C CA . PRO A 1 436 ? 1.963 -24.604 -15.785 1.00 37.47 436 PRO A CA 1
ATOM 3417 C C . PRO A 1 436 ? 2.037 -26.061 -15.320 1.00 37.47 436 PRO A C 1
ATOM 3419 O O . PRO A 1 436 ? 1.804 -26.992 -16.095 1.00 37.47 436 PRO A O 1
ATOM 3422 N N . ARG A 1 437 ? 2.405 -26.274 -14.054 1.00 42.59 437 ARG A N 1
ATOM 3423 C CA . ARG A 1 437 ? 2.256 -27.594 -13.438 1.00 42.59 437 ARG A CA 1
ATOM 3424 C C . ARG A 1 437 ? 0.746 -27.862 -13.335 1.00 42.59 437 ARG A C 1
ATOM 3426 O O . ARG A 1 437 ? 0.044 -26.975 -12.846 1.00 42.59 437 ARG A O 1
ATOM 3433 N N . PRO A 1 438 ? 0.235 -29.032 -13.763 1.00 36.84 438 PRO A N 1
ATOM 3434 C CA . PRO A 1 438 ? -1.143 -29.417 -13.475 1.00 36.84 438 PRO A CA 1
ATOM 3435 C C . PRO A 1 438 ? -1.390 -29.298 -11.970 1.00 36.84 438 PRO A C 1
ATOM 3437 O O . PRO A 1 438 ? -0.481 -29.595 -11.189 1.00 36.84 438 PRO A O 1
ATOM 3440 N N . GLY A 1 439 ? -2.578 -28.805 -11.606 1.00 38.41 439 GLY A N 1
ATOM 3441 C CA . GLY A 1 439 ? -2.954 -28.369 -10.261 1.00 38.41 439 GLY A CA 1
ATOM 3442 C C . GLY A 1 439 ? -2.308 -29.187 -9.147 1.00 38.41 439 GLY A C 1
ATOM 3443 O O . GLY A 1 439 ? -2.368 -30.416 -9.135 1.00 38.41 439 GLY A O 1
ATOM 3444 N N . ALA A 1 440 ? -1.658 -28.489 -8.216 1.00 34.44 440 ALA A N 1
ATOM 3445 C CA . ALA A 1 440 ? -1.085 -29.106 -7.038 1.00 34.44 440 ALA A CA 1
ATOM 3446 C C . ALA A 1 440 ? -2.206 -29.766 -6.220 1.00 34.44 440 ALA A C 1
ATOM 3448 O O . ALA A 1 440 ? -2.866 -29.114 -5.415 1.00 34.44 440 ALA A O 1
ATOM 3449 N N . ASN A 1 441 ? -2.383 -31.076 -6.391 1.00 32.06 441 ASN A N 1
ATOM 3450 C CA . ASN A 1 441 ? -2.883 -31.910 -5.314 1.00 32.06 441 ASN A CA 1
ATOM 3451 C C . ASN A 1 441 ? -1.912 -31.707 -4.147 1.00 32.06 441 ASN A C 1
ATOM 3453 O O . ASN A 1 441 ? -0.749 -32.109 -4.209 1.00 32.06 441 ASN A O 1
ATOM 3457 N N . LEU A 1 442 ? -2.379 -30.985 -3.129 1.00 34.06 442 LEU A N 1
ATOM 3458 C CA . LEU A 1 442 ? -1.687 -30.748 -1.870 1.00 34.06 442 LEU A CA 1
ATOM 3459 C C . LEU A 1 442 ? -1.460 -32.094 -1.173 1.00 34.06 442 LEU A C 1
ATOM 3461 O O . LEU A 1 442 ? -2.248 -32.516 -0.333 1.00 34.06 442 LEU A O 1
ATOM 3465 N N . VAL A 1 443 ? -0.376 -32.782 -1.523 1.00 28.22 443 VAL A N 1
ATOM 3466 C CA . VAL A 1 443 ? 0.122 -33.905 -0.734 1.00 28.22 443 VAL A CA 1
ATOM 3467 C C . VAL A 1 443 ? 0.749 -33.314 0.523 1.00 28.22 443 VAL A C 1
ATOM 3469 O O . VAL A 1 443 ? 1.760 -32.611 0.469 1.00 28.22 443 VAL A O 1
ATOM 3472 N N . SER A 1 444 ? 0.108 -33.567 1.661 1.00 32.81 444 SER A N 1
ATOM 3473 C CA . SER A 1 444 ? 0.598 -33.211 2.986 1.00 32.81 444 SER A CA 1
ATOM 3474 C C . SER A 1 444 ? 1.912 -33.942 3.268 1.00 32.81 444 SER A C 1
ATOM 3476 O O . SER A 1 444 ? 1.906 -35.134 3.576 1.00 32.81 444 SER A O 1
ATOM 3478 N N . SER A 1 445 ? 3.046 -33.248 3.190 1.00 30.77 445 SER A N 1
ATOM 3479 C CA . SER A 1 445 ? 4.279 -33.748 3.792 1.00 30.77 445 SER A CA 1
ATOM 3480 C C . SER A 1 445 ? 4.294 -33.391 5.281 1.00 30.77 445 SER A C 1
ATOM 3482 O O . SER A 1 445 ? 3.984 -32.270 5.689 1.00 30.77 445 SER A O 1
ATOM 3484 N N . SER A 1 446 ? 4.576 -34.402 6.100 1.00 30.55 446 SER A N 1
ATOM 3485 C CA . SER A 1 446 ? 4.515 -34.391 7.561 1.00 30.55 446 SER A CA 1
ATOM 3486 C C . SER A 1 446 ? 5.306 -33.235 8.181 1.00 30.55 446 SER A C 1
ATOM 3488 O O . SER A 1 446 ? 6.507 -33.087 7.937 1.00 30.55 446 SER A O 1
ATOM 3490 N N . ALA A 1 447 ? 4.643 -32.457 9.037 1.00 31.06 447 ALA A N 1
ATOM 3491 C CA . ALA A 1 447 ? 5.273 -31.438 9.860 1.00 31.06 447 ALA A CA 1
ATOM 3492 C C . ALA A 1 447 ? 6.237 -32.094 10.861 1.00 31.06 447 ALA A C 1
ATOM 3494 O O . ALA A 1 447 ? 5.826 -32.871 11.718 1.00 31.06 447 ALA A O 1
ATOM 3495 N N . LYS A 1 448 ? 7.527 -31.765 10.765 1.00 29.62 448 LYS A N 1
ATOM 3496 C CA . LYS A 1 448 ? 8.488 -32.010 11.844 1.00 29.62 448 LYS A CA 1
ATOM 3497 C C . LYS A 1 448 ? 8.283 -30.909 12.885 1.00 29.62 448 LYS A C 1
ATOM 3499 O O . LYS A 1 448 ? 8.528 -29.740 12.583 1.00 29.62 448 LYS A O 1
ATOM 3504 N N . GLU A 1 449 ? 7.808 -31.276 14.074 1.00 30.47 449 GLU A N 1
ATOM 3505 C CA . GLU A 1 449 ? 7.677 -30.372 15.219 1.00 30.47 449 GLU A CA 1
ATOM 3506 C C . GLU A 1 449 ? 9.008 -29.653 15.486 1.00 30.47 449 GLU A C 1
ATOM 3508 O O . GLU A 1 449 ? 10.042 -30.275 15.734 1.00 30.47 449 GLU A O 1
ATOM 3513 N N . ARG A 1 450 ? 8.988 -28.318 15.420 1.00 30.53 450 ARG A N 1
ATOM 3514 C CA . ARG A 1 450 ? 10.039 -27.465 15.982 1.00 30.53 450 ARG A CA 1
ATOM 3515 C C . ARG A 1 450 ? 9.505 -26.855 17.269 1.00 30.53 450 ARG A C 1
ATOM 3517 O O . ARG A 1 450 ? 8.410 -26.300 17.285 1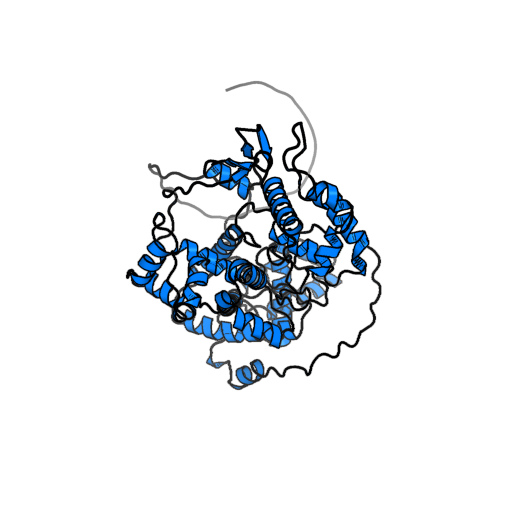.00 30.53 450 ARG A O 1
ATOM 3524 N N . GLY A 1 451 ? 10.301 -26.996 18.327 1.00 27.22 451 GLY A N 1
ATOM 3525 C CA . GLY A 1 451 ? 9.953 -26.658 19.701 1.00 27.22 451 GLY A CA 1
ATOM 3526 C C . GLY A 1 451 ? 9.428 -25.236 19.897 1.00 27.22 451 GLY A C 1
ATOM 3527 O O . GLY A 1 451 ? 9.881 -24.276 19.272 1.00 27.22 451 GLY A O 1
ATOM 3528 N N . SER A 1 452 ? 8.473 -25.146 20.819 1.00 28.77 452 SER A N 1
ATOM 3529 C CA . SER A 1 452 ? 7.861 -23.933 21.353 1.00 28.77 452 SER A CA 1
ATOM 3530 C C . SER A 1 452 ? 8.913 -22.897 21.779 1.00 28.77 452 SER A C 1
ATOM 3532 O O . SER A 1 452 ? 9.503 -22.996 22.855 1.00 28.77 452 SER A O 1
ATOM 3534 N N . ARG A 1 453 ? 9.098 -21.853 20.966 1.00 30.16 453 ARG A N 1
ATOM 3535 C CA . ARG A 1 453 ? 9.527 -20.532 21.447 1.00 30.16 453 ARG A CA 1
ATOM 3536 C C . ARG A 1 453 ? 8.273 -19.682 21.619 1.00 30.16 453 ARG A C 1
ATOM 3538 O O . ARG A 1 453 ? 7.461 -19.623 20.699 1.00 30.16 453 ARG A O 1
ATOM 3545 N N . SER A 1 454 ? 8.106 -19.032 22.773 1.00 31.66 454 SER A N 1
ATOM 3546 C CA . SER A 1 454 ? 7.045 -18.040 22.946 1.00 31.66 454 SER A CA 1
ATOM 3547 C C . SER A 1 454 ? 7.322 -16.875 21.993 1.00 31.66 454 SER A C 1
ATOM 3549 O O . SER A 1 454 ? 8.364 -16.224 22.051 1.00 31.66 454 SER A O 1
ATOM 3551 N N . VAL A 1 455 ? 6.425 -16.662 21.034 1.00 33.34 455 VAL A N 1
ATOM 3552 C CA . VAL A 1 455 ? 6.536 -15.565 20.073 1.00 33.34 455 VAL A CA 1
ATOM 3553 C C . VAL A 1 455 ? 5.464 -14.545 20.429 1.00 33.34 455 VAL A C 1
ATOM 3555 O O . VAL A 1 455 ? 4.275 -14.846 20.343 1.00 33.34 455 VAL A O 1
ATOM 3558 N N . ASN A 1 456 ? 5.881 -13.325 20.774 1.00 33.31 456 ASN A N 1
ATOM 3559 C CA . ASN A 1 456 ? 5.034 -12.125 20.843 1.00 33.31 456 ASN A CA 1
ATOM 3560 C C . ASN A 1 456 ? 4.575 -11.708 19.425 1.00 33.31 456 ASN A C 1
ATOM 3562 O O . ASN A 1 456 ? 4.811 -10.597 18.967 1.00 33.31 456 ASN A O 1
ATOM 3566 N N . ALA A 1 457 ? 3.981 -12.641 18.676 1.00 38.47 457 ALA A N 1
ATOM 3567 C CA . ALA A 1 457 ? 3.817 -12.561 17.226 1.00 38.47 457 ALA A CA 1
ATOM 3568 C C . ALA A 1 457 ? 2.733 -11.571 16.772 1.00 38.47 457 ALA A C 1
ATOM 3570 O O . ALA A 1 457 ? 2.719 -11.190 15.603 1.00 38.47 457 ALA A O 1
ATOM 3571 N N . ALA A 1 458 ? 1.802 -11.187 17.647 1.00 32.72 458 ALA A N 1
ATOM 3572 C CA . ALA A 1 458 ? 0.586 -10.476 17.250 1.00 32.72 458 ALA A CA 1
ATOM 3573 C C . ALA A 1 458 ? 0.809 -9.007 16.835 1.00 32.72 458 ALA A C 1
ATOM 3575 O O . ALA A 1 458 ? -0.060 -8.449 16.179 1.00 32.72 458 ALA A O 1
ATOM 3576 N N . THR A 1 459 ? 1.942 -8.386 17.190 1.00 35.22 459 THR A N 1
ATOM 3577 C CA . THR A 1 459 ? 2.144 -6.925 17.065 1.00 35.22 459 THR A CA 1
ATOM 3578 C C . THR A 1 459 ? 3.397 -6.501 16.286 1.00 35.22 459 THR A C 1
ATOM 3580 O O . THR A 1 459 ? 3.679 -5.304 16.199 1.00 35.22 459 THR A O 1
ATOM 3583 N N . ASN A 1 460 ? 4.156 -7.443 15.710 1.00 34.41 460 ASN A N 1
ATOM 3584 C CA . ASN A 1 460 ? 5.351 -7.124 14.920 1.00 34.41 460 ASN A CA 1
ATOM 3585 C C . ASN A 1 460 ? 4.981 -6.660 13.501 1.00 34.41 460 ASN A C 1
ATOM 3587 O O . ASN A 1 460 ? 4.238 -7.351 12.811 1.00 34.41 460 ASN A O 1
ATOM 3591 N N . HIS A 1 461 ? 5.583 -5.546 13.073 1.00 36.88 461 HIS A N 1
ATOM 3592 C CA . HIS A 1 461 ? 5.423 -4.837 11.787 1.00 36.88 461 HIS A CA 1
ATOM 3593 C C . HIS A 1 461 ? 5.920 -5.631 10.552 1.00 36.88 461 HIS A C 1
ATOM 3595 O O . HIS A 1 461 ? 5.950 -5.135 9.432 1.00 36.88 461 HIS A O 1
ATOM 3601 N N . ASP A 1 462 ? 6.364 -6.872 10.735 1.00 38.38 462 ASP A N 1
ATOM 3602 C CA . ASP A 1 462 ? 7.016 -7.632 9.673 1.00 38.38 462 ASP A CA 1
ATOM 3603 C C . ASP A 1 462 ? 6.003 -8.523 8.937 1.00 38.38 462 ASP A C 1
ATOM 3605 O O . ASP A 1 462 ? 5.865 -9.713 9.247 1.00 38.38 462 ASP A O 1
ATOM 3609 N N . ASP A 1 463 ? 5.305 -7.939 7.957 1.00 37.91 463 ASP A N 1
ATOM 3610 C CA . ASP A 1 463 ? 4.361 -8.626 7.057 1.00 37.91 463 ASP A CA 1
ATOM 3611 C C . ASP A 1 463 ? 5.040 -9.734 6.224 1.00 37.91 463 ASP A C 1
ATOM 3613 O O . ASP A 1 463 ? 4.377 -10.597 5.648 1.00 37.91 463 ASP A O 1
ATOM 3617 N N . SER A 1 464 ? 6.374 -9.793 6.206 1.00 37.78 464 SER A N 1
ATOM 3618 C CA . SER A 1 464 ? 7.117 -10.846 5.512 1.00 37.78 464 SER A CA 1
ATOM 3619 C C . SER A 1 464 ? 7.172 -12.188 6.264 1.00 37.78 464 SER A C 1
ATOM 3621 O O . SER A 1 464 ? 7.642 -13.178 5.702 1.00 37.78 464 SER A O 1
ATOM 3623 N N . ARG A 1 465 ? 6.698 -12.248 7.519 1.00 35.59 465 ARG A N 1
ATOM 3624 C CA . ARG A 1 465 ? 6.614 -13.485 8.326 1.00 35.59 465 ARG A CA 1
ATOM 3625 C C . ARG A 1 465 ? 5.303 -14.247 8.116 1.00 35.59 465 ARG A C 1
ATOM 3627 O O . ARG A 1 465 ? 4.778 -14.856 9.052 1.00 35.59 465 ARG A O 1
ATOM 3634 N N . LEU A 1 466 ? 4.759 -14.203 6.902 1.00 37.34 466 LEU A N 1
ATOM 3635 C CA . LEU A 1 466 ? 3.682 -15.107 6.502 1.00 37.34 466 LEU A CA 1
ATOM 3636 C C . LEU A 1 466 ? 4.164 -16.564 6.631 1.00 37.34 466 LEU A C 1
ATOM 3638 O O . LEU A 1 466 ? 5.368 -16.831 6.627 1.00 37.34 466 LEU A O 1
ATOM 3642 N N . ASP A 1 467 ? 3.220 -17.494 6.822 1.00 36.06 467 ASP A N 1
ATOM 3643 C CA . ASP A 1 467 ? 3.488 -18.940 6.899 1.00 36.06 467 ASP A CA 1
ATOM 3644 C C . ASP A 1 467 ? 4.498 -19.328 5.798 1.00 36.06 467 ASP A C 1
ATOM 3646 O O . ASP A 1 467 ? 4.319 -18.880 4.669 1.00 36.06 467 ASP A O 1
ATOM 3650 N N . PRO A 1 468 ? 5.544 -20.134 6.070 1.00 31.73 468 PRO A N 1
ATOM 3651 C CA . PRO A 1 468 ? 6.513 -20.575 5.056 1.00 31.73 468 PRO A CA 1
ATOM 3652 C C . PRO A 1 468 ? 5.890 -21.252 3.816 1.00 31.73 468 PRO A C 1
ATOM 3654 O O . PRO A 1 468 ? 6.590 -21.495 2.837 1.00 31.73 468 PRO A O 1
ATOM 3657 N N . ARG A 1 469 ? 4.587 -21.567 3.837 1.00 33.75 469 ARG A N 1
ATOM 3658 C CA . ARG A 1 469 ? 3.792 -22.012 2.678 1.00 33.75 469 ARG A CA 1
ATOM 3659 C C . ARG A 1 469 ? 3.232 -20.883 1.800 1.00 33.75 469 ARG A C 1
ATOM 3661 O O . ARG A 1 469 ? 2.629 -21.173 0.770 1.00 33.75 469 ARG A O 1
ATOM 3668 N N . VAL A 1 470 ? 3.393 -19.628 2.200 1.00 45.38 470 VAL A N 1
ATOM 3669 C CA . VAL A 1 470 ? 2.963 -18.424 1.483 1.00 45.38 470 VAL A CA 1
ATOM 3670 C C . VAL A 1 470 ? 4.205 -17.793 0.865 1.00 45.38 470 VAL A C 1
ATOM 3672 O O . VAL A 1 470 ? 5.206 -17.601 1.550 1.00 45.38 470 VAL A O 1
ATOM 3675 N N . LEU A 1 471 ? 4.144 -17.484 -0.433 1.00 41.94 471 LEU A N 1
ATOM 3676 C CA . LEU A 1 471 ? 5.198 -16.744 -1.135 1.00 41.94 471 LEU A CA 1
ATOM 3677 C C . LEU A 1 471 ? 5.629 -15.534 -0.296 1.00 41.94 471 LEU A C 1
ATOM 3679 O O . LEU A 1 471 ? 4.742 -14.802 0.131 1.00 41.94 471 LEU A O 1
ATOM 3683 N N . PRO A 1 472 ? 6.919 -15.268 -0.038 1.00 47.19 472 PRO A N 1
ATOM 3684 C CA . PRO A 1 472 ? 7.325 -14.088 0.705 1.00 47.19 472 PRO A CA 1
ATOM 3685 C C . PRO A 1 472 ? 6.890 -12.806 -0.025 1.00 47.19 472 PRO A C 1
ATOM 3687 O O . PRO A 1 472 ? 6.433 -12.820 -1.171 1.00 47.19 472 PRO A O 1
ATOM 3690 N N . ALA A 1 473 ? 6.919 -11.681 0.680 1.00 46.34 473 ALA A N 1
ATOM 3691 C CA . ALA A 1 473 ? 6.929 -10.379 0.020 1.00 46.34 473 ALA A CA 1
ATOM 3692 C C . ALA A 1 473 ? 8.318 -10.165 -0.625 1.00 46.34 473 ALA A C 1
ATOM 3694 O O . ALA A 1 473 ? 9.304 -10.748 -0.155 1.00 46.34 473 ALA A O 1
ATOM 3695 N N . TYR A 1 474 ? 8.402 -9.381 -1.701 1.00 47.97 474 TYR A N 1
ATOM 3696 C CA . TYR A 1 474 ? 9.642 -9.137 -2.459 1.00 47.97 474 TYR A CA 1
ATOM 3697 C C . TYR A 1 474 ? 9.910 -7.627 -2.576 1.00 47.97 474 TYR A C 1
ATOM 3699 O O . TYR A 1 474 ? 8.958 -6.852 -2.524 1.00 47.97 474 TYR A O 1
ATOM 3707 N N . PHE A 1 475 ? 11.187 -7.211 -2.639 1.00 54.59 475 PHE A N 1
ATOM 3708 C CA . PHE A 1 475 ? 11.584 -5.898 -2.094 1.00 54.59 475 PHE A CA 1
ATOM 3709 C C . PHE A 1 475 ? 12.653 -5.123 -2.852 1.00 54.59 475 PHE A C 1
ATOM 3711 O O . PHE A 1 475 ? 13.653 -5.718 -3.220 1.00 54.59 475 PHE A O 1
ATOM 3718 N N . TYR A 1 476 ? 12.471 -3.796 -2.874 1.00 38.47 476 TYR A N 1
ATOM 3719 C CA . TYR A 1 476 ? 13.395 -2.670 -3.112 1.00 38.47 476 TYR A CA 1
ATOM 3720 C C . TYR A 1 476 ? 14.831 -2.979 -3.560 1.00 38.47 476 TYR A C 1
ATOM 3722 O O . TYR A 1 476 ? 15.650 -3.517 -2.810 1.00 38.47 476 TYR A O 1
ATOM 3730 N N . SER A 1 477 ? 15.173 -2.501 -4.755 1.00 36.31 477 SER A N 1
ATOM 3731 C CA . SER A 1 477 ? 16.520 -2.592 -5.310 1.00 36.31 477 SER A CA 1
ATOM 3732 C C . SER A 1 477 ? 17.610 -1.946 -4.440 1.00 36.31 477 SER A C 1
ATOM 3734 O O . SER A 1 477 ? 17.622 -0.738 -4.180 1.00 36.31 477 SER A O 1
ATOM 3736 N N . SER A 1 478 ? 18.629 -2.734 -4.079 1.00 34.19 478 SER A N 1
ATOM 3737 C CA . SER A 1 478 ? 19.863 -2.196 -3.512 1.00 34.19 478 SER A CA 1
ATOM 3738 C C . SER A 1 478 ? 20.690 -1.525 -4.611 1.00 34.19 478 SER A C 1
ATOM 3740 O O . SER A 1 478 ? 21.448 -2.182 -5.326 1.00 34.19 478 SER A O 1
ATOM 3742 N N . CYS A 1 479 ? 20.610 -0.201 -4.718 1.00 32.94 479 CYS A N 1
ATOM 3743 C CA . CYS A 1 479 ? 21.707 0.546 -5.317 1.00 32.94 479 CYS A CA 1
ATOM 3744 C C . CYS A 1 479 ? 22.830 0.592 -4.276 1.00 32.94 479 CYS A C 1
ATOM 3746 O O . CYS A 1 479 ? 22.801 1.380 -3.330 1.00 32.94 479 CYS A O 1
ATOM 3748 N N . ALA A 1 480 ? 23.776 -0.338 -4.393 1.00 29.83 480 ALA A N 1
ATOM 3749 C CA . ALA A 1 480 ? 25.020 -0.269 -3.656 1.00 29.83 480 ALA A CA 1
ATOM 3750 C C . ALA A 1 480 ? 25.773 0.992 -4.101 1.00 29.83 480 ALA A C 1
ATOM 3752 O O . ALA A 1 480 ? 26.267 1.063 -5.218 1.00 29.83 480 ALA A O 1
ATOM 3753 N N . VAL A 1 481 ? 25.837 1.966 -3.194 1.00 31.98 481 VAL A N 1
ATOM 3754 C CA . VAL A 1 481 ? 26.981 2.858 -2.975 1.00 31.98 481 VAL A CA 1
ATOM 3755 C C . VAL A 1 481 ? 27.555 3.499 -4.245 1.00 31.98 481 VAL A C 1
ATOM 3757 O O . VAL A 1 481 ? 28.593 3.090 -4.759 1.00 31.98 481 VAL A O 1
ATOM 3760 N N . THR A 1 482 ? 26.938 4.592 -4.683 1.00 28.67 482 THR A N 1
ATOM 3761 C CA . THR A 1 482 ? 27.607 5.611 -5.504 1.00 28.67 482 THR A CA 1
ATOM 3762 C C . THR A 1 482 ? 27.574 6.952 -4.780 1.00 28.67 482 THR A C 1
ATOM 3764 O O . THR A 1 482 ? 26.988 7.912 -5.259 1.00 28.67 482 THR A O 1
ATOM 3767 N N . SER A 1 483 ? 28.172 6.997 -3.591 1.00 25.58 483 SER A N 1
ATOM 3768 C CA . SER A 1 483 ? 28.674 8.229 -2.969 1.00 25.58 483 SER A CA 1
ATOM 3769 C C . SER A 1 483 ? 29.526 7.848 -1.759 1.00 25.58 483 SER A C 1
ATOM 3771 O O . SER A 1 483 ? 29.096 7.897 -0.608 1.00 25.58 483 SER A O 1
ATOM 3773 N N . SER A 1 484 ? 30.752 7.398 -2.006 1.00 26.11 484 SER A N 1
ATOM 3774 C CA . SER A 1 484 ? 31.779 7.446 -0.970 1.00 26.11 484 SER A CA 1
ATOM 3775 C C . SER A 1 484 ? 32.179 8.907 -0.816 1.00 26.11 484 SER A C 1
ATOM 3777 O O . SER A 1 484 ? 33.016 9.339 -1.584 1.00 26.11 484 SER A O 1
ATOM 3779 N N . PHE A 1 485 ? 31.519 9.652 0.074 1.00 24.52 485 PHE A N 1
ATOM 3780 C CA . PHE A 1 485 ? 32.065 10.714 0.933 1.00 24.52 485 PHE A CA 1
ATOM 3781 C C . PHE A 1 485 ? 30.946 11.145 1.905 1.00 24.52 485 PHE A C 1
ATOM 3783 O O . PHE A 1 485 ? 29.829 11.412 1.477 1.00 24.52 485 PHE A O 1
ATOM 3790 N N . PHE A 1 486 ? 31.275 11.162 3.202 1.00 24.47 486 PHE A N 1
ATOM 3791 C CA . PHE A 1 486 ? 30.422 11.369 4.387 1.00 24.47 486 PHE A CA 1
ATOM 3792 C C . PHE A 1 486 ? 29.527 10.198 4.826 1.00 24.47 486 PHE A C 1
ATOM 3794 O O . PHE A 1 486 ? 28.308 10.204 4.692 1.00 24.47 486 PHE A O 1
ATOM 3801 N N . SER A 1 487 ? 30.153 9.222 5.487 1.00 23.05 487 SER A N 1
ATOM 3802 C CA . SER A 1 487 ? 29.546 8.585 6.655 1.00 23.05 487 SER A CA 1
ATOM 3803 C C . SER A 1 487 ? 30.389 8.955 7.869 1.00 23.05 487 SER A C 1
ATOM 3805 O O . SER A 1 487 ? 31.489 8.434 7.999 1.00 23.05 487 SER A O 1
ATOM 3807 N N . ASP A 1 488 ? 29.898 9.881 8.686 1.00 23.00 488 ASP A N 1
ATOM 3808 C CA . ASP A 1 488 ? 29.970 9.804 10.146 1.00 23.00 488 ASP A CA 1
ATOM 3809 C C . ASP A 1 488 ? 29.054 10.880 10.752 1.00 23.00 488 ASP A C 1
ATOM 3811 O O . ASP A 1 488 ? 29.178 12.059 10.444 1.00 23.00 488 ASP A O 1
ATOM 3815 N N . ALA A 1 489 ? 28.136 10.412 11.605 1.00 22.73 489 ALA A N 1
ATOM 3816 C CA . ALA A 1 489 ? 27.264 11.148 12.525 1.00 22.73 489 ALA A CA 1
ATOM 3817 C C . ALA A 1 489 ? 26.216 12.126 11.932 1.00 22.73 489 ALA A C 1
ATOM 3819 O O . ALA A 1 489 ? 26.531 13.158 11.359 1.00 22.73 489 ALA A O 1
ATOM 3820 N N . VAL A 1 490 ? 24.927 11.857 12.177 1.00 23.39 490 VAL A N 1
ATOM 3821 C CA . VAL A 1 490 ? 24.136 12.485 13.260 1.00 23.39 490 VAL A CA 1
ATOM 3822 C C . VAL A 1 490 ? 22.647 12.157 13.046 1.00 23.39 490 VAL A C 1
ATOM 3824 O O . VAL A 1 490 ? 22.019 12.563 12.073 1.00 23.39 490 VAL A O 1
ATOM 3827 N N . CYS A 1 491 ? 22.061 11.440 14.008 1.00 24.61 491 CYS A N 1
ATOM 3828 C CA . CYS A 1 491 ? 20.645 11.576 14.330 1.00 24.61 491 CYS A CA 1
ATOM 3829 C C . CYS A 1 491 ? 20.432 12.972 14.937 1.00 24.61 491 CYS A C 1
ATOM 3831 O O . CYS A 1 491 ? 20.815 13.153 16.087 1.00 24.61 491 CYS A O 1
ATOM 3833 N N . ALA A 1 492 ? 19.861 13.938 14.211 1.00 23.69 492 ALA A N 1
ATOM 3834 C CA . ALA A 1 492 ? 19.197 15.134 14.756 1.00 23.69 492 ALA A CA 1
ATOM 3835 C C . ALA A 1 492 ? 18.705 16.049 13.623 1.00 23.69 492 ALA A C 1
ATOM 3837 O O . ALA A 1 492 ? 19.436 16.290 12.673 1.00 23.69 492 ALA A O 1
ATOM 3838 N N . GLY A 1 493 ? 17.506 16.610 13.803 1.00 23.06 493 GLY A N 1
ATOM 3839 C CA . GLY A 1 493 ? 17.162 17.965 13.361 1.00 23.06 493 GLY A CA 1
ATOM 3840 C C . GLY A 1 493 ? 17.027 18.209 11.859 1.00 23.06 493 GLY A C 1
ATOM 3841 O O . GLY A 1 493 ? 18.007 18.405 11.151 1.00 23.06 493 GLY A O 1
ATOM 3842 N N . LEU A 1 494 ? 15.782 18.344 11.403 1.00 26.41 494 LEU A N 1
ATOM 3843 C CA . LEU A 1 494 ? 15.472 19.143 10.221 1.00 26.41 494 LEU A CA 1
ATOM 3844 C C . LEU A 1 494 ? 15.880 20.597 10.514 1.00 26.41 494 LEU A C 1
ATOM 3846 O O . LEU A 1 494 ? 15.195 21.294 11.258 1.00 26.41 494 LEU A O 1
ATOM 3850 N N . GLY A 1 495 ? 17.018 21.022 9.973 1.00 21.91 495 GLY A N 1
ATOM 3851 C CA . GLY A 1 495 ? 17.443 22.416 9.911 1.00 21.91 495 GLY A CA 1
ATOM 3852 C C . GLY A 1 495 ? 17.464 22.864 8.455 1.00 21.91 495 GLY A C 1
ATOM 3853 O O . GLY A 1 495 ? 18.247 22.348 7.660 1.00 21.91 495 GLY A O 1
ATOM 3854 N N . TYR A 1 496 ? 16.579 23.796 8.111 1.00 24.22 496 TYR A N 1
ATOM 3855 C CA . TYR A 1 496 ? 16.653 24.595 6.887 1.00 24.22 496 TYR A CA 1
ATOM 3856 C C . TYR A 1 496 ? 17.945 25.426 6.869 1.00 24.22 496 TYR A C 1
ATOM 3858 O O . TYR A 1 496 ? 18.362 25.908 7.924 1.00 24.22 496 TYR A O 1
ATOM 3866 N N . PRO A 1 497 ? 18.507 25.723 5.688 1.00 27.75 497 PRO A N 1
ATOM 3867 C CA . PRO A 1 497 ? 19.228 26.965 5.484 1.00 27.75 497 PRO A CA 1
ATOM 3868 C C . PRO A 1 497 ? 18.453 27.870 4.523 1.00 27.75 497 PRO A C 1
ATOM 3870 O O . PRO A 1 497 ? 18.274 27.555 3.346 1.00 27.75 497 PRO A O 1
ATOM 3873 N N . ASP A 1 498 ? 18.023 29.007 5.066 1.00 24.12 498 ASP A N 1
ATOM 3874 C CA . ASP A 1 498 ? 17.655 30.207 4.323 1.00 24.12 498 ASP A CA 1
ATOM 3875 C C . ASP A 1 498 ? 18.815 30.679 3.433 1.00 24.12 498 ASP A C 1
ATOM 3877 O O . ASP A 1 498 ? 19.989 30.649 3.812 1.00 24.12 498 ASP A O 1
ATOM 3881 N N . LEU A 1 499 ? 18.459 31.169 2.248 1.00 25.52 499 LEU A N 1
ATOM 3882 C CA . LEU A 1 499 ? 19.334 31.936 1.369 1.00 25.52 499 LEU A CA 1
ATOM 3883 C C . LEU A 1 499 ? 19.540 33.341 1.952 1.00 25.52 499 LEU A C 1
ATOM 3885 O O . LEU A 1 499 ? 18.597 34.119 2.063 1.00 25.52 499 LEU A O 1
ATOM 3889 N N . GLY A 1 500 ? 20.791 33.702 2.247 1.00 22.91 500 GLY A N 1
ATOM 3890 C CA . GLY A 1 500 ? 21.165 35.064 2.629 1.00 22.91 500 GLY A CA 1
ATOM 3891 C C . GLY A 1 500 ? 22.668 35.318 2.501 1.00 22.91 500 GLY A C 1
ATOM 3892 O O . GLY A 1 500 ? 23.459 34.777 3.261 1.00 22.91 500 GLY A O 1
ATOM 3893 N N . ASN A 1 501 ? 23.032 36.135 1.509 1.00 21.97 501 ASN A N 1
ATOM 3894 C CA . ASN A 1 501 ? 24.343 36.717 1.187 1.00 21.97 501 ASN A CA 1
ATOM 3895 C C . ASN A 1 501 ? 25.399 36.784 2.318 1.00 21.97 501 ASN A C 1
ATOM 3897 O O . ASN A 1 501 ? 25.160 37.392 3.355 1.00 21.97 501 ASN A O 1
ATOM 3901 N N . SER A 1 502 ? 26.654 36.417 2.024 1.00 21.22 502 SER A N 1
ATOM 3902 C CA . SER A 1 502 ? 27.707 37.382 1.635 1.00 21.22 502 SER A CA 1
ATOM 3903 C C . SER A 1 502 ? 29.146 36.831 1.804 1.00 21.22 502 SER A C 1
ATOM 3905 O O . SER A 1 502 ? 29.459 36.136 2.760 1.00 21.22 502 SER A O 1
ATOM 3907 N N . VAL A 1 503 ? 29.991 37.197 0.829 1.00 23.00 503 VAL A N 1
ATOM 3908 C CA . VAL A 1 503 ? 31.466 37.363 0.814 1.00 23.00 503 VAL A CA 1
ATOM 3909 C C . VAL A 1 503 ? 32.421 36.246 1.289 1.00 23.00 503 VAL A C 1
ATOM 3911 O O . VAL A 1 503 ? 32.651 36.050 2.472 1.00 23.00 503 VAL A O 1
ATOM 3914 N N . GLY A 1 504 ? 33.177 35.720 0.312 1.00 21.80 504 GLY A N 1
ATOM 3915 C CA . GLY A 1 504 ? 34.637 35.906 0.254 1.00 21.80 504 GLY A CA 1
ATOM 3916 C C . GLY A 1 504 ? 35.540 34.831 0.873 1.00 21.80 504 GLY A C 1
ATOM 3917 O O . GLY A 1 504 ? 35.503 34.594 2.071 1.00 21.80 504 GLY A O 1
ATOM 3918 N N . GLY A 1 505 ? 36.469 34.293 0.070 1.00 22.39 505 GLY A N 1
ATOM 3919 C CA . GLY A 1 505 ? 37.728 33.747 0.599 1.00 22.39 505 GLY A CA 1
ATOM 3920 C C . GLY A 1 505 ? 38.231 32.462 -0.051 1.00 22.39 505 GLY A C 1
ATOM 3921 O O . GLY A 1 505 ? 37.929 31.364 0.394 1.00 22.39 505 GLY A O 1
ATOM 3922 N N . VAL A 1 506 ? 39.056 32.623 -1.080 1.00 22.77 506 VAL A N 1
ATOM 3923 C CA . VAL A 1 506 ? 39.897 31.601 -1.717 1.00 22.77 506 VAL A CA 1
ATOM 3924 C C . VAL A 1 506 ? 40.979 31.109 -0.743 1.00 22.77 506 VAL A C 1
ATOM 3926 O O . VAL A 1 506 ? 41.653 31.951 -0.157 1.00 22.77 506 VAL A O 1
ATOM 3929 N N . ALA A 1 507 ? 41.232 29.796 -0.651 1.00 23.66 507 ALA A N 1
ATOM 3930 C CA . ALA A 1 507 ? 42.574 29.249 -0.388 1.00 23.66 507 ALA A CA 1
ATOM 3931 C C . ALA A 1 507 ? 42.666 27.741 -0.700 1.00 23.66 507 ALA A C 1
ATOM 3933 O O . ALA A 1 507 ? 41.858 26.929 -0.260 1.00 23.66 507 ALA A O 1
ATOM 3934 N N . THR A 1 508 ? 43.685 27.404 -1.481 1.00 22.22 508 THR A N 1
ATOM 3935 C CA . THR A 1 508 ? 44.100 26.088 -1.985 1.00 22.22 508 THR A CA 1
ATOM 3936 C C . THR A 1 508 ? 45.191 25.428 -1.119 1.00 22.22 508 THR A C 1
ATOM 3938 O O . THR A 1 508 ? 45.820 26.106 -0.311 1.00 22.22 508 THR A O 1
ATOM 3941 N N . CYS A 1 509 ? 45.506 24.160 -1.453 1.00 23.20 509 CYS A N 1
ATOM 3942 C CA . CYS A 1 509 ? 46.705 23.353 -1.104 1.00 23.20 509 CYS A CA 1
ATOM 3943 C C . CYS A 1 509 ? 46.625 22.572 0.228 1.00 23.20 509 CYS A C 1
ATOM 3945 O O . CYS A 1 509 ? 46.113 23.080 1.210 1.00 23.20 509 CYS A O 1
ATOM 3947 N N . GLY A 1 510 ? 47.116 21.337 0.379 1.00 23.98 510 GLY A N 1
ATOM 3948 C CA . GLY A 1 510 ? 47.934 20.460 -0.462 1.00 23.98 510 GLY A CA 1
ATOM 3949 C C . GLY A 1 510 ? 48.133 19.092 0.228 1.00 23.98 510 GLY A C 1
ATOM 3950 O O . GLY A 1 510 ? 47.727 18.891 1.368 1.00 23.98 510 GLY A O 1
ATOM 3951 N N . ALA A 1 511 ? 48.710 18.143 -0.508 1.00 24.05 511 ALA A N 1
ATOM 3952 C CA . ALA A 1 511 ? 48.849 16.722 -0.182 1.00 24.05 511 ALA A CA 1
ATOM 3953 C C . ALA A 1 511 ? 50.024 16.358 0.762 1.00 24.05 511 ALA A C 1
ATOM 3955 O O . ALA A 1 511 ? 50.939 17.156 0.936 1.00 24.05 511 ALA A O 1
ATOM 3956 N N . TYR A 1 512 ? 50.002 15.090 1.222 1.00 25.58 512 TYR A N 1
ATOM 3957 C CA . TYR A 1 512 ? 51.102 14.142 1.547 1.00 25.58 512 TYR A CA 1
ATOM 3958 C C . TYR A 1 512 ? 51.114 13.521 2.966 1.00 25.58 512 TYR A C 1
ATOM 3960 O O . TYR A 1 512 ? 51.560 14.128 3.925 1.00 25.58 512 TYR A O 1
ATOM 3968 N N . ALA A 1 513 ? 50.651 12.261 3.009 1.00 24.73 513 ALA A N 1
ATOM 3969 C CA . ALA A 1 513 ? 51.314 11.011 3.445 1.00 24.73 513 ALA A CA 1
ATOM 3970 C C . ALA A 1 513 ? 51.999 10.830 4.839 1.00 24.73 513 ALA A C 1
ATOM 3972 O O . ALA A 1 513 ? 52.411 11.791 5.475 1.00 24.73 513 ALA A O 1
ATOM 3973 N N . PRO A 1 514 ? 52.140 9.562 5.312 1.00 36.50 514 PRO A N 1
ATOM 3974 C CA . PRO A 1 514 ? 52.184 9.193 6.733 1.00 36.50 514 PRO A CA 1
ATOM 3975 C C . PRO A 1 514 ? 53.514 8.568 7.220 1.00 36.50 514 PRO A C 1
ATOM 3977 O O . PRO A 1 514 ? 54.283 8.016 6.440 1.00 36.50 514 PRO A O 1
ATOM 3980 N N . ALA A 1 515 ? 53.719 8.553 8.541 1.00 27.12 515 ALA A N 1
ATOM 3981 C CA . ALA A 1 515 ? 54.619 7.672 9.308 1.00 27.12 515 ALA A CA 1
ATOM 3982 C C . ALA A 1 515 ? 54.240 7.831 10.799 1.00 27.12 515 ALA A C 1
ATOM 3984 O O . ALA A 1 515 ? 53.787 8.899 11.184 1.00 27.12 515 ALA A O 1
ATOM 3985 N N . GLY A 1 516 ? 54.348 6.887 11.728 1.00 25.14 516 GLY A N 1
ATOM 3986 C CA . GLY A 1 516 ? 54.925 5.553 11.795 1.00 25.14 516 GLY A CA 1
ATOM 3987 C C . GLY A 1 516 ? 54.786 5.086 13.258 1.00 25.14 516 GLY A C 1
ATOM 3988 O O . GLY A 1 516 ? 54.633 5.900 14.167 1.00 25.14 516 GLY A O 1
ATOM 3989 N N . CYS A 1 517 ? 54.773 3.773 13.475 1.00 23.33 517 CYS A N 1
ATOM 3990 C CA . CYS A 1 517 ? 54.641 3.130 14.785 1.00 23.33 517 CYS A CA 1
ATOM 3991 C C . CYS A 1 517 ? 55.848 3.392 15.704 1.00 23.33 517 CYS A C 1
ATOM 3993 O O . CYS A 1 517 ? 56.983 3.412 15.237 1.00 23.33 517 CYS A O 1
ATOM 3995 N N . GLY A 1 518 ? 55.618 3.456 17.018 1.00 26.05 518 GLY A N 1
ATOM 3996 C CA . GLY A 1 518 ? 56.670 3.425 18.037 1.00 26.05 518 GLY A CA 1
ATOM 3997 C C . GLY A 1 518 ? 56.078 3.197 19.426 1.00 26.05 518 GLY A C 1
ATOM 3998 O O . GLY A 1 518 ? 55.223 3.953 19.869 1.00 26.05 518 GLY A O 1
ATOM 3999 N N . ALA A 1 519 ? 56.477 2.104 20.065 1.00 26.27 519 ALA A N 1
ATOM 4000 C CA . ALA A 1 519 ? 55.893 1.569 21.284 1.00 26.27 519 ALA A CA 1
ATOM 4001 C C . ALA A 1 519 ? 56.573 2.077 22.572 1.00 26.27 519 ALA A C 1
ATOM 4003 O O . ALA A 1 519 ? 57.771 2.334 22.585 1.00 26.27 519 ALA A O 1
ATOM 4004 N N . ALA A 1 520 ? 55.794 1.991 23.657 1.00 26.03 520 ALA A N 1
ATOM 4005 C CA . ALA A 1 520 ? 56.177 1.494 24.984 1.00 26.03 520 ALA A CA 1
ATOM 4006 C C . ALA A 1 520 ? 56.709 2.455 26.080 1.00 26.03 520 ALA A C 1
ATOM 4008 O O . ALA A 1 520 ? 57.469 3.382 25.833 1.00 26.03 520 ALA A O 1
ATOM 4009 N N . TRP A 1 521 ? 56.334 2.058 27.312 1.00 25.98 521 TRP A N 1
ATOM 4010 C CA . TRP A 1 521 ? 56.783 2.452 28.665 1.00 25.98 521 TRP A CA 1
ATOM 4011 C C . TRP A 1 521 ? 56.225 3.787 29.195 1.00 25.98 521 TRP A C 1
ATOM 4013 O O . TRP A 1 521 ? 56.508 4.851 28.673 1.00 25.98 521 TRP A O 1
ATOM 4023 N N . SER A 1 522 ? 55.235 3.767 30.094 1.00 24.52 522 SER A N 1
ATOM 4024 C CA . SER A 1 522 ? 55.281 3.460 31.541 1.00 24.52 522 SER A CA 1
ATOM 4025 C C . SER A 1 522 ? 55.779 4.613 32.420 1.00 24.52 522 SER A C 1
ATOM 4027 O O . SER A 1 522 ? 56.898 5.080 32.271 1.00 24.52 522 SER A O 1
ATOM 4029 N N . LEU A 1 523 ? 54.947 4.877 33.437 1.00 25.62 523 LEU A N 1
ATOM 4030 C CA . LEU A 1 523 ? 55.237 5.395 34.781 1.00 25.62 523 LEU A CA 1
ATOM 4031 C C . LEU A 1 523 ? 55.206 6.915 35.036 1.00 25.62 523 LEU A C 1
ATOM 4033 O O . LEU A 1 523 ? 56.132 7.657 34.746 1.00 25.62 523 LEU A O 1
ATOM 4037 N N . CYS A 1 524 ? 54.120 7.270 35.735 1.00 25.22 524 CYS A N 1
ATOM 4038 C CA . CYS A 1 524 ? 54.072 7.936 37.040 1.00 25.22 524 CYS A CA 1
ATOM 4039 C C . CYS A 1 524 ? 54.667 9.336 37.231 1.00 25.22 524 CYS A C 1
ATOM 4041 O O . CYS A 1 524 ? 55.877 9.497 37.272 1.00 25.22 524 CYS A O 1
ATOM 4043 N N . SER A 1 525 ? 53.753 10.213 37.688 1.00 24.47 525 SER A N 1
ATOM 4044 C CA . SER A 1 525 ? 53.888 11.119 38.848 1.00 24.47 525 SER A CA 1
ATOM 4045 C C . SER A 1 525 ? 54.899 12.261 38.676 1.00 24.47 525 SER A C 1
ATOM 4047 O O . SER A 1 525 ? 56.011 12.047 38.236 1.00 24.47 525 SER A O 1
ATOM 4049 N N . THR A 1 526 ? 54.638 13.522 38.977 1.00 27.53 526 THR A N 1
ATOM 4050 C CA . THR A 1 526 ? 53.830 14.212 39.985 1.00 27.53 526 THR A CA 1
ATOM 4051 C C . THR A 1 526 ? 53.642 15.645 39.453 1.00 27.53 526 THR A C 1
ATOM 4053 O O . THR A 1 526 ? 54.426 16.124 38.643 1.00 27.53 526 THR A O 1
ATOM 4056 N N . GLY A 1 527 ? 52.600 16.367 39.849 1.00 26.28 527 GLY A N 1
ATOM 4057 C CA . GLY A 1 527 ? 52.872 17.507 40.726 1.00 26.28 527 GLY A CA 1
ATOM 4058 C C . GLY A 1 527 ? 52.269 18.814 40.203 1.00 26.28 527 GLY A C 1
ATOM 4059 O O . GLY A 1 527 ? 52.818 19.467 39.331 1.00 26.28 527 GLY A O 1
ATOM 4060 N N . MET A 1 528 ? 51.104 19.131 40.763 1.00 25.27 528 MET A N 1
ATOM 4061 C CA . MET A 1 528 ? 50.573 20.450 41.135 1.00 25.27 528 MET A CA 1
ATOM 4062 C C . MET A 1 528 ? 51.257 21.728 40.611 1.00 25.27 528 MET A C 1
ATOM 4064 O O . MET A 1 528 ? 52.401 22.017 40.947 1.00 25.27 528 MET A O 1
ATOM 4068 N N . SER A 1 529 ? 50.452 22.573 39.962 1.00 29.66 529 SER A N 1
ATOM 4069 C CA . SER A 1 529 ? 50.292 24.043 40.105 1.00 29.66 529 SER A CA 1
ATOM 4070 C C . SER A 1 529 ? 49.693 24.544 38.779 1.00 29.66 529 SER A C 1
ATOM 4072 O O . SER A 1 529 ? 50.077 24.075 37.721 1.00 29.66 529 SER A O 1
ATOM 4074 N N . GLY A 1 530 ? 48.665 25.380 38.688 1.00 26.02 530 GLY A N 1
ATOM 4075 C CA . GLY A 1 530 ? 48.150 26.384 39.601 1.00 26.02 530 GLY A CA 1
ATOM 4076 C C . GLY A 1 530 ? 48.056 27.702 38.824 1.00 26.02 530 GLY A C 1
ATOM 4077 O O . GLY A 1 530 ? 49.087 28.277 38.506 1.00 26.02 530 GLY A O 1
ATOM 4078 N N . CYS A 1 531 ? 46.821 28.165 38.602 1.00 27.06 531 CYS A N 1
ATOM 4079 C CA . CYS A 1 531 ? 46.406 29.550 38.319 1.00 27.06 531 CYS A CA 1
ATOM 4080 C C . CYS A 1 531 ? 46.599 30.186 36.923 1.00 27.06 531 CYS A C 1
ATOM 4082 O O . CYS A 1 531 ? 47.662 30.137 36.319 1.00 27.06 531 CYS A O 1
ATOM 4084 N N . GLY A 1 532 ? 45.549 30.933 36.541 1.00 28.50 532 GLY A N 1
ATOM 4085 C CA . GLY A 1 532 ? 45.523 32.004 35.533 1.00 28.50 532 GLY A CA 1
ATOM 4086 C C . GLY A 1 532 ? 45.000 31.525 34.176 1.00 28.50 532 GLY A C 1
ATOM 4087 O O . GLY A 1 532 ? 45.700 30.803 33.490 1.00 28.50 532 GLY A O 1
ATOM 4088 N N . GLY A 1 533 ? 43.782 31.813 33.721 1.00 30.05 533 GLY A N 1
ATOM 4089 C CA . GLY A 1 533 ? 43.019 33.041 33.912 1.00 30.05 533 GLY A CA 1
ATOM 4090 C C . GLY A 1 533 ? 43.390 34.047 32.826 1.00 30.05 533 GLY A C 1
ATOM 4091 O O . GLY A 1 533 ? 44.191 34.936 33.092 1.00 30.05 533 GLY A O 1
ATOM 4092 N N . LEU A 1 534 ? 42.832 33.854 31.628 1.00 33.69 534 LEU A N 1
ATOM 4093 C CA . LEU A 1 534 ? 42.160 34.852 30.788 1.00 33.69 534 LEU A CA 1
ATOM 4094 C C . LEU A 1 534 ? 41.383 34.126 29.685 1.00 33.69 534 LEU A C 1
ATOM 4096 O O . LEU A 1 534 ? 41.939 33.149 29.134 1.00 33.69 534 LEU A O 1
#

Organism: Allomyces macrogynus (strain ATCC 38327) (NCBI:txid578462)

Foldseek 3Di:
DQLLLVCCVVPVVCLEPNADAAPVVLLLVLLLLQQLLQVCLCCCLPRRDSNLSRFSCVVVLVCCLVVVDDDVVNQCSCCPRPHVPDGRDNDPDDPVPDDFDWDQDLQPRDTDRDDPVQSCCLQPVQDWDADPPPRDIDGLQLLLVSVLLVLVLVCVVVVHQCSLAALQQAQLFFRDGDSPGRSVVVCQQCVPPLNCVSNVDDSDDDDDDDRDGPVNCCVRRVVVSLVVCVVPHSDNCSLVSRCCQRGSHNDDSGRHDSVVSSVLVVVLVVVVVVPDDDVLVVQLQVLLLLVLLVVLVVCLVCLLAAAEAASSVVVNVSVLSSSSVSQQVVCCQSRVHRAGEDAPDDDVVNLVRHLVNLLVCCVPPVDAREAPLNLVVLDDPVLVVVCVVVVVPSVVVSVVVSVSSPSNHDDPPDPRRPPPVPCDVVVVVVSPPDDRDPDDPPDDDDDDDDDDDDDPPSHDSQPQPRDSSHRGHYYDHDPRDPDPDDDDDDDDDDDDDDDDDDDDDDDDDDDDDDDDDDDDDDDDDDDDDDDDDD

Solvent-accessible surface area (backbone atoms only — not comparable to full-atom values): 31946 Å² total; per-residue (Å²): 106,70,52,53,44,67,42,35,79,81,39,63,63,42,30,74,60,41,68,65,65,29,45,60,59,41,45,44,52,53,38,38,34,50,26,46,56,52,35,52,49,42,40,42,53,75,56,34,69,70,56,52,65,39,43,68,58,58,69,62,47,52,50,34,70,74,66,70,55,83,56,65,70,24,41,50,48,33,45,76,57,71,35,78,86,58,81,69,40,81,63,69,86,52,88,87,65,77,72,86,52,75,44,60,38,67,70,80,63,48,76,39,71,51,55,71,67,59,45,49,35,26,67,76,69,63,35,71,49,68,38,88,85,76,66,48,71,44,38,38,48,33,27,9,37,38,51,49,50,53,55,50,34,55,35,63,75,64,74,45,72,55,59,80,46,54,47,36,30,49,36,84,59,37,45,49,74,41,86,78,29,45,42,66,46,48,50,58,39,60,69,30,76,53,34,48,73,75,56,71,54,67,87,74,69,83,75,92,72,75,82,57,36,57,66,55,49,35,64,57,24,48,51,56,24,44,71,76,39,52,93,74,38,88,54,80,54,42,68,44,41,31,47,66,20,33,63,70,44,70,73,78,95,50,36,58,60,52,69,61,39,32,58,56,48,50,56,54,50,51,60,55,66,72,48,78,88,48,82,60,43,63,54,45,54,58,39,12,48,56,50,35,51,51,49,53,53,47,49,55,74,42,43,70,55,59,44,31,43,48,65,52,28,43,52,44,47,49,59,45,30,56,36,49,57,61,37,40,52,50,30,26,74,68,63,64,21,42,70,41,43,49,80,83,76,58,67,74,59,48,56,53,24,32,55,51,33,21,44,53,40,21,74,74,66,76,38,58,59,46,32,38,62,58,56,70,68,70,72,40,72,67,55,51,50,46,25,65,77,41,36,94,62,39,34,60,53,49,50,54,50,47,52,52,49,48,61,12,25,35,84,81,68,56,82,64,58,72,62,72,91,76,64,47,73,64,58,53,53,57,68,70,57,74,73,81,74,78,78,82,75,83,75,83,73,82,82,79,89,74,82,92,68,94,68,83,66,76,77,63,92,59,79,60,73,54,60,82,89,24,65,44,48,33,36,67,45,77,80,59,78,92,67,97,74,87,90,79,89,77,95,73,78,96,72,86,81,81,92,76,90,82,85,88,83,90,86,84,88,84,90,82,89,90,87,79,90,85,84,86,85,88,82,81,88,82,83,92,84,82,85,83,90,131

InterPro domains:
  IPR009836 GRDP1/2 domain [PF07173] (254-328)
  IPR009836 GRDP1/2 domain [PTHR34365] (16-411)

Sequence (534 aa):
MRALALTIHDDTQLVAEPPIPPIDVAMFWFAHMLSPIRYNDDMNRLFGAQILDVAFPLERMAHFLCSGTECPASQEFWSTRVSRTMPCDAAPWTTDASVPLHVVCPKCVLAIDPDTDAYLRFRFNGQLIKCDSCTTVFSINEVSARRFLDELKAAVAKDMPFTALPGVHIDPKTRVWAVENGAADLGMLLGHKSWAPLLTGNGSEGGDSKLLTWEAIASAAVRPSFNATKSKLKNGNLFRSMLASYRDFATGPWSMDLVQAVLRQREFTHKMAATEYSDRTRRIATQATVRYHKLMLMLAKHRDMFMVPTLDIDLAWHTHQLHPRRYAAYTFEKLGAVLNHDDTIESPRLKEGFTKTAHVWSEMFSEPYACDAAFRGFWTASKVATATIAAPVMLPLLMRRASKHKSAVNEQGGCVALPAADVTPLHLRNAFAFRPRPGANLVSSSAKERGSRSVNAATNHDDSRLDPRVLPAYFYSSCAVTSSFFSDAVCAGLGYPDLGNSVGGVATCGAYAPAGCGAAWSLCSTGMSGCGGL

pLDDT: mean 71.95, std 24.13, range [21.22, 96.44]

Secondary structure (DSSP, 8-state):
-HHHHHHHTT-THHHHS-----HHHHHHHHHHHTSHHHHHHHHHHHH-GGGGGPPP-HHHHHHHHHH----HHHHHHIIIII-SSS---SSPPPTTS-----EE-TTT--EE---HHHHHHHHHS-PPEEPTTT--EE-HHHHHHHHHHHHHHHHHHTT--GGGSTTSSB-TTT--B-TTSSHHHHHHHHTSGGGHHHHS--S---S--PPPPHHHHIIIIIHHHHHHHTTT-S-TTHHHHHHHTTTT--SSS-SS-HHHHHHHHHHHHHHHHTS--SHHHHHHHHHHHHHHHHHHHHHHH-TT------HHHHHHHHHHHTSHHHHHHHHHHHHSSPPPB-----HHHHHHHHHHHHHHHHHHHSS--EEGGGGGGS--HHHHHHHHHTHHHHHHHHHHHHHHHHHTEETTS------GGG--HHHHHHHS---PPS------PPP---------GGG-S-TT---TTS---B-------S--S-------------------------------------------------

Mean predicted aligned error: 14.69 Å

Radius of gyration: 28.02 Å; Cα contacts (8 Å, |Δi|>4): 586; chains: 1; bounding box: 81×72×71 Å